Protein AF-A0A9D8MTT8-F1 (afdb_monomer_lite)

Secondary structure (DSSP, 8-state):
--TT-HHHHHHHHHHHHHHHHTT--GGGHHHHHHHHHHHHHHSTT--HHHHHHHHHHHHHHHSPPPS-EETTEE---TTTSHHHHHHHHHHHHHHHHTT--HHHHHHHIIIII---TTS-HHHHHHHHHTT-HHHHS--HHHHHHHHHHHHIIIIITTT-GGGHHHHHHHHHHHHHHHHHHTT--HHHHHHHHHHHHHHHHHHTT----THHHHHHHHHHHHHH-GGGGG-HHHHHHHHHHHHHHHHHHHHHHH-TT--HHHHHHHHHHHHHHHHHHHHHHHHSEEETTHHHHHHHHHHHHHHHHHHHHHHHHS--HHHHHHHHHHHHHHHHHHHHHHTSTTSEEE-----HHHHHHHHHHHHHHHHHHHTTT-

Radius of gyration: 23.31 Å; chains: 1; bounding box: 48×69×54 Å

pLDDT: mean 72.08, std 17.54, range [32.88, 96.31]

Structure (mmCIF, N/CA/C/O backbone):
data_AF-A0A9D8MTT8-F1
#
_entry.id   AF-A0A9D8MTT8-F1
#
loop_
_atom_site.group_PDB
_atom_site.id
_atom_site.type_symbol
_atom_site.label_atom_id
_atom_site.label_alt_id
_atom_site.label_comp_id
_atom_site.label_asym_id
_atom_site.label_entity_id
_atom_site.label_seq_id
_atom_site.pdbx_PDB_ins_code
_atom_site.Cartn_x
_atom_site.Cartn_y
_atom_site.Cartn_z
_atom_site.occupancy
_atom_site.B_iso_or_equiv
_atom_site.auth_seq_id
_atom_site.auth_comp_id
_atom_site.auth_asym_id
_atom_site.auth_atom_id
_atom_site.pdbx_PDB_model_num
ATOM 1 N N . MET A 1 1 ? 25.446 -22.843 -20.411 1.00 36.62 1 MET A N 1
ATOM 2 C CA . MET A 1 1 ? 25.371 -23.207 -18.977 1.00 36.62 1 MET A CA 1
ATOM 3 C C . MET A 1 1 ? 23.974 -22.919 -18.387 1.00 36.62 1 MET A C 1
ATOM 5 O O . MET A 1 1 ? 23.869 -22.482 -17.257 1.00 36.62 1 MET A O 1
ATOM 9 N N . ILE A 1 2 ? 22.888 -23.156 -19.142 1.00 35.03 2 ILE A N 1
ATOM 10 C CA . ILE A 1 2 ? 21.491 -22.867 -18.725 1.00 35.03 2 ILE A CA 1
ATOM 11 C C . ILE A 1 2 ? 20.710 -24.173 -18.444 1.00 35.03 2 ILE A C 1
ATOM 13 O O . ILE A 1 2 ? 19.764 -24.194 -17.668 1.00 35.03 2 ILE A O 1
ATOM 17 N N . ILE A 1 3 ? 21.165 -25.299 -19.010 1.00 34.56 3 ILE A N 1
ATOM 18 C CA . ILE A 1 3 ? 20.456 -26.595 -19.024 1.00 34.56 3 ILE A CA 1
ATOM 19 C C . ILE A 1 3 ? 20.690 -27.432 -17.744 1.00 34.56 3 ILE A C 1
ATOM 21 O O . ILE A 1 3 ? 20.000 -28.417 -17.499 1.00 34.56 3 ILE A O 1
ATOM 25 N N . GLN A 1 4 ? 21.628 -27.032 -16.879 1.00 36.72 4 GLN A N 1
ATOM 26 C CA . GLN A 1 4 ? 21.895 -27.721 -15.604 1.00 36.72 4 GLN A CA 1
ATOM 27 C C . GLN A 1 4 ? 21.173 -27.095 -14.402 1.00 36.72 4 GLN A C 1
ATOM 29 O O . GLN A 1 4 ? 21.377 -27.537 -13.275 1.00 36.72 4 GLN A O 1
ATOM 34 N N . HIS A 1 5 ? 20.332 -26.077 -14.615 1.00 42.88 5 HIS A N 1
ATOM 35 C CA . HIS A 1 5 ? 19.640 -25.423 -13.510 1.00 42.88 5 HIS A CA 1
ATOM 36 C C . HIS A 1 5 ? 18.475 -26.296 -13.001 1.00 42.88 5 HIS A C 1
ATOM 38 O O . HIS A 1 5 ? 17.588 -26.630 -13.791 1.00 42.88 5 HIS A O 1
ATOM 44 N N . PRO A 1 6 ? 18.407 -26.613 -11.691 1.00 40.88 6 PRO A N 1
ATOM 45 C CA . PRO A 1 6 ? 17.320 -27.401 -11.094 1.00 40.88 6 PRO A CA 1
ATOM 46 C C . PRO A 1 6 ? 15.927 -26.824 -11.387 1.00 40.88 6 PRO A C 1
ATOM 48 O O . PRO A 1 6 ? 14.968 -27.562 -11.578 1.00 40.88 6 PRO A O 1
ATOM 51 N N . MET A 1 7 ? 15.831 -25.496 -11.512 1.00 39.09 7 MET A N 1
ATOM 52 C CA . MET A 1 7 ? 14.587 -24.788 -11.830 1.00 39.09 7 MET A CA 1
ATOM 53 C C . MET A 1 7 ? 14.046 -25.087 -13.234 1.00 39.09 7 MET A C 1
ATOM 55 O O . MET A 1 7 ? 12.833 -25.085 -13.412 1.00 39.09 7 MET A O 1
ATOM 59 N N . LEU A 1 8 ? 14.909 -25.375 -14.217 1.00 43.06 8 LEU A N 1
ATOM 60 C CA . LEU A 1 8 ? 14.470 -25.744 -15.565 1.00 43.06 8 LEU A CA 1
ATOM 61 C C . LEU A 1 8 ? 13.773 -27.111 -15.541 1.00 43.06 8 LEU A C 1
ATOM 63 O O . LEU A 1 8 ? 12.727 -27.284 -16.155 1.00 43.06 8 LEU A O 1
ATOM 67 N N . TRP A 1 9 ? 14.312 -28.057 -14.770 1.00 43.19 9 TRP A N 1
ATOM 68 C CA . TRP A 1 9 ? 13.723 -29.384 -14.595 1.00 43.19 9 TRP A CA 1
ATOM 69 C C . TRP A 1 9 ? 12.442 -29.347 -13.762 1.00 43.19 9 TRP A C 1
ATOM 71 O O . TRP A 1 9 ? 11.487 -30.030 -14.117 1.00 43.19 9 TRP A O 1
ATOM 81 N N . CYS A 1 10 ? 12.368 -28.494 -12.734 1.00 42.91 10 CYS A N 1
ATOM 82 C CA . CYS A 1 10 ? 11.122 -28.247 -12.005 1.00 42.91 10 CYS A CA 1
ATOM 83 C C . CYS A 1 10 ? 10.051 -27.610 -12.901 1.00 42.91 10 CYS A C 1
ATOM 85 O O . CYS A 1 10 ? 8.900 -28.026 -12.849 1.00 42.91 10 CYS A O 1
ATOM 87 N N . ALA A 1 11 ? 10.419 -26.655 -13.762 1.00 41.78 11 ALA A N 1
ATOM 88 C CA . ALA A 1 11 ? 9.498 -26.041 -14.717 1.00 41.78 11 ALA A CA 1
ATOM 89 C C . ALA A 1 11 ? 9.015 -27.040 -15.784 1.00 41.78 11 ALA A C 1
ATOM 91 O O . ALA A 1 11 ? 7.830 -27.068 -16.097 1.00 41.78 11 ALA A O 1
ATOM 92 N N . ILE A 1 12 ? 9.899 -27.901 -16.303 1.00 45.50 12 ILE A N 1
ATOM 93 C CA . ILE A 1 12 ? 9.540 -28.954 -17.267 1.00 45.50 12 ILE A CA 1
ATOM 94 C C . ILE A 1 12 ? 8.650 -30.020 -16.612 1.00 45.50 12 ILE A C 1
ATOM 96 O O . ILE A 1 12 ? 7.642 -30.406 -17.198 1.00 45.50 12 ILE A O 1
ATOM 100 N N . ALA A 1 13 ? 8.972 -30.467 -15.395 1.00 44.09 13 ALA A N 1
ATOM 101 C CA . ALA A 1 13 ? 8.167 -31.437 -14.652 1.00 44.09 13 ALA A CA 1
ATOM 102 C C . ALA A 1 13 ? 6.789 -30.874 -14.263 1.00 44.09 13 ALA A C 1
ATOM 104 O O . ALA A 1 13 ? 5.793 -31.589 -14.332 1.00 44.09 13 ALA A O 1
ATOM 105 N N . LEU A 1 14 ? 6.719 -29.583 -13.928 1.00 45.00 14 LEU A N 1
ATOM 106 C CA . LEU A 1 14 ? 5.473 -28.863 -13.672 1.00 45.00 14 LEU A CA 1
ATOM 107 C C . LEU A 1 14 ? 4.637 -28.717 -14.951 1.00 45.00 14 LEU A C 1
ATOM 109 O O . LEU A 1 14 ? 3.452 -29.024 -14.931 1.00 45.00 14 LEU A O 1
ATOM 113 N N . MET A 1 15 ? 5.240 -28.326 -16.079 1.00 43.75 15 MET A N 1
ATOM 114 C CA . MET A 1 15 ? 4.540 -28.260 -17.370 1.00 43.75 15 MET A CA 1
ATOM 115 C C . MET A 1 15 ? 4.056 -29.637 -17.840 1.00 43.75 15 MET A C 1
ATOM 117 O O . MET A 1 15 ? 2.960 -29.739 -18.385 1.00 43.75 15 MET A O 1
ATOM 121 N N . ALA A 1 16 ? 4.823 -30.701 -17.585 1.00 47.50 16 ALA A N 1
ATOM 122 C CA . ALA A 1 16 ? 4.397 -32.074 -17.839 1.00 47.50 16 ALA A CA 1
ATOM 123 C C . ALA A 1 16 ? 3.237 -32.491 -16.915 1.00 47.50 16 ALA A C 1
ATOM 125 O O . ALA A 1 16 ? 2.273 -33.084 -17.389 1.00 47.50 16 ALA A O 1
ATOM 126 N N . GLY A 1 17 ? 3.280 -32.127 -15.628 1.00 45.88 17 GLY A N 1
ATOM 127 C CA . GLY A 1 17 ? 2.183 -32.339 -14.677 1.00 45.88 17 GLY A CA 1
ATOM 128 C C . GLY A 1 17 ? 0.898 -31.603 -15.071 1.00 45.88 17 GLY A C 1
ATOM 129 O O . GLY A 1 17 ? -0.179 -32.190 -15.025 1.00 45.88 17 GLY A O 1
ATOM 130 N N . ILE A 1 18 ? 1.015 -30.364 -15.557 1.00 45.34 18 ILE A N 1
ATOM 131 C CA . ILE A 1 18 ? -0.096 -29.560 -16.089 1.00 45.34 18 ILE A CA 1
ATOM 132 C C . ILE A 1 18 ? -0.660 -30.193 -17.372 1.00 45.34 18 ILE A C 1
ATOM 134 O O . ILE A 1 18 ? -1.869 -30.365 -17.493 1.00 45.34 18 ILE A O 1
ATOM 138 N N . ALA A 1 19 ? 0.194 -30.605 -18.315 1.00 45.53 19 ALA A N 1
ATOM 139 C CA . ALA A 1 19 ? -0.232 -31.248 -19.562 1.00 45.53 19 ALA A CA 1
ATOM 140 C C . ALA A 1 19 ? -0.922 -32.608 -19.336 1.00 45.53 19 ALA A C 1
ATOM 142 O O . ALA A 1 19 ? -1.833 -32.978 -20.080 1.00 45.53 19 ALA A O 1
ATOM 143 N N . LEU A 1 20 ? -0.505 -33.345 -18.302 1.00 45.97 20 LEU A N 1
ATOM 144 C CA . LEU A 1 20 ? -1.127 -34.602 -17.882 1.00 45.97 20 LEU A CA 1
ATOM 145 C C . LEU A 1 20 ? -2.447 -34.361 -17.132 1.00 45.97 20 LEU A C 1
ATOM 147 O O . LEU A 1 20 ? -3.430 -35.048 -17.410 1.00 45.97 20 LEU A O 1
ATOM 151 N N . GLY A 1 21 ? -2.493 -33.352 -16.254 1.00 43.19 21 GLY A N 1
ATOM 152 C CA . GLY A 1 21 ? -3.690 -32.931 -15.516 1.00 43.19 21 GLY A CA 1
ATOM 153 C C . GLY A 1 21 ? -4.821 -32.401 -16.403 1.00 43.19 21 GLY A C 1
ATOM 154 O O . GLY A 1 21 ? -5.990 -32.484 -16.031 1.00 43.19 21 GLY A O 1
ATOM 155 N N . LEU A 1 22 ? -4.488 -31.913 -17.602 1.00 44.03 22 LEU A N 1
ATOM 156 C CA . LEU A 1 22 ? -5.455 -31.478 -18.613 1.00 44.03 22 LEU A CA 1
ATOM 157 C C . LEU A 1 22 ? -6.138 -32.639 -19.365 1.00 44.03 22 LEU A C 1
ATOM 159 O O . LEU A 1 22 ? -7.188 -32.408 -19.958 1.00 44.03 22 LEU A O 1
ATOM 163 N N . ASN A 1 23 ? -5.586 -33.864 -19.349 1.00 43.06 23 ASN A N 1
ATOM 164 C CA . ASN A 1 23 ? -6.013 -34.946 -20.255 1.00 43.06 23 ASN A CA 1
ATOM 165 C C . ASN A 1 23 ? -6.550 -36.231 -19.584 1.00 43.06 23 ASN A C 1
ATOM 167 O O . ASN A 1 23 ? -7.192 -37.019 -20.277 1.00 43.06 23 ASN A O 1
ATOM 171 N N . PHE A 1 24 ? -6.330 -36.480 -18.281 1.00 41.47 24 PHE A N 1
ATOM 172 C CA . PHE A 1 24 ? -6.705 -37.764 -17.647 1.00 41.47 24 PHE A CA 1
ATOM 173 C C . PHE A 1 24 ? -7.372 -37.628 -16.252 1.00 41.47 24 PHE A C 1
ATOM 175 O O . PHE A 1 24 ? -7.090 -36.686 -15.515 1.00 41.47 24 PHE A O 1
ATOM 182 N N . PRO A 1 25 ? -8.265 -38.551 -15.836 1.00 47.09 25 PRO A N 1
ATOM 183 C CA . PRO A 1 25 ? -8.860 -38.553 -14.491 1.00 47.09 25 PRO A CA 1
ATOM 184 C C . PRO A 1 25 ? -8.000 -39.255 -13.410 1.00 47.09 25 PRO A C 1
ATOM 186 O O . PRO A 1 25 ? -7.117 -40.059 -13.711 1.00 47.09 25 PRO A O 1
ATOM 189 N N . LEU A 1 26 ? -8.315 -38.965 -12.134 1.00 41.81 26 LEU A N 1
ATOM 190 C CA . LEU A 1 26 ? -7.569 -39.291 -10.894 1.00 41.81 26 LEU A CA 1
ATOM 191 C C . LEU A 1 26 ? -6.960 -40.717 -10.748 1.00 41.81 26 LEU A C 1
ATOM 193 O O . LEU A 1 26 ? -5.879 -40.834 -10.170 1.00 41.81 26 LEU A O 1
ATOM 197 N N . PRO A 1 27 ? -7.575 -41.815 -11.236 1.00 44.97 27 PRO A N 1
ATOM 198 C CA . PRO A 1 27 ? -7.049 -43.164 -10.988 1.00 44.97 27 PRO A CA 1
ATOM 199 C C . PRO A 1 27 ? -5.779 -43.526 -11.777 1.00 44.97 27 PRO A C 1
ATOM 201 O O . PRO A 1 27 ? -5.070 -44.456 -11.398 1.00 44.97 27 PRO A O 1
ATOM 204 N N . TYR A 1 28 ? -5.466 -42.812 -12.865 1.00 47.84 28 TYR A N 1
ATOM 205 C CA . TYR A 1 28 ? -4.356 -43.160 -13.768 1.00 47.84 28 TYR A CA 1
ATOM 206 C C . TYR A 1 28 ? -2.989 -42.583 -13.340 1.00 47.84 28 TYR A C 1
ATOM 208 O O . TYR A 1 28 ? -1.970 -42.888 -13.959 1.00 47.84 28 TYR A O 1
ATOM 216 N N . TYR A 1 29 ? -2.938 -41.780 -12.269 1.00 51.16 29 TYR A N 1
ATOM 217 C CA . TYR A 1 29 ? -1.733 -41.045 -11.853 1.00 51.16 29 TYR A CA 1
ATOM 218 C C . TYR A 1 29 ? -0.728 -41.868 -11.041 1.00 51.16 29 TYR A C 1
ATOM 220 O O . TYR A 1 29 ? 0.477 -41.655 -11.159 1.00 51.16 29 TYR A O 1
ATOM 228 N N . LEU A 1 30 ? -1.197 -42.829 -10.243 1.00 43.50 30 LEU A N 1
ATOM 229 C CA . LEU A 1 30 ? -0.341 -43.607 -9.340 1.00 43.50 30 LEU A CA 1
ATOM 230 C C . LEU A 1 30 ? 0.730 -44.442 -10.083 1.00 43.50 30 LEU A C 1
ATOM 232 O O . LEU A 1 30 ? 1.896 -44.389 -9.691 1.00 43.50 30 LEU A O 1
ATOM 236 N N . PRO A 1 31 ? 0.399 -45.166 -11.175 1.00 44.41 31 PRO A N 1
ATOM 237 C CA . PRO A 1 31 ? 1.378 -45.976 -11.905 1.00 44.41 31 PRO A CA 1
ATOM 238 C C . PRO A 1 31 ? 2.403 -45.129 -12.670 1.00 44.41 31 PRO A C 1
ATOM 240 O O . PRO A 1 31 ? 3.584 -45.471 -12.705 1.00 44.41 31 PRO A O 1
ATOM 243 N N . LEU A 1 32 ? 1.977 -43.996 -13.244 1.00 46.28 32 LEU A N 1
ATOM 244 C CA . LEU A 1 32 ? 2.856 -43.085 -13.987 1.00 46.28 32 LEU A CA 1
ATOM 245 C C . LEU A 1 32 ? 3.860 -42.387 -13.052 1.00 46.28 32 LEU A C 1
ATOM 247 O O . LEU A 1 32 ? 5.029 -42.219 -13.394 1.00 46.28 32 LEU A O 1
ATOM 251 N N . LEU A 1 33 ? 3.411 -42.043 -11.841 1.00 45.12 33 LEU A N 1
ATOM 252 C CA . LEU A 1 33 ? 4.224 -41.456 -10.777 1.00 45.12 33 LEU A CA 1
ATOM 253 C C . LEU A 1 33 ? 5.297 -42.438 -10.281 1.00 45.12 33 LEU A C 1
ATOM 255 O O . LEU A 1 33 ? 6.447 -42.045 -10.100 1.00 45.12 33 LEU A O 1
ATOM 259 N N . ILE A 1 34 ? 4.961 -43.726 -10.164 1.00 45.94 34 ILE A N 1
ATOM 260 C CA . ILE A 1 34 ? 5.922 -44.791 -9.836 1.00 45.94 34 ILE A CA 1
ATOM 261 C C . ILE A 1 34 ? 6.974 -44.942 -10.950 1.00 45.94 34 ILE A C 1
ATOM 263 O O . ILE A 1 34 ? 8.165 -45.005 -10.654 1.00 45.94 34 ILE A O 1
ATOM 267 N N . ILE A 1 35 ? 6.574 -44.919 -12.227 1.00 48.00 35 ILE A N 1
ATOM 268 C CA . ILE A 1 35 ? 7.500 -45.028 -13.371 1.00 48.00 35 ILE A CA 1
ATOM 269 C C . ILE A 1 35 ? 8.451 -43.821 -13.446 1.00 48.00 35 ILE A C 1
ATOM 271 O O . ILE A 1 35 ? 9.654 -44.005 -13.633 1.00 48.00 35 ILE A O 1
ATOM 275 N N . CYS A 1 36 ? 7.957 -42.595 -13.241 1.00 48.81 36 CYS A N 1
ATOM 276 C CA . CYS A 1 36 ? 8.786 -41.384 -13.230 1.00 48.81 36 CYS A CA 1
ATOM 277 C C . CYS A 1 36 ? 9.770 -41.348 -12.048 1.00 48.81 36 CYS A C 1
ATOM 279 O O . CYS A 1 36 ? 10.925 -40.956 -12.219 1.00 48.81 36 CYS A O 1
ATOM 281 N N . VAL A 1 37 ? 9.354 -41.811 -10.863 1.00 46.69 37 VAL A N 1
ATOM 282 C CA . VAL A 1 37 ? 10.231 -41.944 -9.686 1.00 46.69 37 VAL A CA 1
ATOM 283 C C . VAL A 1 37 ? 11.316 -43.003 -9.921 1.00 46.69 37 VAL A C 1
ATOM 285 O O . VAL A 1 37 ? 12.481 -42.775 -9.586 1.00 46.69 37 VAL A O 1
ATOM 288 N N . ILE A 1 38 ? 10.979 -44.126 -10.563 1.00 44.62 38 ILE A N 1
ATOM 289 C CA . ILE A 1 38 ? 11.943 -45.172 -10.941 1.00 44.62 38 ILE A CA 1
ATOM 290 C C . ILE A 1 38 ? 12.923 -44.659 -12.015 1.00 44.62 38 ILE A C 1
ATOM 292 O O . ILE A 1 38 ? 14.132 -44.851 -11.900 1.00 44.62 38 ILE A O 1
ATOM 296 N N . ALA A 1 39 ? 12.448 -43.924 -13.023 1.00 44.91 39 ALA A N 1
ATOM 297 C CA . ALA A 1 39 ? 13.298 -43.336 -14.061 1.00 44.91 39 ALA A CA 1
ATOM 298 C C . ALA A 1 39 ? 14.277 -42.280 -13.502 1.00 44.91 39 ALA A C 1
ATOM 300 O O . ALA A 1 39 ? 15.451 -42.260 -13.874 1.00 44.91 39 ALA A O 1
ATOM 301 N N . CYS A 1 40 ? 13.833 -41.442 -12.558 1.00 46.12 40 CYS A N 1
ATOM 302 C CA . CYS A 1 40 ? 14.677 -40.433 -11.905 1.00 46.12 40 CYS A CA 1
ATOM 303 C C . CYS A 1 40 ? 15.662 -41.009 -10.877 1.00 46.12 40 CYS A C 1
ATOM 305 O O . CYS A 1 40 ? 16.707 -40.400 -10.648 1.00 46.12 40 CYS A O 1
ATOM 307 N N . THR A 1 41 ? 15.364 -42.161 -10.268 1.00 43.69 41 THR A N 1
ATOM 308 C CA . THR A 1 41 ? 16.308 -42.870 -9.383 1.00 43.69 41 THR A CA 1
ATOM 309 C C . THR A 1 41 ? 17.367 -43.652 -10.167 1.00 43.69 41 THR A C 1
ATOM 311 O O . THR A 1 41 ? 18.484 -43.816 -9.678 1.00 43.69 41 THR A O 1
ATOM 314 N N . LEU A 1 42 ? 17.074 -44.060 -11.408 1.00 40.44 42 LEU A N 1
ATOM 315 C CA . LEU A 1 42 ? 18.046 -44.680 -12.320 1.00 40.44 42 LEU A CA 1
ATOM 316 C C . LEU A 1 42 ? 19.022 -43.670 -12.957 1.00 40.44 42 LEU A C 1
ATOM 318 O O . LEU A 1 42 ? 20.132 -44.041 -13.349 1.00 40.44 42 LEU A O 1
ATOM 322 N N . LEU A 1 43 ? 18.670 -42.380 -13.012 1.00 45.38 43 LEU A N 1
ATOM 323 C CA . LEU A 1 43 ? 19.588 -41.307 -13.405 1.00 45.38 43 LEU A CA 1
ATOM 324 C C . LEU A 1 43 ? 20.544 -41.002 -12.238 1.00 45.38 43 LEU A C 1
ATOM 326 O O . LEU A 1 43 ? 20.220 -40.290 -11.297 1.00 45.38 43 LEU A O 1
ATOM 330 N N . ARG A 1 44 ? 21.747 -41.581 -12.307 1.00 40.62 44 ARG A N 1
ATOM 331 C CA . ARG A 1 44 ? 22.763 -41.763 -11.244 1.00 40.62 44 ARG A CA 1
ATOM 332 C C . ARG A 1 44 ? 23.369 -40.487 -10.596 1.00 40.62 44 ARG A C 1
ATOM 334 O O . ARG A 1 44 ? 24.518 -40.526 -10.160 1.00 40.62 44 ARG A O 1
ATOM 341 N N . LYS A 1 45 ? 22.663 -39.347 -10.537 1.00 46.81 45 LYS A N 1
ATOM 342 C CA . LYS A 1 45 ? 23.175 -38.054 -10.021 1.00 46.81 45 LYS A CA 1
ATOM 343 C C . LYS A 1 45 ? 22.209 -37.215 -9.161 1.00 46.81 45 LYS A C 1
ATOM 345 O O . LYS A 1 45 ? 22.554 -36.085 -8.826 1.00 46.81 45 LYS A O 1
ATOM 350 N N . THR A 1 46 ? 21.047 -37.732 -8.772 1.00 49.75 46 THR A N 1
ATOM 351 C CA . THR A 1 46 ? 20.005 -36.983 -8.037 1.00 49.75 46 THR A CA 1
ATOM 352 C C . THR A 1 46 ? 19.979 -37.333 -6.543 1.00 49.75 46 THR A C 1
ATOM 354 O O . THR A 1 46 ? 20.068 -38.505 -6.176 1.00 49.75 46 THR A O 1
ATOM 357 N N . ARG A 1 47 ? 19.877 -36.329 -5.652 1.00 52.31 47 ARG A N 1
ATOM 358 C CA . ARG A 1 47 ? 19.754 -36.543 -4.194 1.00 52.31 47 ARG A CA 1
ATOM 359 C C . ARG A 1 47 ? 18.284 -36.813 -3.836 1.00 52.31 47 ARG A C 1
ATOM 361 O O . ARG A 1 47 ? 17.386 -36.247 -4.447 1.00 52.31 47 ARG A O 1
ATOM 368 N N . TRP A 1 48 ? 18.020 -37.624 -2.807 1.00 46.41 48 TRP A N 1
ATOM 369 C CA . TRP A 1 48 ? 16.655 -38.018 -2.396 1.00 46.41 48 TRP A CA 1
ATOM 370 C C . TRP A 1 48 ? 15.708 -36.841 -2.090 1.00 46.41 48 TRP A C 1
ATOM 372 O O . TRP A 1 48 ? 14.509 -36.937 -2.339 1.00 46.41 48 TRP A O 1
ATOM 382 N N . HIS A 1 49 ? 16.242 -35.710 -1.621 1.00 45.34 49 HIS A N 1
ATOM 383 C CA . HIS A 1 49 ? 15.471 -34.485 -1.381 1.00 45.34 49 HIS A CA 1
ATOM 384 C C . HIS A 1 49 ? 14.940 -33.854 -2.680 1.00 45.34 49 HIS A C 1
ATOM 386 O O . HIS A 1 49 ? 13.835 -33.317 -2.685 1.00 45.34 49 HIS A O 1
ATOM 392 N N . ASP A 1 50 ? 15.665 -33.972 -3.797 1.00 46.59 50 ASP A N 1
ATOM 393 C CA . ASP A 1 50 ? 15.247 -33.422 -5.094 1.00 46.59 50 ASP A CA 1
ATOM 394 C C . ASP A 1 50 ? 14.057 -34.212 -5.660 1.00 46.59 50 ASP A C 1
ATOM 396 O O . ASP A 1 50 ? 13.113 -33.631 -6.191 1.00 46.59 50 ASP A O 1
ATOM 400 N N . VAL A 1 51 ? 14.060 -35.536 -5.461 1.00 50.62 51 VAL A N 1
ATOM 401 C CA . VAL A 1 51 ? 12.962 -36.440 -5.842 1.00 50.62 51 VAL A CA 1
ATOM 402 C C . VAL A 1 51 ? 11.716 -36.169 -4.999 1.00 50.62 51 VAL A C 1
ATOM 404 O O . VAL A 1 51 ? 10.618 -36.087 -5.541 1.00 50.62 51 VAL A O 1
ATOM 407 N N . LEU A 1 52 ? 11.880 -35.963 -3.688 1.00 44.53 52 LEU A N 1
ATOM 408 C CA . LEU A 1 52 ? 10.771 -35.633 -2.789 1.00 44.53 52 LEU A CA 1
ATOM 409 C C . LEU A 1 52 ? 10.127 -34.289 -3.163 1.00 44.53 52 LEU A C 1
ATOM 411 O O . LEU A 1 52 ? 8.906 -34.166 -3.190 1.00 44.53 52 LEU A O 1
ATOM 415 N N . THR A 1 53 ? 10.955 -33.303 -3.514 1.00 46.97 53 THR A N 1
ATOM 416 C CA . THR A 1 53 ? 10.507 -31.979 -3.960 1.00 46.97 53 THR A CA 1
ATOM 417 C C . THR A 1 53 ? 9.734 -32.100 -5.277 1.00 46.97 53 THR A C 1
ATOM 419 O O . THR A 1 53 ? 8.611 -31.617 -5.373 1.00 46.97 53 THR A O 1
ATOM 422 N N . LEU A 1 54 ? 10.261 -32.834 -6.261 1.00 48.00 54 LEU A N 1
ATOM 423 C CA . LEU A 1 54 ? 9.577 -33.119 -7.530 1.00 48.00 54 LEU A CA 1
ATOM 424 C C . LEU A 1 54 ? 8.218 -33.806 -7.340 1.00 48.00 54 LEU A C 1
ATOM 426 O O . LEU A 1 54 ? 7.240 -33.392 -7.956 1.00 48.00 54 LEU A O 1
ATOM 430 N N . VAL A 1 55 ? 8.135 -34.807 -6.461 1.00 46.72 55 VAL A N 1
ATOM 431 C CA . VAL A 1 55 ? 6.879 -35.513 -6.162 1.00 46.72 55 VAL A CA 1
ATOM 432 C C . VAL A 1 55 ? 5.859 -34.574 -5.515 1.00 46.72 55 VAL A C 1
ATOM 434 O O . VAL A 1 55 ? 4.704 -34.569 -5.927 1.00 46.72 55 VAL A O 1
ATOM 437 N N . VAL A 1 56 ? 6.273 -33.724 -4.571 1.00 46.50 56 VAL A N 1
ATOM 438 C CA . VAL A 1 56 ? 5.390 -32.731 -3.932 1.00 46.50 56 VAL A CA 1
ATOM 439 C C . VAL A 1 56 ? 4.854 -31.714 -4.944 1.00 46.50 56 VAL A C 1
ATOM 441 O O . VAL A 1 56 ? 3.662 -31.424 -4.935 1.00 46.50 56 VAL A O 1
ATOM 444 N N . TRP A 1 57 ? 5.695 -31.210 -5.850 1.00 46.97 57 TRP A N 1
ATOM 445 C CA . TRP A 1 57 ? 5.275 -30.236 -6.864 1.00 46.97 57 TRP A CA 1
ATOM 446 C C . TRP A 1 57 ? 4.374 -30.843 -7.946 1.00 46.97 57 TRP A C 1
ATOM 448 O O . TRP A 1 57 ? 3.451 -30.176 -8.408 1.00 46.97 57 TRP A O 1
ATOM 458 N N . VAL A 1 58 ? 4.581 -32.112 -8.310 1.00 45.06 58 VAL A N 1
ATOM 459 C CA . VAL A 1 58 ? 3.675 -32.846 -9.209 1.00 45.06 58 VAL A CA 1
ATOM 460 C C . VAL A 1 58 ? 2.331 -33.112 -8.525 1.00 45.06 58 VAL A C 1
ATOM 462 O O . VAL A 1 58 ? 1.292 -32.852 -9.122 1.00 45.06 58 VAL A O 1
ATOM 465 N N . LEU A 1 59 ? 2.330 -33.535 -7.255 1.00 42.28 59 LEU A N 1
ATOM 466 C CA . LEU A 1 59 ? 1.104 -33.744 -6.473 1.00 42.28 59 LEU A CA 1
ATOM 467 C C . LEU A 1 59 ? 0.318 -32.441 -6.265 1.00 42.28 59 LEU A C 1
ATOM 469 O O . LEU A 1 59 ? -0.905 -32.449 -6.366 1.00 42.28 59 LEU A O 1
ATOM 473 N N . MET A 1 60 ? 1.007 -31.318 -6.041 1.00 45.66 60 MET A N 1
ATOM 474 C CA . MET A 1 60 ? 0.379 -29.997 -5.946 1.00 45.66 60 MET A CA 1
ATOM 475 C C . MET A 1 60 ? -0.184 -29.508 -7.286 1.00 45.66 60 MET A C 1
ATOM 477 O O . MET A 1 60 ? -1.251 -28.904 -7.292 1.00 45.66 60 MET A O 1
ATOM 481 N N . GLY A 1 61 ? 0.473 -29.804 -8.414 1.00 41.31 61 GLY A N 1
ATOM 482 C CA . GLY A 1 61 ? -0.055 -29.512 -9.753 1.00 41.31 61 GLY A CA 1
ATOM 483 C C . GLY A 1 61 ? -1.289 -30.344 -10.129 1.00 41.31 61 GLY A C 1
ATOM 484 O O . GLY A 1 61 ? -2.091 -29.913 -10.953 1.00 41.31 61 GLY A O 1
ATOM 485 N N . CYS A 1 62 ? -1.473 -31.513 -9.510 1.00 40.72 62 CYS A N 1
ATOM 486 C CA . CYS A 1 62 ? -2.648 -32.366 -9.703 1.00 40.72 62 CYS A CA 1
ATOM 487 C C . CYS A 1 62 ? -3.872 -31.938 -8.870 1.00 40.72 62 CYS A C 1
ATOM 489 O O . CYS A 1 62 ? -4.986 -32.378 -9.164 1.00 40.72 62 CYS A O 1
ATOM 491 N N . CYS A 1 63 ? -3.703 -31.089 -7.850 1.00 40.06 63 CYS A N 1
ATOM 492 C CA . CYS A 1 63 ? -4.812 -30.548 -7.063 1.00 40.06 63 CYS A CA 1
ATOM 493 C C . CYS A 1 63 ? -5.527 -29.445 -7.858 1.00 40.06 63 CYS A C 1
ATOM 495 O O . CYS A 1 63 ? -5.131 -28.283 -7.851 1.00 40.06 63 CYS A O 1
ATOM 497 N N . ARG A 1 64 ? -6.577 -29.834 -8.582 1.00 41.19 64 ARG A N 1
ATOM 498 C CA . ARG A 1 64 ? -7.418 -28.956 -9.403 1.00 41.19 64 ARG A CA 1
ATOM 499 C C . ARG A 1 64 ? -8.097 -27.855 -8.562 1.00 41.19 64 ARG A C 1
ATOM 501 O O . ARG A 1 64 ? -8.663 -28.149 -7.514 1.00 41.19 64 ARG A O 1
ATOM 508 N N . ALA A 1 65 ? -8.066 -26.615 -9.061 1.00 41.28 65 ALA A N 1
ATOM 509 C CA . ALA A 1 65 ? -8.791 -25.461 -8.527 1.00 41.28 65 ALA A CA 1
ATOM 510 C C . ALA A 1 65 ? -10.254 -25.453 -9.017 1.00 41.28 65 ALA A C 1
ATOM 512 O O . ALA A 1 65 ? -10.513 -25.556 -10.219 1.00 41.28 65 ALA A O 1
ATOM 513 N N . ASP A 1 66 ? -11.194 -25.367 -8.076 1.00 32.88 66 ASP A N 1
ATOM 514 C CA . ASP A 1 66 ? -12.611 -25.045 -8.310 1.00 32.88 66 ASP A CA 1
ATOM 515 C C . ASP A 1 66 ? -12.778 -23.522 -8.551 1.00 32.88 66 ASP A C 1
ATOM 517 O O . ASP A 1 66 ? -11.826 -22.775 -8.296 1.00 32.88 66 ASP A O 1
ATOM 521 N N . PRO A 1 67 ? -13.944 -23.018 -9.017 1.00 41.47 67 PRO A N 1
ATOM 522 C CA . PRO A 1 67 ? -14.190 -21.597 -9.268 1.00 41.47 67 PRO A CA 1
ATOM 523 C C . PRO A 1 67 ? -14.353 -20.855 -7.931 1.00 41.47 67 PRO A C 1
ATOM 525 O O . PRO A 1 67 ? -15.453 -20.528 -7.491 1.00 41.47 67 PRO A O 1
ATOM 528 N N . LEU A 1 68 ? -13.228 -20.658 -7.250 1.00 45.47 68 LEU A N 1
ATOM 529 C CA . LEU A 1 68 ? -13.131 -20.185 -5.874 1.00 45.47 68 LEU A CA 1
ATOM 530 C C . LEU A 1 68 ? -12.909 -18.672 -5.768 1.00 45.47 68 LEU A C 1
ATOM 532 O O . LEU A 1 68 ? -12.603 -18.222 -4.673 1.00 45.47 68 LEU A O 1
ATOM 536 N N . ILE A 1 69 ? -12.999 -17.879 -6.843 1.00 49.53 69 ILE A N 1
ATOM 537 C CA . ILE A 1 69 ? -12.743 -16.429 -6.795 1.00 49.53 69 ILE A CA 1
ATOM 538 C C . ILE A 1 69 ? -13.819 -15.669 -7.584 1.00 49.53 69 ILE A C 1
ATOM 540 O O . ILE A 1 69 ? -13.886 -15.774 -8.805 1.00 49.53 69 ILE A O 1
ATOM 544 N N . ASP A 1 70 ? -14.617 -14.853 -6.890 1.00 45.00 70 ASP A N 1
ATOM 545 C CA . ASP A 1 70 ? -15.550 -13.883 -7.482 1.00 45.00 70 ASP A CA 1
ATOM 546 C C . ASP A 1 70 ? -15.262 -12.483 -6.913 1.00 45.00 70 ASP A C 1
ATOM 548 O O . ASP A 1 70 ? -15.020 -12.310 -5.718 1.00 45.00 70 ASP A O 1
ATOM 552 N N . ASN A 1 71 ? -15.220 -11.463 -7.774 1.00 47.62 71 ASN A N 1
ATOM 553 C CA . ASN A 1 71 ? -14.935 -10.063 -7.416 1.00 47.62 71 ASN A CA 1
ATOM 554 C C . ASN A 1 71 ? -13.671 -9.829 -6.549 1.00 47.62 71 ASN A C 1
ATOM 556 O O . ASN A 1 71 ? -13.588 -8.862 -5.786 1.00 47.62 71 ASN A O 1
ATOM 560 N N . GLY A 1 72 ? -12.650 -10.683 -6.680 1.00 48.75 72 GLY A N 1
ATOM 561 C CA . GLY A 1 72 ? -11.400 -10.582 -5.914 1.00 48.75 72 GLY A CA 1
ATOM 562 C C . GLY A 1 72 ? -11.509 -11.042 -4.453 1.00 48.75 72 GLY A C 1
ATOM 563 O O . GLY A 1 72 ? -10.634 -10.709 -3.642 1.00 48.75 72 GLY A O 1
ATOM 564 N N . GLN A 1 73 ? -12.565 -11.789 -4.123 1.00 48.78 73 GLN A N 1
ATOM 565 C CA . GLN A 1 73 ? -12.756 -12.509 -2.867 1.00 48.78 73 GLN A CA 1
ATOM 566 C C . GLN A 1 73 ? -12.936 -14.001 -3.140 1.00 48.78 73 GLN A C 1
ATOM 568 O O . GLN A 1 73 ? -13.428 -14.396 -4.195 1.00 48.78 73 GLN A O 1
ATOM 573 N N . TRP A 1 74 ? -12.520 -14.829 -2.183 1.00 51.59 74 TRP A N 1
ATOM 574 C CA . TRP A 1 74 ? -12.603 -16.273 -2.343 1.00 51.59 74 TRP A CA 1
ATOM 575 C C . TRP A 1 74 ? -14.036 -16.761 -2.076 1.00 51.59 74 TRP A C 1
ATOM 577 O O . TRP A 1 74 ? -14.523 -16.624 -0.953 1.00 51.59 74 TRP A O 1
ATOM 587 N N . THR A 1 75 ? -14.707 -17.337 -3.076 1.00 45.00 75 THR A N 1
ATOM 588 C CA . THR A 1 75 ? -16.038 -17.961 -2.975 1.00 45.00 75 THR A CA 1
ATOM 589 C C . THR A 1 75 ? -15.931 -19.321 -2.292 1.00 45.00 75 THR A C 1
ATOM 591 O O . THR A 1 75 ? -16.051 -20.375 -2.906 1.00 45.00 75 THR A O 1
ATOM 594 N N . ILE A 1 76 ? -15.662 -19.301 -0.990 1.00 45.53 76 ILE A N 1
ATOM 595 C CA . ILE A 1 76 ? -15.705 -20.490 -0.137 1.00 45.53 76 ILE A CA 1
ATOM 596 C C . ILE A 1 76 ? -17.047 -20.473 0.601 1.00 45.53 76 ILE A C 1
ATOM 598 O O . ILE A 1 76 ? -17.397 -19.452 1.194 1.00 45.53 76 ILE A O 1
ATOM 602 N N . ASP A 1 77 ? -17.783 -21.587 0.545 1.00 44.69 77 ASP A N 1
ATOM 603 C CA . ASP A 1 77 ? -19.119 -21.772 1.129 1.00 44.69 77 ASP A CA 1
ATOM 604 C C . ASP A 1 77 ? -19.307 -21.090 2.498 1.00 44.69 77 ASP A C 1
ATOM 606 O O . ASP A 1 77 ? -18.473 -21.200 3.405 1.00 44.69 77 ASP A O 1
ATOM 610 N N . ASN A 1 78 ? -20.468 -20.442 2.662 1.00 48.97 78 ASN A N 1
ATOM 611 C CA . ASN A 1 78 ? -20.832 -19.545 3.770 1.00 48.97 78 ASN A CA 1
ATOM 612 C C . ASN A 1 78 ? -20.598 -20.110 5.187 1.00 48.97 78 ASN A C 1
ATOM 614 O O . ASN A 1 78 ? -20.472 -19.340 6.137 1.00 48.97 78 ASN A O 1
ATOM 618 N N . GLY A 1 79 ? -20.517 -21.434 5.352 1.00 50.75 79 GLY A N 1
ATOM 619 C CA . GLY A 1 79 ? -20.268 -22.083 6.642 1.00 50.75 79 GLY A CA 1
ATOM 620 C C . GLY A 1 79 ? -18.831 -21.950 7.168 1.00 50.75 79 GLY A C 1
ATOM 621 O O . GLY A 1 79 ? -18.646 -21.917 8.383 1.00 50.75 79 GLY A O 1
ATOM 622 N N . GLN A 1 80 ? -17.818 -21.836 6.297 1.00 52.41 80 GLN A N 1
ATOM 623 C CA . GLN A 1 80 ? -16.399 -21.866 6.703 1.00 52.41 80 GLN A CA 1
ATOM 624 C C . GLN A 1 80 ? -15.866 -20.509 7.195 1.00 52.41 80 GLN A C 1
ATOM 626 O O . GLN A 1 80 ? -14.907 -20.457 7.965 1.00 52.41 80 GLN A O 1
ATOM 631 N N . TRP A 1 81 ? -16.506 -19.403 6.804 1.00 62.75 81 TRP A N 1
ATOM 632 C CA . TRP A 1 81 ? -16.119 -18.050 7.219 1.00 62.75 81 TRP A CA 1
ATOM 633 C C . TRP A 1 81 ? -16.801 -17.567 8.502 1.00 62.75 81 TRP A C 1
ATOM 635 O O . TRP A 1 81 ? -16.425 -16.514 9.008 1.00 62.75 81 TRP A O 1
ATOM 645 N N . THR A 1 82 ? -17.766 -18.313 9.045 1.00 67.75 82 THR A N 1
ATOM 646 C CA . THR A 1 82 ? -18.575 -17.912 10.213 1.00 67.75 82 THR A CA 1
ATOM 647 C C . THR A 1 82 ? -17.713 -17.504 11.407 1.00 67.75 82 THR A C 1
ATOM 649 O O . THR A 1 82 ? -17.812 -16.370 11.862 1.00 67.75 82 THR A O 1
ATOM 652 N N . MET A 1 83 ? -16.770 -18.354 11.820 1.00 70.06 83 MET A N 1
ATOM 653 C CA . MET A 1 83 ? -15.832 -18.062 12.914 1.00 70.06 83 MET A CA 1
ATOM 654 C C . MET A 1 83 ? -14.988 -16.802 12.655 1.00 70.06 83 MET A C 1
ATOM 656 O O . MET A 1 83 ? -14.746 -16.008 13.563 1.00 70.06 83 MET A O 1
ATOM 660 N N . PHE A 1 84 ? -14.514 -16.605 11.421 1.00 70.62 84 PHE A N 1
ATOM 661 C CA . PHE A 1 84 ? -13.730 -15.419 11.080 1.00 70.62 84 PHE A CA 1
ATOM 662 C C . PHE A 1 84 ? -14.600 -14.166 11.081 1.00 70.62 84 PHE A C 1
ATOM 664 O O . PHE A 1 84 ? -14.156 -13.146 11.590 1.00 70.62 84 PHE A O 1
ATOM 671 N N . ASN A 1 85 ? -15.826 -14.239 10.565 1.00 75.69 85 ASN A N 1
ATOM 672 C CA . ASN A 1 85 ? -16.779 -13.133 10.583 1.00 75.69 85 ASN A CA 1
ATOM 673 C C . ASN A 1 85 ? -17.147 -12.745 12.020 1.00 75.69 85 ASN A C 1
ATOM 675 O O . ASN A 1 85 ? -17.054 -11.574 12.363 1.00 75.69 85 ASN A O 1
ATOM 679 N N . GLU A 1 86 ? -17.418 -13.715 12.894 1.00 82.19 86 GLU A N 1
ATOM 680 C CA . GLU A 1 86 ? -17.652 -13.462 14.320 1.00 82.19 86 GLU A CA 1
ATOM 681 C C . GLU A 1 86 ? -16.444 -12.797 14.995 1.00 82.19 86 GLU A C 1
ATOM 683 O O . GLU A 1 86 ? -16.596 -11.848 15.765 1.00 82.19 86 GLU A O 1
ATOM 688 N N . LEU A 1 87 ? -15.223 -13.247 14.681 1.00 81.62 87 LEU A N 1
ATOM 689 C CA . LEU A 1 87 ? -14.004 -12.614 15.182 1.00 81.62 87 LEU A CA 1
ATOM 690 C C . LEU A 1 87 ? -13.853 -11.177 14.661 1.00 81.62 87 LEU A C 1
ATOM 692 O O . LEU A 1 87 ? -13.467 -10.294 15.428 1.00 81.62 87 LEU A O 1
ATOM 696 N N . ARG A 1 88 ? -14.154 -10.925 13.381 1.00 84.94 88 ARG A N 1
ATOM 697 C CA . ARG A 1 88 ? -14.158 -9.574 12.797 1.00 84.94 88 ARG A CA 1
ATOM 698 C C . ARG A 1 88 ? -15.143 -8.679 13.534 1.00 84.94 88 ARG A C 1
ATOM 700 O O . ARG A 1 88 ? -14.737 -7.620 14.001 1.00 84.94 88 ARG A O 1
ATOM 707 N N . ASP A 1 89 ? -16.381 -9.127 13.700 1.00 87.75 89 ASP A N 1
ATOM 708 C CA . ASP A 1 89 ? -17.437 -8.368 14.370 1.00 87.75 89 ASP A CA 1
ATOM 709 C C . ASP A 1 89 ? -17.076 -8.094 15.837 1.00 87.75 89 ASP A C 1
ATOM 711 O O . ASP A 1 89 ? -17.259 -6.983 16.337 1.00 87.75 89 ASP A O 1
ATOM 715 N N . ALA A 1 90 ? -16.453 -9.059 16.520 1.00 89.62 90 ALA A N 1
ATOM 716 C CA . ALA A 1 90 ? -15.933 -8.859 17.868 1.00 89.62 90 ALA A CA 1
ATOM 717 C C . ALA A 1 90 ? -14.818 -7.797 17.914 1.00 89.62 90 ALA A C 1
ATOM 719 O O . ALA A 1 90 ? -14.815 -6.952 18.811 1.00 89.62 90 ALA A O 1
ATOM 720 N N . LEU A 1 91 ? -13.871 -7.809 16.968 1.00 90.25 91 LEU A N 1
ATOM 721 C CA . LEU A 1 91 ? -12.802 -6.804 16.878 1.00 90.25 91 LEU A CA 1
ATOM 722 C C . LEU A 1 91 ? -13.358 -5.409 16.570 1.00 90.25 91 LEU A C 1
ATOM 724 O O . LEU A 1 91 ? -12.925 -4.432 17.184 1.00 90.25 91 LEU A O 1
ATOM 728 N N . ILE A 1 92 ? -14.340 -5.327 15.675 1.00 90.94 92 ILE A N 1
ATOM 729 C CA . ILE A 1 92 ? -15.048 -4.092 15.332 1.00 90.94 92 ILE A CA 1
ATOM 730 C C . ILE A 1 92 ? -15.769 -3.543 16.562 1.00 90.94 92 ILE A C 1
ATOM 732 O O . ILE A 1 92 ? -15.531 -2.400 16.944 1.00 90.94 92 ILE A O 1
ATOM 736 N N . GLY A 1 93 ? -16.522 -4.376 17.282 1.00 92.00 93 GLY A N 1
ATOM 737 C CA . GLY A 1 93 ? -17.191 -3.965 18.516 1.00 92.00 93 GLY A CA 1
ATOM 738 C C . GLY A 1 93 ? -16.219 -3.494 19.607 1.00 92.00 93 GLY A C 1
ATOM 739 O O . GLY A 1 93 ? -16.554 -2.628 20.415 1.00 92.00 93 GLY A O 1
ATOM 740 N N . ARG A 1 94 ? -14.981 -4.010 19.648 1.00 94.38 94 ARG A N 1
ATOM 741 C CA . ARG A 1 94 ? -13.931 -3.470 20.535 1.00 94.38 94 ARG A CA 1
ATOM 742 C C . ARG A 1 94 ? -13.453 -2.100 20.066 1.00 94.38 94 ARG A C 1
ATOM 744 O O . ARG A 1 94 ? -13.313 -1.205 20.897 1.00 94.38 94 ARG A O 1
ATOM 751 N N . LEU A 1 95 ? -13.239 -1.917 18.765 1.00 94.00 95 LEU A N 1
ATOM 752 C CA . LEU A 1 95 ? -12.883 -0.618 18.201 1.00 94.00 95 LEU A CA 1
ATOM 753 C C . LEU A 1 95 ? -13.972 0.426 18.491 1.00 94.00 95 LEU A C 1
ATOM 755 O O . LEU A 1 95 ? -13.647 1.500 18.990 1.00 94.00 95 LEU A O 1
ATOM 759 N N . GLU A 1 96 ? -15.249 0.098 18.298 1.00 93.88 96 GLU A N 1
ATOM 760 C CA . GLU A 1 96 ? -16.383 0.972 18.631 1.00 93.88 96 GLU A CA 1
ATOM 761 C C . GLU A 1 96 ? -16.373 1.412 20.100 1.00 93.88 96 GLU A C 1
ATOM 763 O O . GLU A 1 96 ? -16.482 2.603 20.400 1.00 93.88 96 GLU A O 1
ATOM 768 N N . ARG A 1 97 ? -16.148 0.472 21.031 1.00 93.88 97 ARG A N 1
ATOM 769 C CA . ARG A 1 97 ? -16.063 0.759 22.477 1.00 93.88 97 ARG A CA 1
ATOM 770 C C . ARG A 1 97 ? -14.944 1.732 22.846 1.00 93.88 97 ARG A C 1
ATOM 772 O O . ARG A 1 97 ? -15.013 2.343 23.909 1.00 93.88 97 ARG A O 1
ATOM 779 N N . SER A 1 98 ? -13.930 1.900 21.996 1.00 92.44 98 SER A N 1
ATOM 780 C CA . SER A 1 98 ? -12.880 2.901 22.217 1.00 92.44 98 SER A CA 1
ATOM 781 C C . SER A 1 98 ? -13.346 4.348 21.976 1.00 92.44 98 SER A C 1
ATOM 783 O O . SER A 1 98 ? -12.589 5.274 22.252 1.00 92.44 98 SER A O 1
ATOM 785 N N . GLY A 1 99 ? -14.585 4.571 21.514 1.00 92.12 99 GLY A N 1
ATOM 786 C CA . GLY A 1 99 ? -15.156 5.909 21.311 1.00 92.12 99 GLY A CA 1
ATOM 787 C C . GLY A 1 99 ? -14.734 6.568 19.995 1.00 92.12 99 GLY A C 1
ATOM 788 O O . GLY A 1 99 ? -14.654 7.796 19.900 1.00 92.12 99 GLY A O 1
ATOM 789 N N . VAL A 1 100 ? -14.414 5.765 18.978 1.00 94.44 100 VAL A N 1
ATOM 790 C CA . VAL A 1 100 ? -14.099 6.273 17.636 1.00 94.44 100 VAL A CA 1
ATOM 791 C C . VAL A 1 100 ? -15.336 6.853 16.952 1.00 94.44 100 VAL A C 1
ATOM 793 O O . VAL A 1 100 ? -16.461 6.415 17.178 1.00 94.44 100 VAL A O 1
ATOM 796 N N . SER A 1 101 ? -15.129 7.846 16.090 1.00 93.81 101 SER A N 1
ATOM 797 C CA . SER A 1 101 ? -16.191 8.382 15.241 1.00 93.81 101 SER A CA 1
ATOM 798 C C . SER A 1 101 ? -16.625 7.344 14.191 1.00 93.81 101 SER A C 1
ATOM 800 O O . SER A 1 101 ? -15.803 6.509 13.804 1.00 93.81 101 SER A O 1
ATOM 802 N N . PRO A 1 102 ? -17.850 7.418 13.635 1.00 91.44 102 PRO A N 1
ATOM 803 C CA . PRO A 1 102 ? -18.296 6.491 12.588 1.00 91.44 102 PRO A CA 1
ATOM 804 C C . PRO A 1 102 ? -17.382 6.473 11.353 1.0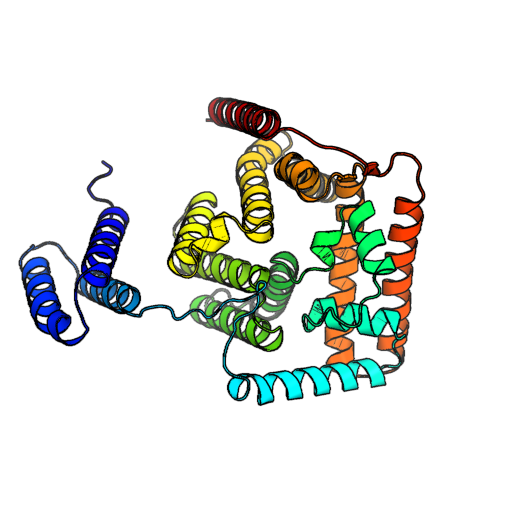0 91.44 102 PRO A C 1
ATOM 806 O O . PRO A 1 102 ? -17.174 5.439 10.726 1.00 91.44 102 PRO A O 1
ATOM 809 N N . GLN A 1 103 ? -16.789 7.618 11.009 1.00 90.06 103 GLN A N 1
ATOM 810 C CA . GLN A 1 103 ? -15.881 7.725 9.867 1.00 90.06 103 GLN A CA 1
ATOM 811 C C . GLN A 1 103 ? -14.517 7.080 10.154 1.00 90.06 103 GLN A C 1
ATOM 813 O O . GLN A 1 103 ? -13.919 6.457 9.278 1.00 90.06 103 GLN A O 1
ATOM 818 N N . THR A 1 104 ? -14.030 7.217 11.388 1.00 93.00 104 THR A N 1
ATOM 819 C CA . THR A 1 104 ? -12.812 6.560 11.874 1.00 93.00 104 THR A CA 1
ATOM 820 C C . THR A 1 104 ? -13.000 5.054 11.994 1.00 93.00 104 THR A C 1
ATOM 822 O O . THR A 1 104 ? -12.097 4.307 11.628 1.00 93.00 104 THR A O 1
ATOM 825 N N . LEU A 1 105 ? -14.177 4.621 12.445 1.00 92.62 105 LEU A N 1
ATOM 826 C CA . LEU A 1 105 ? -14.569 3.222 12.514 1.00 92.62 105 LEU A CA 1
ATOM 827 C C . LEU A 1 105 ? -14.538 2.575 11.125 1.00 92.62 105 LEU A C 1
ATOM 829 O O . LEU A 1 105 ? -13.758 1.651 10.915 1.00 92.62 105 LEU A O 1
ATOM 833 N N . ALA A 1 106 ? -15.266 3.140 10.155 1.00 90.12 106 ALA A N 1
ATOM 834 C CA . ALA A 1 106 ? -15.315 2.627 8.783 1.00 90.12 106 ALA A CA 1
ATOM 835 C C . ALA A 1 106 ? -13.928 2.577 8.112 1.00 90.12 106 ALA A C 1
ATOM 837 O O . ALA A 1 106 ? -13.622 1.671 7.335 1.00 90.12 106 ALA A O 1
ATOM 838 N N . LEU A 1 107 ? -13.054 3.549 8.407 1.00 90.00 107 LEU A N 1
ATOM 839 C CA . LEU A 1 107 ? -11.679 3.523 7.912 1.00 90.00 107 LEU A CA 1
ATOM 840 C C . LEU A 1 107 ? -10.842 2.438 8.607 1.00 90.00 107 LEU A C 1
ATOM 842 O O . LEU A 1 107 ? -10.106 1.723 7.932 1.00 90.00 107 LEU A O 1
ATOM 846 N N . GLY A 1 108 ? -10.954 2.287 9.928 1.00 89.25 108 GLY A N 1
ATOM 847 C CA . GLY A 1 108 ? -10.263 1.238 10.683 1.00 89.25 108 GLY A CA 1
ATOM 848 C C . GLY A 1 108 ? -10.678 -0.170 10.248 1.00 89.25 108 GLY A C 1
ATOM 849 O O . GLY A 1 108 ? -9.824 -1.034 10.047 1.00 89.25 108 GLY A O 1
ATOM 850 N N . GLU A 1 109 ? -11.971 -0.378 10.009 1.00 88.44 109 GLU A N 1
ATOM 851 C CA . GLU A 1 109 ? -12.531 -1.602 9.431 1.00 88.44 109 GLU A CA 1
ATOM 852 C C . GLU A 1 109 ? -11.921 -1.916 8.068 1.00 88.44 109 GLU A C 1
ATOM 854 O O . GLU A 1 109 ? -11.413 -3.018 7.848 1.00 88.44 109 GLU A O 1
ATOM 859 N N . ALA A 1 110 ? -11.884 -0.935 7.168 1.00 86.62 110 ALA A N 1
ATOM 860 C CA . ALA A 1 110 ? -11.328 -1.126 5.837 1.00 86.62 110 ALA A CA 1
ATOM 861 C C . ALA A 1 110 ? -9.822 -1.429 5.856 1.00 86.62 110 ALA A C 1
ATOM 863 O O . ALA A 1 110 ? -9.361 -2.274 5.086 1.00 86.62 110 ALA A O 1
ATOM 864 N N . LEU A 1 111 ? -9.061 -0.757 6.727 1.00 85.75 111 LEU A N 1
ATOM 865 C CA . LEU A 1 111 ? -7.597 -0.848 6.784 1.00 85.75 111 LEU A CA 1
ATOM 866 C C . LEU A 1 111 ? -7.070 -2.039 7.594 1.00 85.75 111 LEU A C 1
ATOM 868 O O . LEU A 1 111 ? -5.932 -2.450 7.378 1.00 85.75 111 LEU A O 1
ATOM 872 N N . VAL A 1 112 ? -7.846 -2.581 8.535 1.00 85.44 112 VAL A N 1
ATOM 873 C CA . VAL A 1 112 ? -7.413 -3.713 9.373 1.00 85.44 112 VAL A CA 1
ATOM 874 C C . VAL A 1 112 ? -8.184 -4.978 9.032 1.00 85.44 112 VAL A C 1
ATOM 876 O O . VAL A 1 112 ? -7.570 -6.026 8.848 1.00 85.44 112 VAL A O 1
ATOM 879 N N . VAL A 1 113 ? -9.505 -4.880 8.909 1.00 82.25 113 VAL A N 1
ATOM 880 C CA . VAL A 1 113 ? -10.411 -6.029 8.765 1.00 82.25 113 VAL A CA 1
ATOM 881 C C . VAL A 1 113 ? -10.755 -6.317 7.301 1.00 82.25 113 VAL A C 1
ATOM 883 O O . VAL A 1 113 ? -11.141 -7.431 6.963 1.00 82.25 113 VAL A O 1
ATOM 886 N N . GLY A 1 114 ? -10.581 -5.337 6.414 1.00 76.75 114 GLY A N 1
ATOM 887 C CA . GLY A 1 114 ? -10.844 -5.471 4.981 1.00 76.75 114 GLY A CA 1
ATOM 888 C C . GLY A 1 114 ? -12.291 -5.222 4.573 1.00 76.75 114 GLY A C 1
ATOM 889 O O . GLY A 1 114 ? -12.595 -5.287 3.380 1.00 76.75 114 GLY A O 1
ATOM 890 N N . LYS A 1 115 ? -13.163 -4.886 5.529 1.00 78.75 115 LYS A N 1
ATOM 891 C CA . LYS A 1 115 ? -14.566 -4.553 5.280 1.00 78.75 115 LYS A CA 1
ATOM 892 C C . LYS A 1 115 ? -14.664 -3.114 4.773 1.00 78.75 115 LYS A C 1
ATOM 894 O O . LYS A 1 115 ? -14.298 -2.174 5.468 1.00 78.75 115 LYS A O 1
ATOM 899 N N . LYS A 1 116 ? -15.086 -2.940 3.518 1.00 75.88 116 LYS A N 1
ATOM 900 C CA . LYS A 1 116 ? -15.138 -1.627 2.836 1.00 75.88 116 LYS A CA 1
ATOM 901 C C . LYS A 1 116 ? -16.561 -1.122 2.617 1.00 75.88 116 LYS A C 1
ATOM 903 O O . LYS A 1 116 ? -16.732 -0.089 1.956 1.00 75.88 116 LYS A O 1
ATOM 908 N N . ASP A 1 117 ? -17.553 -1.859 3.094 1.00 73.81 117 ASP A N 1
ATOM 909 C CA . ASP A 1 117 ? -18.969 -1.605 2.822 1.00 73.81 117 ASP A CA 1
ATOM 910 C C . ASP A 1 117 ? -19.419 -0.302 3.486 1.00 73.81 117 ASP A C 1
ATOM 912 O O . ASP A 1 117 ? -20.087 0.518 2.861 1.00 73.81 117 ASP A O 1
ATOM 916 N N . ASP A 1 118 ? -18.894 -0.042 4.682 1.00 77.81 118 ASP A N 1
ATOM 917 C CA . ASP A 1 118 ? -19.225 1.117 5.511 1.00 77.81 118 ASP A CA 1
ATOM 918 C C . ASP A 1 118 ? -18.484 2.409 5.080 1.00 77.81 118 ASP A C 1
ATOM 920 O O . ASP A 1 118 ? -18.767 3.514 5.552 1.00 77.81 118 ASP A O 1
ATOM 924 N N . LEU A 1 119 ? -17.556 2.319 4.113 1.00 82.31 119 LEU A N 1
ATOM 925 C CA . LEU A 1 119 ? -16.874 3.486 3.542 1.00 82.31 119 LEU A CA 1
ATOM 926 C C . LEU A 1 119 ? -17.764 4.224 2.530 1.00 82.31 119 LEU A C 1
ATOM 928 O O . LEU A 1 119 ? -18.004 3.735 1.415 1.00 82.31 119 LEU A O 1
ATOM 932 N N . LYS A 1 120 ? -18.126 5.467 2.875 1.00 87.06 120 LYS A N 1
ATOM 933 C CA . LYS A 1 120 ? -18.861 6.403 2.010 1.00 87.06 120 LYS A CA 1
ATOM 934 C C . LYS A 1 120 ? -18.198 6.570 0.639 1.00 87.06 120 LYS A C 1
ATOM 936 O O . LYS A 1 120 ? -16.971 6.643 0.513 1.00 87.06 120 LYS A O 1
ATOM 941 N N . PHE A 1 121 ? -19.032 6.703 -0.393 1.00 84.44 121 PHE A N 1
ATOM 942 C CA . PHE A 1 121 ? -18.586 6.939 -1.768 1.00 84.44 121 PHE A CA 1
ATOM 943 C C . PHE A 1 121 ? -17.705 8.191 -1.889 1.00 84.44 121 PHE A C 1
ATOM 945 O O . PHE A 1 121 ? -16.655 8.135 -2.523 1.00 84.44 121 PHE A O 1
ATOM 952 N N . GLU A 1 122 ? -18.076 9.274 -1.206 1.00 85.06 122 GLU A N 1
ATOM 953 C CA . GLU A 1 122 ? -17.324 10.536 -1.162 1.00 85.06 122 GLU A CA 1
ATOM 954 C C . GLU A 1 122 ? -15.887 10.327 -0.669 1.00 85.06 122 GLU A C 1
ATOM 956 O O . GLU A 1 122 ? -14.937 10.806 -1.284 1.00 85.06 122 GLU A O 1
ATOM 961 N N . THR A 1 123 ? -15.699 9.526 0.386 1.00 84.69 123 THR A N 1
ATOM 962 C CA . THR A 1 123 ? -14.366 9.186 0.898 1.00 84.69 123 THR A CA 1
ATOM 963 C C . THR A 1 123 ? -13.581 8.373 -0.128 1.00 84.69 123 THR A C 1
ATOM 965 O O . THR A 1 123 ? -12.430 8.691 -0.417 1.00 84.69 123 THR A O 1
ATOM 968 N N . LYS A 1 124 ? -14.195 7.358 -0.751 1.00 84.62 124 LYS A N 1
ATOM 969 C CA . LYS A 1 124 ? -13.540 6.580 -1.820 1.00 84.62 124 LYS A CA 1
ATOM 970 C C . LYS A 1 124 ? -13.130 7.480 -2.992 1.00 84.62 124 LYS A C 1
ATOM 972 O O . LYS A 1 124 ? -12.040 7.309 -3.536 1.00 84.62 124 LYS A O 1
ATOM 977 N N . GLN A 1 125 ? -13.969 8.443 -3.365 1.00 84.00 125 GLN A N 1
ATOM 978 C CA . GLN A 1 125 ? -13.701 9.386 -4.446 1.00 84.00 125 GLN A CA 1
ATOM 979 C C . GLN A 1 125 ? -12.584 10.376 -4.094 1.00 84.00 125 GLN A C 1
ATOM 981 O O . GLN A 1 125 ? -11.705 10.599 -4.923 1.00 84.00 125 GLN A O 1
ATOM 986 N N . ALA A 1 126 ? -12.555 10.897 -2.866 1.00 86.50 126 ALA A N 1
ATOM 987 C CA . ALA A 1 126 ? -11.497 11.789 -2.395 1.00 86.50 126 ALA A CA 1
ATOM 988 C C . ALA A 1 126 ? -10.118 11.103 -2.395 1.00 86.50 126 ALA A C 1
ATOM 990 O O . ALA A 1 126 ? -9.131 11.680 -2.837 1.00 86.50 126 ALA A O 1
ATOM 991 N N . TYR A 1 127 ? -10.039 9.831 -1.988 1.00 87.62 127 TYR A N 1
ATOM 992 C CA . TYR A 1 127 ? -8.791 9.060 -2.085 1.00 87.62 127 TYR A CA 1
ATOM 993 C C . TYR A 1 127 ? -8.414 8.725 -3.536 1.00 87.62 127 TYR A C 1
ATOM 995 O O . TYR A 1 127 ? -7.231 8.578 -3.848 1.00 87.62 127 TYR A O 1
ATOM 1003 N N . ARG A 1 128 ? -9.393 8.572 -4.437 1.00 83.19 128 ARG A N 1
ATOM 1004 C CA . ARG A 1 128 ? -9.150 8.384 -5.879 1.00 83.19 128 ARG A CA 1
ATOM 1005 C C . ARG A 1 128 ? -8.560 9.627 -6.524 1.00 83.19 128 ARG A C 1
ATOM 1007 O O . ARG A 1 128 ? -7.533 9.495 -7.184 1.00 83.19 128 ARG A O 1
ATOM 1014 N N . SER A 1 129 ? -9.131 10.805 -6.274 1.00 82.94 129 SER A N 1
ATOM 1015 C CA . SER A 1 129 ? -8.653 12.053 -6.879 1.00 82.94 129 SER A CA 1
ATOM 1016 C C . SER A 1 129 ? -7.199 12.341 -6.511 1.00 82.94 129 SER A C 1
ATOM 1018 O O . SER A 1 129 ? -6.387 12.644 -7.372 1.00 82.94 129 SER A O 1
ATOM 1020 N N . VAL A 1 130 ? -6.801 12.124 -5.260 1.00 87.56 130 VAL A N 1
ATOM 1021 C CA . VAL A 1 130 ? -5.411 12.370 -4.845 1.00 87.56 130 VAL A CA 1
ATOM 1022 C C . VAL A 1 130 ? -4.436 11.220 -5.156 1.00 87.56 130 VAL A C 1
ATOM 1024 O O . VAL A 1 130 ? -3.268 11.277 -4.774 1.00 87.56 130 VAL A O 1
ATOM 1027 N N . GLY A 1 131 ? -4.889 10.152 -5.825 1.00 82.19 131 GLY A N 1
ATOM 1028 C CA . GLY A 1 131 ? -4.067 8.979 -6.157 1.00 82.19 131 GLY A CA 1
ATOM 1029 C C . GLY A 1 131 ? -3.735 8.058 -4.977 1.00 82.19 131 GLY A C 1
ATOM 1030 O O . GLY A 1 131 ? -2.897 7.164 -5.091 1.00 82.19 131 GLY A O 1
ATOM 1031 N N . ALA A 1 132 ? -4.422 8.223 -3.848 1.00 84.81 132 ALA A N 1
ATOM 1032 C CA . ALA A 1 132 ? -4.230 7.464 -2.614 1.00 84.81 132 ALA A CA 1
ATOM 1033 C C . ALA A 1 132 ? -5.148 6.230 -2.494 1.00 84.81 132 ALA A C 1
ATOM 1035 O O . ALA A 1 132 ? -5.264 5.634 -1.426 1.00 84.81 132 ALA A O 1
ATOM 1036 N N . SER A 1 133 ? -5.802 5.796 -3.576 1.00 81.25 133 SER A N 1
ATOM 1037 C CA . SER A 1 133 ? -6.715 4.633 -3.555 1.00 81.25 133 SER A CA 1
ATOM 1038 C C . SER A 1 133 ? -6.061 3.334 -3.093 1.00 81.25 133 SER A C 1
ATOM 1040 O O . SER A 1 133 ? -6.721 2.476 -2.511 1.00 81.25 133 SER A O 1
ATOM 1042 N N . HIS A 1 134 ? -4.756 3.200 -3.327 1.00 77.94 134 HIS A N 1
ATOM 1043 C CA . HIS A 1 134 ? -3.956 2.064 -2.884 1.00 77.94 134 HIS A CA 1
ATOM 1044 C C . HIS A 1 134 ? -3.825 1.976 -1.351 1.00 77.94 134 HIS A C 1
ATOM 1046 O O . HIS A 1 134 ? -3.473 0.913 -0.842 1.00 77.94 134 HIS A O 1
ATOM 1052 N N . LEU A 1 135 ? -4.121 3.062 -0.621 1.00 81.00 135 LEU A N 1
ATOM 1053 C CA . LEU A 1 135 ? -4.169 3.076 0.842 1.00 81.00 135 LEU A CA 1
ATOM 1054 C C . LEU A 1 135 ? -5.477 2.481 1.373 1.00 81.00 135 LEU A C 1
ATOM 1056 O O . LEU A 1 135 ? -5.444 1.789 2.376 1.00 81.00 135 LEU A O 1
ATOM 1060 N N . LEU A 1 136 ? -6.612 2.687 0.690 1.00 76.88 136 LEU A N 1
ATOM 1061 C CA . LEU A 1 136 ? -7.913 2.115 1.090 1.00 76.88 136 LEU A CA 1
ATOM 1062 C C . LEU A 1 136 ? -8.049 0.625 0.757 1.00 76.88 136 LEU A C 1
ATOM 1064 O O . LEU A 1 136 ? -8.955 -0.056 1.240 1.00 76.88 136 LEU A O 1
ATOM 1068 N N . ALA A 1 137 ? -7.204 0.111 -0.131 1.00 69.44 137 ALA A N 1
ATOM 1069 C CA . ALA A 1 137 ? -7.123 -1.312 -0.390 1.00 69.44 137 ALA A CA 1
ATOM 1070 C C . ALA A 1 137 ? -6.106 -1.940 0.563 1.00 69.44 137 ALA A C 1
ATOM 1072 O O . ALA A 1 137 ? -4.945 -1.534 0.564 1.00 69.44 137 ALA A O 1
ATOM 1073 N N . LEU A 1 138 ? -6.521 -2.977 1.301 1.00 71.12 138 LEU A N 1
ATOM 1074 C CA . LEU A 1 138 ? -5.589 -3.874 1.980 1.00 71.12 138 LEU A CA 1
ATOM 1075 C C . LEU A 1 138 ? -4.533 -4.349 0.980 1.00 71.12 138 LEU A C 1
ATOM 1077 O O . LEU A 1 138 ? -4.820 -5.101 0.046 1.00 71.12 138 LEU A O 1
ATOM 1081 N N . SER A 1 139 ? -3.322 -3.834 1.138 1.00 70.81 139 SER A N 1
ATOM 1082 C CA . SER A 1 139 ? -2.244 -3.933 0.157 1.00 70.81 139 SER A CA 1
ATOM 1083 C C . SER A 1 139 ? -1.003 -4.556 0.776 1.00 70.81 139 SER A C 1
ATOM 1085 O O . SER A 1 139 ? -0.889 -4.683 1.996 1.00 70.81 139 SER A O 1
ATOM 1087 N N . GLY A 1 140 ? -0.021 -4.899 -0.061 1.00 66.88 140 GLY A N 1
ATOM 1088 C CA . GLY A 1 140 ? 1.254 -5.423 0.427 1.00 66.88 140 GLY A CA 1
ATOM 1089 C C . GLY A 1 140 ? 2.021 -4.473 1.341 1.00 66.88 140 GLY A C 1
ATOM 1090 O O . GLY A 1 140 ? 2.825 -4.935 2.141 1.00 66.88 140 GLY A O 1
ATOM 1091 N N . MET A 1 141 ? 1.715 -3.173 1.304 1.00 75.38 141 MET A N 1
ATOM 1092 C CA . MET A 1 141 ? 2.220 -2.214 2.284 1.00 75.38 141 MET A CA 1
ATOM 1093 C C . MET A 1 141 ? 1.714 -2.529 3.697 1.00 75.38 141 MET A C 1
ATOM 1095 O O . MET A 1 141 ? 2.516 -2.553 4.622 1.00 75.38 141 MET A O 1
ATOM 1099 N N . HIS A 1 142 ? 0.422 -2.828 3.866 1.00 78.38 142 HIS A N 1
ATOM 1100 C CA . HIS A 1 142 ? -0.166 -3.168 5.169 1.00 78.38 142 HIS A CA 1
ATOM 1101 C C . HIS A 1 142 ? 0.500 -4.417 5.752 1.00 78.38 142 HIS A C 1
ATOM 1103 O O . HIS A 1 142 ? 0.904 -4.444 6.914 1.00 78.38 142 HIS A O 1
ATOM 1109 N N . LEU A 1 143 ? 0.700 -5.429 4.904 1.00 76.50 143 LEU A N 1
ATOM 1110 C CA . LEU A 1 143 ? 1.365 -6.664 5.303 1.00 76.50 143 LEU A CA 1
ATOM 1111 C C . LEU A 1 143 ? 2.865 -6.467 5.564 1.00 76.50 143 LEU A C 1
ATOM 1113 O O . LEU A 1 143 ? 3.408 -7.062 6.489 1.00 76.50 143 LEU A O 1
ATOM 1117 N N . GLY A 1 144 ? 3.530 -5.603 4.794 1.00 74.56 144 GLY A N 1
ATOM 1118 C CA . GLY A 1 144 ? 4.926 -5.220 5.007 1.00 74.56 144 GLY A CA 1
ATOM 1119 C C . GLY A 1 144 ? 5.139 -4.444 6.309 1.00 74.56 144 GLY A C 1
ATOM 1120 O O . GLY A 1 144 ? 6.123 -4.682 7.007 1.00 74.56 144 GLY A O 1
ATOM 1121 N N . ILE A 1 145 ? 4.196 -3.571 6.676 1.00 78.81 145 ILE A N 1
ATOM 1122 C CA . ILE A 1 145 ? 4.159 -2.874 7.970 1.00 78.81 145 ILE A CA 1
ATOM 1123 C C . ILE A 1 145 ? 4.038 -3.898 9.103 1.00 78.81 145 ILE A C 1
ATOM 1125 O O . ILE A 1 145 ? 4.856 -3.890 10.023 1.00 78.81 145 ILE A O 1
ATOM 1129 N N . LEU A 1 146 ? 3.078 -4.825 9.005 1.00 80.06 146 LEU A N 1
ATOM 1130 C CA . LEU A 1 146 ? 2.887 -5.882 9.999 1.00 80.06 146 LEU A CA 1
ATOM 1131 C C . LEU A 1 146 ? 4.123 -6.788 10.115 1.00 80.06 146 LEU A C 1
ATOM 1133 O O . LEU A 1 146 ? 4.572 -7.086 11.221 1.00 80.06 146 LEU A O 1
ATOM 1137 N N . TYR A 1 147 ? 4.723 -7.169 8.984 1.00 79.88 147 TYR A N 1
ATOM 1138 C CA . TYR A 1 147 ? 5.980 -7.915 8.942 1.00 79.88 147 TYR A CA 1
ATOM 1139 C C . TYR A 1 147 ? 7.109 -7.153 9.642 1.00 79.88 147 TYR A C 1
ATOM 1141 O O . TYR A 1 147 ? 7.806 -7.729 10.471 1.00 79.88 147 TYR A O 1
ATOM 1149 N N . GLY A 1 148 ? 7.282 -5.861 9.347 1.00 78.44 148 GLY A N 1
ATOM 1150 C CA . GLY A 1 148 ? 8.308 -5.017 9.961 1.00 78.44 148 GLY A CA 1
ATOM 1151 C C . GLY A 1 148 ? 8.122 -4.868 11.471 1.00 78.44 148 GLY A C 1
ATOM 1152 O O . GLY A 1 148 ? 9.096 -4.975 12.217 1.00 78.44 148 GLY A O 1
ATOM 1153 N N . PHE A 1 149 ? 6.878 -4.694 11.923 1.00 81.25 149 PHE A N 1
ATOM 1154 C CA . PHE A 1 149 ? 6.514 -4.671 13.338 1.00 81.25 149 PHE A CA 1
ATOM 1155 C C . PHE A 1 149 ? 6.887 -5.986 14.030 1.00 81.25 149 PHE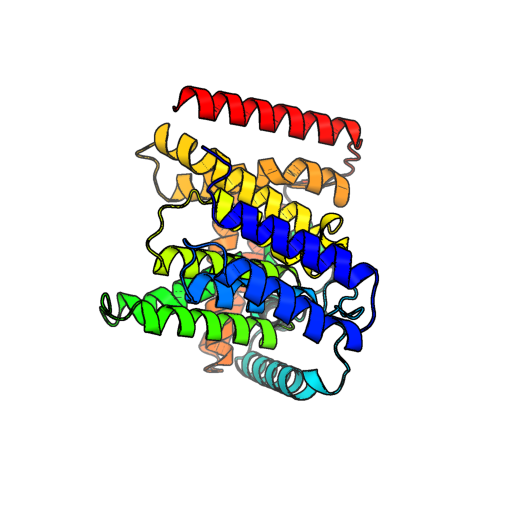 A C 1
ATOM 1157 O O . PHE A 1 149 ? 7.668 -5.986 14.982 1.00 81.25 149 PHE A O 1
ATOM 1164 N N . LEU A 1 150 ? 6.400 -7.115 13.509 1.00 78.38 150 LEU A N 1
ATOM 1165 C CA . LEU A 1 150 ? 6.689 -8.441 14.056 1.00 78.38 150 LEU A CA 1
ATOM 1166 C C . LEU A 1 150 ? 8.193 -8.728 14.049 1.00 78.38 150 LEU A C 1
ATOM 1168 O O . LEU A 1 150 ? 8.745 -9.170 15.050 1.00 78.38 150 LEU A O 1
ATOM 1172 N N . TYR A 1 151 ? 8.883 -8.416 12.954 1.00 75.31 151 TYR A N 1
ATOM 1173 C CA . TYR A 1 151 ? 10.325 -8.597 12.841 1.00 75.31 151 TYR A CA 1
ATOM 1174 C C . TYR A 1 151 ? 11.088 -7.747 13.866 1.00 75.31 151 TYR A C 1
ATOM 1176 O O . TYR A 1 151 ? 12.003 -8.251 14.518 1.00 75.31 151 TYR A O 1
ATOM 1184 N N . PHE A 1 152 ? 10.719 -6.478 14.066 1.00 78.25 152 PHE A N 1
ATOM 1185 C CA . PHE A 1 152 ? 11.356 -5.624 15.070 1.00 78.25 152 PHE A CA 1
ATOM 1186 C C . PHE A 1 152 ? 11.175 -6.192 16.483 1.00 78.25 152 PHE A C 1
ATOM 1188 O O . PHE A 1 152 ? 12.161 -6.385 17.196 1.00 78.25 152 PHE A O 1
ATOM 1195 N N . PHE A 1 153 ? 9.948 -6.534 16.877 1.00 73.56 153 PHE A N 1
ATOM 1196 C CA . PHE A 1 153 ? 9.691 -7.068 18.214 1.00 73.56 153 PHE A CA 1
ATOM 1197 C C . PHE A 1 153 ? 10.331 -8.445 18.428 1.00 73.56 153 PHE A C 1
ATOM 1199 O O . PHE A 1 153 ? 11.017 -8.642 19.427 1.00 73.56 153 PHE A O 1
ATOM 1206 N N . LEU A 1 154 ? 10.190 -9.383 17.488 1.00 68.81 154 LEU A N 1
ATOM 1207 C CA . LEU A 1 154 ? 10.677 -10.755 17.667 1.00 68.81 154 LEU A CA 1
ATOM 1208 C C . LEU A 1 154 ? 12.197 -10.880 17.470 1.00 68.81 154 LEU A C 1
ATOM 1210 O O . LEU A 1 154 ? 12.833 -11.692 18.138 1.00 68.81 154 LEU A O 1
ATOM 1214 N N . VAL A 1 155 ? 12.811 -10.091 16.579 1.00 67.25 155 VAL A N 1
ATOM 1215 C CA . VAL A 1 155 ? 14.241 -10.231 16.235 1.00 67.25 155 VAL A CA 1
ATOM 1216 C C . VAL A 1 155 ? 15.118 -9.195 16.943 1.00 67.25 155 VAL A C 1
ATOM 1218 O O . VAL A 1 155 ? 16.193 -9.544 17.444 1.00 67.25 155 VAL A O 1
ATOM 1221 N N . ARG A 1 156 ? 14.700 -7.920 17.003 1.00 63.81 156 ARG A N 1
ATOM 1222 C CA . ARG A 1 156 ? 15.533 -6.820 17.534 1.00 63.81 156 ARG A CA 1
ATOM 1223 C C . ARG A 1 156 ? 15.498 -6.746 19.057 1.00 63.81 156 ARG A C 1
ATOM 1225 O O . ARG A 1 156 ? 16.567 -6.592 19.649 1.00 63.81 156 ARG A O 1
ATOM 1232 N N . TRP A 1 157 ? 14.316 -6.853 19.669 1.00 59.34 157 TRP A N 1
ATOM 1233 C CA . TRP A 1 157 ? 14.151 -6.750 21.129 1.00 59.34 157 TRP A CA 1
ATOM 1234 C C . TRP A 1 157 ? 14.848 -7.895 21.861 1.00 59.34 157 TRP A C 1
ATOM 1236 O O . TRP A 1 157 ? 15.484 -7.723 22.895 1.00 59.34 157 TRP A O 1
ATOM 1246 N N . PHE A 1 158 ? 14.783 -9.073 21.261 1.00 56.16 158 PHE A N 1
ATOM 1247 C CA . PHE A 1 158 ? 15.188 -10.312 21.888 1.00 56.16 158 PHE A CA 1
ATOM 1248 C C . PHE A 1 158 ? 16.648 -10.717 21.515 1.00 56.16 158 PHE A C 1
ATOM 1250 O O . PHE A 1 158 ? 17.209 -11.637 22.098 1.00 56.16 158 PHE A O 1
ATOM 1257 N N . ARG A 1 159 ? 17.328 -9.999 20.597 1.00 53.91 159 ARG A N 1
ATOM 1258 C CA . ARG A 1 159 ? 18.706 -10.277 20.095 1.00 53.91 159 ARG A CA 1
ATOM 1259 C C . ARG A 1 159 ? 18.925 -11.717 19.574 1.00 53.91 159 ARG A C 1
ATOM 1261 O O . ARG A 1 159 ? 20.032 -12.253 19.647 1.00 53.91 159 ARG A O 1
ATOM 1268 N N . PHE A 1 160 ? 17.909 -12.334 18.968 1.00 56.00 160 PHE A N 1
ATOM 1269 C CA . PHE A 1 160 ? 17.934 -13.737 18.511 1.00 56.00 160 PHE A CA 1
ATOM 1270 C C . PHE A 1 160 ? 18.535 -13.925 17.108 1.00 56.00 160 PHE A C 1
ATOM 1272 O O . PHE A 1 160 ? 17.895 -14.447 16.197 1.00 56.00 160 PHE A O 1
ATOM 1279 N N . SER A 1 161 ? 19.805 -13.562 16.913 1.00 54.25 161 SER A N 1
ATOM 1280 C CA . SER A 1 161 ? 20.496 -13.807 15.629 1.00 54.25 161 SER A CA 1
ATOM 1281 C C . SER A 1 161 ? 20.542 -15.304 15.249 1.00 54.25 161 SER A C 1
ATOM 1283 O O . SER A 1 161 ? 20.481 -15.656 14.073 1.00 54.25 161 SER A O 1
ATOM 1285 N N . LYS A 1 162 ? 20.563 -16.205 16.244 1.00 54.78 162 LYS A N 1
ATOM 1286 C CA . LYS A 1 162 ? 20.707 -17.660 16.046 1.00 54.78 162 LYS A CA 1
ATOM 1287 C C . LYS A 1 162 ? 19.395 -18.422 15.770 1.00 54.78 162 LYS A C 1
ATOM 1289 O O . LYS A 1 162 ? 19.464 -19.587 15.411 1.00 54.78 162 LYS A O 1
ATOM 1294 N N . TRP A 1 163 ? 18.220 -17.793 15.908 1.00 59.31 163 TRP A N 1
ATOM 1295 C CA . TRP A 1 163 ? 16.901 -18.462 15.809 1.00 59.31 163 TRP A CA 1
ATOM 1296 C C . TRP A 1 163 ? 16.062 -17.995 14.610 1.00 59.31 163 TRP A C 1
ATOM 1298 O O . TRP A 1 163 ? 14.844 -18.175 14.582 1.00 59.31 163 TRP A O 1
ATOM 1308 N N . ARG A 1 164 ? 16.701 -17.414 13.587 1.00 56.97 164 ARG A N 1
ATOM 1309 C CA . ARG A 1 164 ? 16.038 -16.978 12.342 1.00 56.97 164 ARG A CA 1
ATOM 1310 C C . ARG A 1 164 ? 15.140 -18.068 11.737 1.00 56.97 164 ARG A C 1
ATOM 1312 O O . ARG A 1 164 ? 14.037 -17.759 11.300 1.00 56.97 164 ARG A O 1
ATOM 1319 N N . TRP A 1 165 ? 15.583 -19.324 11.806 1.00 53.09 165 TRP A N 1
ATOM 1320 C CA . TRP A 1 165 ? 14.855 -20.515 11.353 1.00 53.09 165 TRP A CA 1
ATOM 1321 C C . TRP A 1 165 ? 13.549 -20.801 12.108 1.00 53.09 165 TRP A C 1
ATOM 1323 O O . TRP A 1 165 ? 12.668 -21.437 11.546 1.00 53.09 165 TRP A O 1
ATOM 1333 N N . HIS A 1 166 ? 13.393 -20.318 13.342 1.00 56.62 166 HIS A N 1
ATOM 1334 C CA . HIS A 1 166 ? 12.174 -20.498 14.141 1.00 56.62 166 HIS A CA 1
ATOM 1335 C C . HIS A 1 166 ? 11.261 -19.268 14.095 1.00 56.62 166 HIS A C 1
ATOM 1337 O O . HIS A 1 166 ? 10.040 -19.394 14.064 1.00 56.62 166 HIS A O 1
ATOM 1343 N N . ILE A 1 167 ? 11.847 -18.070 14.057 1.00 63.62 167 ILE A N 1
ATOM 1344 C CA . ILE A 1 167 ? 11.101 -16.806 14.112 1.00 63.62 167 ILE A CA 1
ATOM 1345 C C . ILE A 1 167 ? 10.438 -16.485 12.772 1.00 63.62 167 ILE A C 1
ATOM 1347 O O . ILE A 1 167 ? 9.292 -16.047 12.743 1.00 63.62 167 ILE A O 1
ATOM 1351 N N . LEU A 1 168 ? 11.137 -16.694 11.656 1.00 61.66 168 LEU A N 1
ATOM 1352 C CA . LEU A 1 168 ? 10.613 -16.334 10.340 1.00 61.66 168 LEU A CA 1
ATOM 1353 C C . LEU A 1 168 ? 9.353 -17.136 9.953 1.00 61.66 168 LEU A C 1
ATOM 1355 O O . LEU A 1 168 ? 8.384 -16.506 9.526 1.00 61.66 168 LEU A O 1
ATOM 1359 N N . PRO A 1 169 ? 9.278 -18.465 10.176 1.00 59.34 169 PRO A N 1
ATOM 1360 C CA . PRO A 1 169 ? 8.032 -19.212 9.996 1.00 59.34 169 PRO A CA 1
ATOM 1361 C C . PRO A 1 169 ? 6.892 -18.735 10.901 1.00 59.34 169 PRO A C 1
ATOM 1363 O O . PRO A 1 169 ? 5.752 -18.669 10.452 1.00 59.34 169 PRO A O 1
ATOM 1366 N N . LEU A 1 170 ? 7.186 -18.350 12.149 1.00 62.09 170 LEU A N 1
ATOM 1367 C CA . LEU A 1 170 ? 6.181 -17.808 13.067 1.00 62.09 170 LEU A CA 1
ATOM 1368 C C . LEU A 1 170 ? 5.620 -16.471 12.562 1.00 62.09 170 LEU A C 1
ATOM 1370 O O . LEU A 1 170 ? 4.410 -16.265 12.587 1.00 62.09 170 LEU A O 1
ATOM 1374 N N . ILE A 1 171 ? 6.480 -15.585 12.050 1.00 68.12 171 ILE A N 1
ATOM 1375 C CA . ILE A 1 171 ? 6.043 -14.329 11.428 1.00 68.12 171 ILE A CA 1
ATOM 1376 C C . ILE A 1 171 ? 5.139 -14.628 10.230 1.00 68.12 171 ILE A C 1
ATOM 1378 O O . ILE A 1 171 ? 4.058 -14.053 10.140 1.00 68.12 171 ILE A O 1
ATOM 1382 N N . LEU A 1 172 ? 5.535 -15.546 9.341 1.00 63.56 172 LEU A N 1
ATOM 1383 C CA . LEU A 1 172 ? 4.703 -15.938 8.199 1.00 63.56 172 LEU A CA 1
ATOM 1384 C C . LEU A 1 172 ? 3.351 -16.502 8.647 1.00 63.56 172 LEU A C 1
ATOM 1386 O O . LEU A 1 172 ? 2.330 -16.130 8.076 1.00 63.56 172 LEU A O 1
ATOM 1390 N N . LEU A 1 173 ? 3.323 -17.330 9.693 1.00 63.38 173 LEU A N 1
ATOM 1391 C CA . LEU A 1 173 ? 2.082 -17.848 10.265 1.00 63.38 173 LEU A CA 1
ATOM 1392 C C . LEU A 1 173 ? 1.167 -16.713 10.743 1.00 63.38 173 LEU A C 1
ATOM 1394 O O . LEU A 1 173 ? -0.021 -16.714 10.430 1.00 63.38 173 LEU A O 1
ATOM 1398 N N . CYS A 1 174 ? 1.711 -15.710 11.438 1.00 68.50 174 CYS A N 1
ATOM 1399 C CA . CYS A 1 174 ? 0.948 -14.531 11.847 1.00 68.50 174 CYS A CA 1
ATOM 1400 C C . CYS A 1 174 ? 0.429 -13.725 10.645 1.00 68.50 174 CYS A C 1
ATOM 1402 O O . CYS A 1 174 ? -0.709 -13.264 10.673 1.00 68.50 174 CYS A O 1
ATOM 1404 N N . LEU A 1 175 ? 1.230 -13.565 9.585 1.00 71.44 175 LEU A N 1
ATOM 1405 C CA . LEU A 1 175 ? 0.823 -12.849 8.371 1.00 71.44 175 LEU A CA 1
ATOM 1406 C C . LEU A 1 175 ? -0.309 -13.566 7.624 1.00 71.44 175 LEU A C 1
ATOM 1408 O O . LEU A 1 175 ? -1.257 -12.916 7.189 1.00 71.44 175 LEU A O 1
ATOM 1412 N N . TRP A 1 176 ? -0.234 -14.891 7.493 1.00 65.06 176 TRP A N 1
ATOM 1413 C CA . TRP A 1 176 ? -1.293 -15.693 6.877 1.00 65.06 176 TRP A CA 1
ATOM 1414 C C . TRP A 1 176 ? -2.540 -15.772 7.760 1.00 65.06 176 TRP A C 1
ATOM 1416 O O . TRP A 1 176 ? -3.651 -15.667 7.247 1.00 65.06 176 TRP A O 1
ATOM 1426 N N . GLY A 1 177 ? -2.373 -15.849 9.084 1.00 65.06 177 GLY A N 1
ATOM 1427 C CA . GLY A 1 177 ? -3.472 -15.719 10.042 1.00 65.06 177 GLY A CA 1
ATOM 1428 C C . GLY A 1 177 ? -4.188 -14.374 9.911 1.00 65.06 177 GLY A C 1
ATOM 1429 O O . GLY A 1 177 ? -5.412 -14.329 9.842 1.00 65.06 177 GLY A O 1
ATOM 1430 N N . TYR A 1 178 ? -3.435 -13.281 9.774 1.00 78.00 178 TYR A N 1
ATOM 1431 C CA . TYR A 1 178 ? -4.000 -11.970 9.468 1.00 78.00 178 TYR A CA 1
ATOM 1432 C C . TYR A 1 178 ? -4.710 -11.952 8.108 1.00 78.00 178 TYR A C 1
ATOM 1434 O O . TYR A 1 178 ? -5.819 -11.436 8.018 1.00 78.00 178 TYR A O 1
ATOM 1442 N N . ALA A 1 179 ? -4.126 -12.549 7.064 1.00 67.75 179 ALA A N 1
ATOM 1443 C CA . ALA A 1 179 ? -4.763 -12.616 5.751 1.00 67.75 179 ALA A CA 1
ATOM 1444 C C . ALA A 1 179 ? -6.107 -13.357 5.790 1.00 67.75 179 ALA A C 1
ATOM 1446 O O . ALA A 1 179 ? -7.057 -12.908 5.153 1.00 67.75 179 ALA A O 1
ATOM 1447 N N . LEU A 1 180 ? -6.215 -14.426 6.583 1.00 65.31 180 LEU A N 1
ATOM 1448 C CA . LEU A 1 180 ? -7.474 -15.123 6.852 1.00 65.31 180 LEU A CA 1
ATOM 1449 C C . LEU A 1 180 ? -8.464 -14.213 7.583 1.00 65.31 180 LEU A C 1
ATOM 1451 O O . LEU A 1 180 ? -9.574 -13.991 7.104 1.00 65.31 180 LEU A O 1
ATOM 1455 N N . ILE A 1 181 ? -8.046 -13.590 8.687 1.00 68.75 181 ILE A N 1
ATOM 1456 C CA . ILE A 1 181 ? -8.899 -12.650 9.426 1.00 68.75 181 ILE A CA 1
ATOM 1457 C C . ILE A 1 181 ? -9.346 -11.496 8.529 1.00 68.75 181 ILE A C 1
ATOM 1459 O O . ILE A 1 181 ? -10.471 -11.062 8.671 1.00 68.75 181 ILE A O 1
ATOM 1463 N N . ALA A 1 182 ? -8.553 -11.048 7.561 1.00 71.56 182 ALA A N 1
ATOM 1464 C CA . ALA A 1 182 ? -8.907 -9.966 6.645 1.00 71.56 182 ALA A CA 1
ATOM 1465 C C . ALA A 1 182 ? -9.762 -10.392 5.429 1.00 71.56 182 ALA A C 1
ATOM 1467 O O . ALA A 1 182 ? -10.129 -9.553 4.609 1.00 71.56 182 ALA A O 1
ATOM 1468 N N . GLY A 1 183 ? -10.058 -11.686 5.274 1.00 65.88 183 GLY A N 1
ATOM 1469 C CA . GLY A 1 183 ? -10.925 -12.207 4.202 1.00 65.88 183 GLY A CA 1
ATOM 1470 C C . GLY A 1 183 ? -10.180 -12.545 2.922 1.00 65.88 183 GLY A C 1
ATOM 1471 O O . GLY A 1 183 ? -10.776 -12.605 1.853 1.00 65.88 183 GLY A O 1
ATOM 1472 N N . MET A 1 184 ? -8.865 -12.735 3.034 1.00 66.44 184 MET A N 1
ATOM 1473 C CA . MET A 1 184 ? -7.957 -13.098 1.951 1.00 66.44 184 MET A CA 1
ATOM 1474 C C . MET A 1 184 ? -8.162 -12.279 0.667 1.00 66.44 184 MET A C 1
ATOM 1476 O O . MET A 1 184 ? -8.215 -12.862 -0.418 1.00 66.44 184 MET A O 1
ATOM 1480 N N . PRO A 1 185 ? -8.243 -10.933 0.732 1.00 70.44 185 PRO A N 1
ATOM 1481 C CA . PRO A 1 185 ? -8.349 -10.146 -0.485 1.00 70.44 185 PRO A CA 1
ATOM 1482 C C . PRO A 1 185 ? -7.144 -10.452 -1.374 1.00 70.44 185 PRO A C 1
ATOM 1484 O O . PRO A 1 185 ? -6.012 -10.546 -0.886 1.00 70.44 185 PRO A O 1
ATOM 1487 N N . VAL A 1 186 ? -7.372 -10.601 -2.680 1.00 67.94 186 VAL A N 1
ATOM 1488 C CA . VAL A 1 186 ? -6.339 -11.052 -3.628 1.00 67.94 186 VAL A CA 1
ATOM 1489 C C . VAL A 1 186 ? -5.049 -10.231 -3.506 1.00 67.94 186 VAL A C 1
ATOM 1491 O O . VAL A 1 186 ? -3.949 -10.774 -3.512 1.00 67.94 186 VAL A O 1
ATOM 1494 N N . SER A 1 187 ? -5.134 -8.913 -3.317 1.00 71.56 187 SER A N 1
ATOM 1495 C CA . SER A 1 187 ? -3.966 -8.050 -3.068 1.00 71.56 187 SER A CA 1
ATOM 1496 C C . SER A 1 187 ? -3.128 -8.442 -1.846 1.00 71.56 187 SER A C 1
ATOM 1498 O O . SER A 1 187 ? -1.903 -8.328 -1.895 1.00 71.56 187 SER A O 1
ATOM 1500 N N . LEU A 1 188 ? -3.759 -8.914 -0.773 1.00 72.69 188 LEU A N 1
ATOM 1501 C CA . LEU A 1 188 ? -3.090 -9.324 0.458 1.00 72.69 188 LEU A CA 1
ATOM 1502 C C . LEU A 1 188 ? -2.465 -10.713 0.329 1.00 72.69 188 LEU A C 1
ATOM 1504 O O . LEU A 1 188 ? -1.330 -10.902 0.759 1.00 72.69 188 LEU A O 1
ATOM 1508 N N . VAL A 1 189 ? -3.152 -11.649 -0.334 1.00 70.75 189 VAL A N 1
ATOM 1509 C CA . VAL A 1 189 ? -2.613 -12.986 -0.639 1.00 70.75 189 VAL A CA 1
ATOM 1510 C C . VAL A 1 189 ? -1.344 -12.876 -1.482 1.00 70.75 189 VAL A C 1
ATOM 1512 O O . VAL A 1 189 ? -0.332 -13.499 -1.166 1.00 70.75 189 VAL A O 1
ATOM 1515 N N . ARG A 1 190 ? -1.344 -12.012 -2.505 1.00 68.38 190 ARG A N 1
ATOM 1516 C CA . ARG A 1 190 ? -0.159 -11.764 -3.343 1.00 68.38 190 ARG A CA 1
ATOM 1517 C C . ARG A 1 190 ? 1.029 -11.262 -2.529 1.00 68.38 190 ARG A C 1
ATOM 1519 O O . ARG A 1 190 ? 2.142 -11.759 -2.683 1.00 68.38 190 ARG A O 1
ATOM 1526 N N . ALA A 1 191 ? 0.792 -10.313 -1.627 1.00 73.94 191 ALA A N 1
ATOM 1527 C CA . ALA A 1 191 ? 1.831 -9.809 -0.741 1.00 73.94 191 ALA A CA 1
ATOM 1528 C C . ALA A 1 191 ? 2.339 -10.876 0.239 1.00 73.94 191 ALA A C 1
ATOM 1530 O O . ALA A 1 191 ? 3.545 -10.968 0.463 1.00 73.94 191 ALA A O 1
ATOM 1531 N N . ALA A 1 192 ? 1.442 -11.699 0.793 1.00 68.69 192 ALA A N 1
ATOM 1532 C CA . ALA A 1 192 ? 1.801 -12.789 1.696 1.00 68.69 192 ALA A CA 1
ATOM 1533 C C . ALA A 1 192 ? 2.662 -13.839 0.987 1.00 68.69 192 ALA A C 1
ATOM 1535 O O . ALA A 1 192 ? 3.683 -14.264 1.530 1.00 68.69 192 ALA A O 1
ATOM 1536 N N . LEU A 1 193 ? 2.317 -14.188 -0.256 1.00 69.56 193 LEU A N 1
ATOM 1537 C CA . LEU A 1 193 ? 3.118 -15.067 -1.111 1.00 69.56 193 LEU A CA 1
ATOM 1538 C C . LEU A 1 193 ? 4.504 -14.480 -1.391 1.00 69.56 193 LEU A C 1
ATOM 1540 O O . LEU A 1 193 ? 5.505 -15.161 -1.178 1.00 69.56 193 LEU A O 1
ATOM 1544 N N . MET A 1 194 ? 4.587 -13.211 -1.802 1.00 69.38 194 MET A N 1
ATOM 1545 C CA . MET A 1 194 ? 5.871 -12.543 -2.049 1.00 69.38 194 MET A CA 1
ATOM 1546 C C . MET A 1 194 ? 6.761 -12.526 -0.800 1.00 69.38 194 MET A C 1
ATOM 1548 O O . MET A 1 194 ? 7.935 -12.887 -0.881 1.00 69.38 194 MET A O 1
ATOM 1552 N N . LEU A 1 195 ? 6.210 -12.157 0.362 1.00 71.12 195 LEU A N 1
ATOM 1553 C CA . LEU A 1 195 ? 6.939 -12.183 1.634 1.00 71.12 195 LEU A CA 1
ATOM 1554 C C . LEU A 1 195 ? 7.361 -13.602 2.026 1.00 71.12 195 LEU A C 1
ATOM 1556 O O . LEU A 1 195 ? 8.478 -13.778 2.508 1.00 71.12 195 LEU A O 1
ATOM 1560 N N . SER A 1 196 ? 6.526 -14.614 1.781 1.00 66.69 196 SER A N 1
ATOM 1561 C CA . SER A 1 196 ? 6.874 -16.019 2.037 1.00 66.69 196 SER A CA 1
ATOM 1562 C C . SER A 1 196 ? 8.070 -16.449 1.191 1.00 66.69 196 SER A C 1
ATOM 1564 O O . SER A 1 196 ? 9.051 -16.957 1.730 1.00 66.69 196 SER A O 1
ATOM 1566 N N . ILE A 1 197 ? 8.041 -16.167 -0.114 1.00 65.38 197 ILE A N 1
ATOM 1567 C CA . ILE A 1 197 ? 9.129 -16.506 -1.039 1.00 65.38 197 ILE A CA 1
ATOM 1568 C C . ILE A 1 197 ? 10.424 -15.803 -0.626 1.00 65.38 197 ILE A C 1
ATOM 1570 O O . ILE A 1 197 ? 11.457 -16.454 -0.485 1.00 65.38 197 ILE A O 1
ATOM 1574 N N . LEU A 1 198 ? 10.373 -14.489 -0.382 1.00 65.81 198 LEU A N 1
ATOM 1575 C CA . LEU A 1 198 ? 11.541 -13.712 0.047 1.00 65.81 198 LEU A CA 1
ATOM 1576 C C . LEU A 1 198 ? 12.124 -14.235 1.364 1.00 65.81 198 LEU A C 1
ATOM 1578 O O . LEU A 1 198 ? 13.342 -14.318 1.520 1.00 65.81 198 LEU A O 1
ATOM 1582 N N . THR A 1 199 ? 11.259 -14.624 2.298 1.00 63.25 199 THR A N 1
ATOM 1583 C CA . THR A 1 199 ? 11.662 -15.192 3.586 1.00 63.25 199 THR A CA 1
ATOM 1584 C C . THR A 1 199 ? 12.359 -16.540 3.410 1.00 63.25 199 THR A C 1
ATOM 1586 O O . THR A 1 199 ? 13.414 -16.761 4.001 1.00 63.25 199 THR A O 1
ATOM 1589 N N . ILE A 1 200 ? 11.813 -17.422 2.569 1.00 60.03 200 ILE A N 1
ATOM 1590 C CA . ILE A 1 200 ? 12.404 -18.732 2.262 1.00 60.03 200 ILE A CA 1
ATOM 1591 C C . ILE A 1 200 ? 13.772 -18.559 1.596 1.00 60.03 200 ILE A C 1
ATOM 1593 O O . ILE A 1 200 ? 14.748 -19.156 2.042 1.00 60.03 200 ILE A O 1
ATOM 1597 N N . VAL A 1 201 ? 13.875 -17.692 0.585 1.00 61.69 201 VAL A N 1
ATOM 1598 C CA . VAL A 1 201 ? 15.146 -17.404 -0.100 1.00 61.69 201 VAL A CA 1
ATOM 1599 C C . VAL A 1 201 ? 16.187 -16.842 0.873 1.00 61.69 201 VAL A C 1
ATOM 1601 O O . VAL A 1 201 ? 17.340 -17.274 0.864 1.00 61.69 201 VAL A O 1
ATOM 1604 N N . SER A 1 202 ? 15.775 -15.943 1.774 1.00 61.91 202 SER A N 1
ATOM 1605 C CA . SER A 1 202 ? 16.653 -15.400 2.816 1.00 61.91 202 SER A CA 1
ATOM 1606 C C . SER A 1 202 ? 17.139 -16.473 3.795 1.00 61.91 202 SER A C 1
ATOM 1608 O O . SER A 1 202 ? 18.303 -16.443 4.195 1.00 61.91 202 SER A O 1
ATOM 1610 N N . LEU A 1 203 ? 16.283 -17.429 4.171 1.00 59.09 203 LEU A N 1
ATOM 1611 C CA . LEU A 1 203 ? 16.664 -18.565 5.016 1.00 59.09 203 LEU A CA 1
ATOM 1612 C C . LEU A 1 203 ? 17.670 -19.484 4.316 1.00 59.09 203 LEU A C 1
ATOM 1614 O O . LEU A 1 203 ? 18.607 -19.961 4.951 1.00 59.09 203 LEU A O 1
ATOM 1618 N N . MET A 1 204 ? 17.527 -19.670 3.003 1.00 57.53 204 MET A N 1
ATOM 1619 C CA . MET A 1 204 ? 18.461 -20.447 2.183 1.00 57.53 204 MET A CA 1
ATOM 1620 C C . MET A 1 204 ? 19.813 -19.745 1.953 1.00 57.53 204 MET A C 1
ATOM 1622 O O . MET A 1 204 ? 20.694 -20.350 1.348 1.00 57.53 204 MET A O 1
ATOM 1626 N N . GLN A 1 205 ? 19.986 -18.503 2.434 1.00 59.97 205 GLN A N 1
ATOM 1627 C CA . GLN A 1 205 ? 21.190 -17.674 2.252 1.00 59.97 205 GLN A CA 1
ATOM 1628 C C . GLN A 1 205 ? 21.624 -17.539 0.786 1.00 59.97 205 GLN A C 1
ATOM 1630 O O . GLN A 1 205 ? 22.807 -17.400 0.485 1.00 59.97 205 GLN A O 1
ATOM 1635 N N . TYR A 1 206 ? 20.664 -17.598 -0.133 1.00 56.91 206 TYR A N 1
ATOM 1636 C CA . TYR A 1 206 ? 20.948 -17.467 -1.550 1.00 56.91 206 TYR A CA 1
ATOM 1637 C C . TYR A 1 206 ? 20.855 -15.993 -1.941 1.00 56.91 206 TYR A C 1
ATOM 1639 O O . TYR A 1 206 ? 19.798 -15.376 -1.787 1.00 56.91 206 TYR A O 1
ATOM 1647 N N . ASP A 1 207 ? 21.942 -15.431 -2.467 1.00 55.94 207 ASP A N 1
ATOM 1648 C CA . ASP A 1 207 ? 21.929 -14.097 -3.065 1.00 55.94 207 ASP A CA 1
ATOM 1649 C C . ASP A 1 207 ? 21.182 -14.165 -4.402 1.00 55.94 207 ASP A C 1
ATOM 1651 O O . ASP A 1 207 ? 21.743 -14.477 -5.451 1.00 55.94 207 ASP A O 1
ATOM 1655 N N . THR A 1 208 ? 19.870 -13.936 -4.367 1.00 56.59 208 THR A N 1
ATOM 1656 C CA . THR A 1 208 ? 19.058 -13.779 -5.579 1.00 56.59 208 THR A CA 1
ATOM 1657 C C . THR A 1 208 ? 18.819 -12.308 -5.865 1.00 56.59 208 THR A C 1
ATOM 1659 O O . THR A 1 208 ? 18.463 -11.552 -4.958 1.00 56.59 208 THR A O 1
ATOM 1662 N N . ASP A 1 209 ? 18.864 -11.916 -7.136 1.00 66.00 209 ASP A N 1
ATOM 1663 C CA . ASP A 1 209 ? 18.290 -10.637 -7.543 1.00 66.00 209 ASP A CA 1
ATOM 1664 C C . ASP A 1 209 ? 16.790 -10.586 -7.218 1.00 66.00 209 ASP A C 1
ATOM 1666 O O . ASP A 1 209 ? 16.034 -11.513 -7.515 1.00 66.00 209 ASP A O 1
ATOM 1670 N N . SER A 1 210 ? 16.343 -9.472 -6.628 1.00 66.19 210 SER A N 1
ATOM 1671 C CA . SER A 1 210 ? 14.971 -9.281 -6.128 1.00 66.19 210 SER A CA 1
ATOM 1672 C C . SER A 1 210 ? 13.880 -9.427 -7.199 1.00 66.19 210 SER A C 1
ATOM 1674 O O . SER A 1 210 ? 12.708 -9.603 -6.865 1.00 66.19 210 SER A O 1
ATOM 1676 N N . LEU A 1 211 ? 14.249 -9.381 -8.483 1.00 67.06 211 LEU A N 1
ATOM 1677 C CA . LEU A 1 211 ? 13.348 -9.644 -9.606 1.00 67.06 211 LEU A CA 1
ATOM 1678 C C . LEU A 1 211 ? 12.953 -11.129 -9.715 1.00 67.06 211 LEU A C 1
ATOM 1680 O O . LEU A 1 211 ? 11.858 -11.419 -10.195 1.00 67.06 211 LEU A O 1
ATOM 1684 N N . HIS A 1 212 ? 13.775 -12.071 -9.235 1.00 68.00 212 HIS A N 1
ATOM 1685 C CA . HIS A 1 212 ? 13.448 -13.502 -9.280 1.00 68.00 212 HIS A CA 1
ATOM 1686 C C . HIS A 1 212 ? 12.287 -13.879 -8.345 1.00 68.00 212 HIS A C 1
ATOM 1688 O O . HIS A 1 212 ? 11.339 -14.504 -8.824 1.00 68.00 212 HIS A O 1
ATOM 1694 N N . PRO A 1 213 ? 12.272 -13.468 -7.059 1.00 65.12 213 PRO A N 1
ATOM 1695 C CA . PRO A 1 213 ? 11.104 -13.646 -6.195 1.00 65.12 213 PRO A CA 1
ATOM 1696 C C . PRO A 1 213 ? 9.826 -13.009 -6.755 1.00 65.12 213 PRO A C 1
ATOM 1698 O O . PRO A 1 213 ? 8.750 -13.595 -6.633 1.00 65.12 213 PRO A O 1
ATOM 1701 N N . LEU A 1 214 ? 9.935 -11.840 -7.404 1.00 67.56 214 LEU A N 1
ATOM 1702 C CA . LEU A 1 214 ? 8.800 -11.185 -8.059 1.00 67.56 214 LEU A CA 1
ATOM 1703 C C . LEU A 1 214 ? 8.243 -12.061 -9.191 1.00 67.56 214 LEU A C 1
ATOM 1705 O O . LEU A 1 214 ? 7.050 -12.355 -9.198 1.00 67.56 214 LEU A O 1
ATOM 1709 N N . ALA A 1 215 ? 9.096 -12.537 -10.101 1.00 66.12 215 ALA A N 1
ATOM 1710 C CA . ALA A 1 215 ? 8.682 -13.413 -11.196 1.00 66.12 215 ALA A CA 1
ATOM 1711 C C . ALA A 1 215 ? 8.086 -14.739 -10.692 1.00 66.12 215 ALA A C 1
ATOM 1713 O O . ALA A 1 215 ? 7.035 -15.160 -11.170 1.00 66.12 215 ALA A O 1
ATOM 1714 N N . LEU A 1 216 ? 8.707 -15.362 -9.684 1.00 64.88 216 LEU A N 1
ATOM 1715 C CA . LEU A 1 216 ? 8.204 -16.598 -9.083 1.00 64.88 216 LEU A CA 1
ATOM 1716 C C . LEU A 1 216 ? 6.819 -16.395 -8.456 1.00 64.88 216 LEU A C 1
ATOM 1718 O O . LEU A 1 216 ? 5.933 -17.222 -8.653 1.00 64.88 216 LEU A O 1
ATOM 1722 N N . SER A 1 217 ? 6.611 -15.280 -7.748 1.00 68.19 217 SER A N 1
ATOM 1723 C CA . SER A 1 217 ? 5.302 -14.961 -7.175 1.00 68.19 217 SER A CA 1
ATOM 1724 C C . SER A 1 217 ? 4.232 -14.785 -8.255 1.00 68.19 217 SER A C 1
ATOM 1726 O O . SER A 1 217 ? 3.153 -15.354 -8.117 1.00 68.19 217 SER A O 1
ATOM 1728 N N . ALA A 1 218 ? 4.544 -14.083 -9.354 1.00 66.38 218 ALA A N 1
ATOM 1729 C CA . ALA A 1 218 ? 3.633 -13.911 -10.484 1.00 66.38 218 ALA A CA 1
ATOM 1730 C C . ALA A 1 218 ? 3.228 -15.263 -11.078 1.00 66.38 218 ALA A C 1
ATOM 1732 O O . ALA A 1 218 ? 2.046 -15.508 -11.281 1.00 66.38 218 ALA A O 1
ATOM 1733 N N . ILE A 1 219 ? 4.200 -16.153 -11.299 1.00 63.97 219 ILE A N 1
ATOM 1734 C CA . ILE A 1 219 ? 3.952 -17.498 -11.827 1.00 63.97 219 ILE A CA 1
ATOM 1735 C C . ILE A 1 219 ? 3.033 -18.278 -10.884 1.00 63.97 219 ILE A C 1
ATOM 1737 O O . ILE A 1 219 ? 2.023 -18.798 -11.336 1.00 63.97 219 ILE A O 1
ATOM 1741 N N . ILE A 1 220 ? 3.327 -18.316 -9.581 1.00 63.03 220 ILE A N 1
ATOM 1742 C CA . ILE A 1 220 ? 2.500 -19.041 -8.601 1.00 63.03 220 ILE A CA 1
ATOM 1743 C C . ILE A 1 220 ? 1.058 -18.518 -8.590 1.00 63.03 220 ILE A C 1
ATOM 1745 O O . ILE A 1 220 ? 0.125 -19.313 -8.598 1.00 63.03 220 ILE A O 1
ATOM 1749 N N . ILE A 1 221 ? 0.864 -17.196 -8.608 1.00 63.75 221 ILE A N 1
ATOM 1750 C CA . ILE A 1 221 ? -0.477 -16.593 -8.625 1.00 63.75 221 ILE A CA 1
ATOM 1751 C C . ILE A 1 221 ? -1.223 -16.963 -9.911 1.00 63.75 221 ILE A C 1
ATOM 1753 O O . ILE A 1 221 ? -2.367 -17.395 -9.836 1.00 63.75 221 ILE A O 1
ATOM 1757 N N . LEU A 1 222 ? -0.573 -16.849 -11.073 1.00 62.56 222 LEU A N 1
ATOM 1758 C CA . LEU A 1 222 ? -1.182 -17.157 -12.371 1.00 62.56 222 LEU A CA 1
ATOM 1759 C C . LEU A 1 222 ? -1.434 -18.658 -12.588 1.00 62.56 222 LEU A C 1
ATOM 1761 O O . LEU A 1 222 ? -2.272 -19.016 -13.408 1.00 62.56 222 LEU A O 1
ATOM 1765 N N . LEU A 1 223 ? -0.728 -19.532 -11.864 1.00 54.34 223 LEU A N 1
ATOM 1766 C CA . LEU A 1 223 ? -1.003 -20.972 -11.841 1.00 54.34 223 LEU A CA 1
ATOM 1767 C C . LEU A 1 223 ? -2.272 -21.308 -11.050 1.00 54.34 223 LEU A C 1
ATOM 1769 O O . LEU A 1 223 ? -2.953 -22.270 -11.389 1.00 54.34 223 LEU A O 1
ATOM 1773 N N . ILE A 1 224 ? -2.572 -20.536 -10.002 1.00 55.66 224 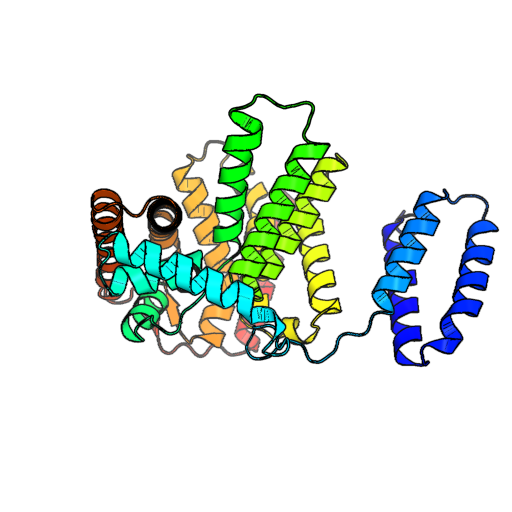ILE A N 1
ATOM 1774 C CA . ILE A 1 224 ? -3.767 -20.722 -9.167 1.00 55.66 224 ILE A CA 1
ATOM 1775 C C . ILE A 1 224 ? -4.985 -20.044 -9.809 1.00 55.66 224 ILE A C 1
ATOM 1777 O O . ILE A 1 224 ? -6.068 -20.618 -9.809 1.00 55.66 224 ILE A O 1
ATOM 1781 N N . ALA A 1 225 ? -4.794 -18.838 -10.349 1.00 58.31 225 ALA A N 1
ATOM 1782 C CA . ALA A 1 225 ? -5.840 -17.975 -10.891 1.00 58.31 225 ALA A CA 1
ATOM 1783 C C . ALA A 1 225 ? -5.330 -17.270 -12.167 1.00 58.31 225 ALA A C 1
ATOM 1785 O O . ALA A 1 225 ? -4.807 -16.152 -12.097 1.00 58.31 225 ALA A O 1
ATOM 1786 N N . PRO A 1 226 ? -5.398 -17.914 -13.346 1.00 61.75 226 PRO A N 1
ATOM 1787 C CA . PRO A 1 226 ? -4.865 -17.354 -14.592 1.00 61.75 226 PRO A CA 1
ATOM 1788 C C . PRO A 1 226 ? -5.560 -16.054 -15.029 1.00 61.75 226 PRO A C 1
ATOM 1790 O O . PRO A 1 226 ? -4.932 -15.189 -15.645 1.00 61.75 226 PRO A O 1
ATOM 1793 N N . GLU A 1 227 ? -6.834 -15.879 -14.681 1.00 66.25 227 GLU A N 1
ATOM 1794 C CA . GLU A 1 227 ? -7.623 -14.668 -14.918 1.00 66.25 227 GLU A CA 1
ATOM 1795 C C . GLU A 1 227 ? -7.034 -13.422 -14.241 1.00 66.25 227 GLU A C 1
ATOM 1797 O O . GLU A 1 227 ? -7.238 -12.303 -14.724 1.00 66.25 227 GLU A O 1
ATOM 1802 N N . GLU A 1 228 ? -6.221 -13.594 -13.190 1.00 66.56 228 GLU A N 1
ATOM 1803 C CA . GLU A 1 228 ? -5.567 -12.484 -12.498 1.00 66.56 228 GLU A CA 1
ATOM 1804 C C . GLU A 1 228 ? -4.631 -11.691 -13.408 1.00 66.56 228 GLU A C 1
ATOM 1806 O O . GLU A 1 228 ? -4.444 -10.502 -13.176 1.00 66.56 228 GLU A O 1
ATOM 1811 N N . LEU A 1 229 ? -4.106 -12.266 -14.496 1.00 68.00 229 LEU A N 1
ATOM 1812 C CA . LEU A 1 229 ? -3.286 -11.516 -15.456 1.00 68.00 229 LEU A CA 1
ATOM 1813 C C . LEU A 1 229 ? -4.020 -10.280 -16.008 1.00 68.00 229 LEU A C 1
ATOM 1815 O O . LEU A 1 229 ? -3.413 -9.238 -16.279 1.00 68.00 229 LEU A O 1
ATOM 1819 N N . LEU A 1 230 ? -5.338 -10.396 -16.173 1.00 72.00 230 LEU A N 1
ATOM 1820 C CA . LEU A 1 230 ? -6.200 -9.338 -16.687 1.00 72.00 230 LEU A CA 1
ATOM 1821 C C . LEU A 1 230 ? -6.770 -8.451 -15.574 1.00 72.00 230 LEU A C 1
ATOM 1823 O O . LEU A 1 230 ? -7.388 -7.428 -15.873 1.00 72.00 230 LEU A O 1
ATOM 1827 N N . SER A 1 231 ? -6.541 -8.790 -14.303 1.00 71.69 231 SER A N 1
ATOM 1828 C CA . SER A 1 231 ? -7.037 -7.998 -13.185 1.00 71.69 231 SER A CA 1
ATOM 1829 C C . SER A 1 231 ? -6.239 -6.696 -13.044 1.00 71.69 231 SER A C 1
ATOM 1831 O O . SER A 1 231 ? -5.003 -6.659 -13.051 1.00 71.69 231 SER A O 1
ATOM 1833 N N . VAL A 1 232 ? -6.957 -5.581 -12.882 1.00 79.06 232 VAL A N 1
ATOM 1834 C CA . VAL A 1 232 ? -6.356 -4.246 -12.695 1.00 79.06 232 VAL A CA 1
ATOM 1835 C C . VAL A 1 232 ? -5.442 -4.237 -11.465 1.00 79.06 232 VAL A C 1
ATOM 1837 O O . VAL A 1 232 ? -4.353 -3.660 -11.471 1.00 79.06 232 VAL A O 1
ATOM 1840 N N . SER A 1 233 ? -5.867 -4.933 -10.410 1.00 74.00 233 SER A N 1
ATOM 1841 C CA . SER A 1 233 ? -5.142 -5.062 -9.147 1.00 74.00 233 SER A CA 1
ATOM 1842 C C . SER A 1 233 ? -3.827 -5.829 -9.305 1.00 74.00 233 SER A C 1
ATOM 1844 O O . SER A 1 233 ? -2.835 -5.467 -8.658 1.00 74.00 233 SER A O 1
ATOM 1846 N N . PHE A 1 234 ? -3.797 -6.882 -10.132 1.00 73.50 234 PHE A N 1
ATOM 1847 C CA . PHE A 1 234 ? -2.580 -7.609 -10.497 1.00 73.50 234 PHE A CA 1
ATOM 1848 C C . PHE A 1 234 ? -1.594 -6.696 -11.209 1.0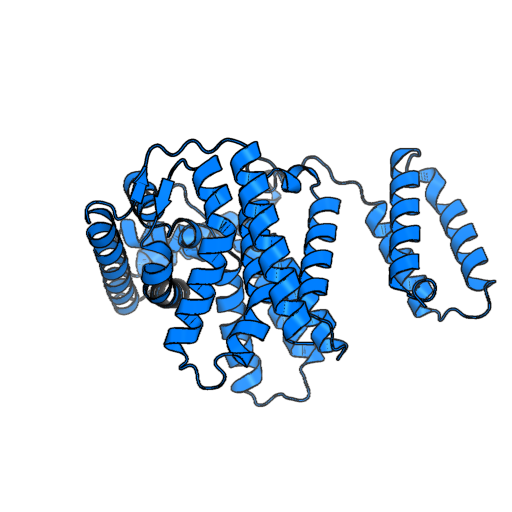0 73.50 234 PHE A C 1
ATOM 1850 O O . PHE A 1 234 ? -0.490 -6.471 -10.705 1.00 73.50 234 PHE A O 1
ATOM 1857 N N . GLN A 1 235 ? -2.045 -6.096 -12.311 1.00 80.19 235 GLN A N 1
ATOM 1858 C CA . GLN A 1 235 ? -1.224 -5.264 -13.184 1.00 80.19 235 GLN A CA 1
ATOM 1859 C C . GLN A 1 235 ? -0.591 -4.095 -12.425 1.00 80.19 235 GLN A C 1
ATOM 1861 O O . GLN A 1 235 ? 0.628 -3.942 -12.450 1.00 80.19 235 GLN A O 1
ATOM 1866 N N . LEU A 1 236 ? -1.379 -3.316 -11.677 1.00 80.56 236 LEU A N 1
ATOM 1867 C CA . LEU A 1 236 ? -0.861 -2.150 -10.954 1.00 80.56 236 LEU A CA 1
ATOM 1868 C C . LEU A 1 236 ? 0.181 -2.524 -9.891 1.00 80.56 236 LEU A C 1
ATOM 1870 O O . LEU A 1 236 ? 1.202 -1.850 -9.774 1.00 80.56 236 LEU A O 1
ATOM 1874 N N . SER A 1 237 ? -0.032 -3.608 -9.140 1.00 80.31 237 SER A N 1
ATOM 1875 C CA . SER A 1 237 ? 0.904 -4.014 -8.082 1.00 80.31 237 SER A CA 1
ATOM 1876 C C . SER A 1 237 ? 2.222 -4.540 -8.647 1.00 80.31 237 SER A C 1
ATOM 1878 O O . SER A 1 237 ? 3.287 -4.148 -8.175 1.00 80.31 237 SER A O 1
ATOM 1880 N N . PHE A 1 238 ? 2.169 -5.433 -9.641 1.00 78.00 238 PHE A N 1
ATOM 1881 C CA . PHE A 1 238 ? 3.377 -6.031 -10.212 1.00 78.00 238 PHE A CA 1
ATOM 1882 C C . PHE A 1 238 ? 4.195 -5.008 -10.990 1.00 78.00 238 PHE A C 1
ATOM 1884 O O . PHE A 1 238 ? 5.415 -4.979 -10.847 1.00 78.00 238 PHE A O 1
ATOM 1891 N N . VAL A 1 239 ? 3.532 -4.122 -11.738 1.00 84.81 239 VAL A N 1
ATOM 1892 C CA . VAL A 1 239 ? 4.196 -3.019 -12.436 1.00 84.81 239 VAL A CA 1
ATOM 1893 C C . VAL A 1 239 ? 4.858 -2.073 -11.433 1.00 84.81 239 VAL A C 1
ATOM 1895 O O . VAL A 1 239 ? 6.038 -1.774 -11.591 1.00 84.81 239 VAL A O 1
ATOM 1898 N N . ALA A 1 240 ? 4.170 -1.664 -10.358 1.00 85.56 240 ALA A N 1
ATOM 1899 C CA . ALA A 1 240 ? 4.775 -0.815 -9.328 1.00 85.56 240 ALA A CA 1
ATOM 1900 C C . ALA A 1 240 ? 6.056 -1.437 -8.751 1.00 85.56 240 ALA A C 1
ATOM 1902 O O . ALA A 1 240 ? 7.108 -0.799 -8.747 1.00 85.56 240 ALA A O 1
ATOM 1903 N N . VAL A 1 241 ? 5.986 -2.696 -8.301 1.00 82.81 241 VAL A N 1
ATOM 1904 C CA . VAL A 1 241 ? 7.138 -3.371 -7.688 1.00 82.81 241 VAL A CA 1
ATOM 1905 C C . VAL A 1 241 ? 8.257 -3.606 -8.703 1.00 82.81 241 VAL A C 1
ATOM 1907 O O . VAL A 1 241 ? 9.419 -3.401 -8.364 1.00 82.81 241 VAL A O 1
ATOM 1910 N N . PHE A 1 242 ? 7.936 -3.968 -9.948 1.00 83.62 242 PHE A N 1
ATOM 1911 C CA . PHE A 1 242 ? 8.925 -4.121 -11.016 1.00 83.62 242 PHE A CA 1
ATOM 1912 C C . PHE A 1 242 ? 9.722 -2.833 -11.235 1.00 83.62 242 PHE A C 1
ATOM 1914 O O . PHE A 1 242 ? 10.950 -2.865 -11.191 1.00 83.62 242 PHE A O 1
ATOM 1921 N N . PHE A 1 243 ? 9.041 -1.697 -11.414 1.00 85.31 243 PHE A N 1
ATOM 1922 C CA . PHE A 1 243 ? 9.705 -0.412 -11.632 1.00 85.31 243 PHE A CA 1
ATOM 1923 C C . PHE A 1 243 ? 10.551 0.005 -10.428 1.00 85.31 243 PHE A C 1
ATOM 1925 O O . PHE A 1 243 ? 11.683 0.450 -10.618 1.00 85.31 243 PHE A O 1
ATOM 1932 N N . ILE A 1 244 ? 10.048 -0.192 -9.201 1.00 86.31 244 ILE A N 1
ATOM 1933 C CA . ILE A 1 244 ? 10.827 0.052 -7.980 1.00 86.31 244 ILE A CA 1
ATOM 1934 C C . ILE A 1 244 ? 12.101 -0.796 -8.007 1.00 86.31 244 ILE A C 1
ATOM 1936 O O . ILE A 1 244 ? 13.190 -0.244 -7.927 1.00 86.31 244 ILE A O 1
ATOM 1940 N N . LEU A 1 245 ? 11.999 -2.118 -8.159 1.00 81.62 245 LEU A N 1
ATOM 1941 C CA . LEU A 1 245 ? 13.160 -3.012 -8.095 1.00 81.62 245 LEU A CA 1
ATOM 1942 C C . LEU A 1 245 ? 14.163 -2.777 -9.232 1.00 81.62 245 LEU A C 1
ATOM 1944 O O . LEU A 1 245 ? 15.367 -2.841 -8.992 1.00 81.62 245 LEU A O 1
ATOM 1948 N N . ALA A 1 246 ? 13.684 -2.479 -10.441 1.00 81.12 246 ALA A N 1
ATOM 1949 C CA . ALA A 1 246 ? 14.530 -2.246 -11.607 1.00 81.12 246 ALA A CA 1
ATOM 1950 C C . ALA A 1 246 ? 15.314 -0.924 -11.521 1.00 81.12 246 ALA A C 1
ATOM 1952 O O . ALA A 1 246 ? 16.469 -0.868 -11.937 1.00 81.12 246 ALA A O 1
ATOM 1953 N N . LEU A 1 247 ? 14.706 0.139 -10.981 1.00 84.62 247 LEU A N 1
ATOM 1954 C CA . LEU A 1 247 ? 15.316 1.474 -10.929 1.00 84.62 247 LEU A CA 1
ATOM 1955 C C . LEU A 1 247 ? 15.965 1.809 -9.583 1.00 84.62 247 LEU A C 1
ATOM 1957 O O . LEU A 1 247 ? 16.776 2.731 -9.515 1.00 84.62 247 LEU A O 1
ATOM 1961 N N . TRP A 1 248 ? 15.654 1.072 -8.515 1.00 85.44 248 TRP A N 1
ATOM 1962 C CA . TRP A 1 248 ? 16.140 1.394 -7.174 1.00 85.44 248 TRP A CA 1
ATOM 1963 C C . TRP A 1 248 ? 17.665 1.354 -7.050 1.00 85.44 248 TRP A C 1
ATOM 1965 O O . TRP A 1 248 ? 18.247 2.308 -6.530 1.00 85.44 248 TRP A O 1
ATOM 1975 N N . ARG A 1 249 ? 18.310 0.283 -7.544 1.00 82.06 249 ARG A N 1
ATOM 1976 C CA . ARG A 1 249 ? 19.780 0.153 -7.538 1.00 82.06 249 ARG A CA 1
ATOM 1977 C C . ARG A 1 249 ? 20.439 1.328 -8.285 1.00 82.06 249 ARG A C 1
ATOM 1979 O O . ARG A 1 249 ? 21.140 2.093 -7.626 1.00 82.06 249 ARG A O 1
ATOM 1986 N N . PRO A 1 250 ? 20.108 1.596 -9.565 1.00 82.62 250 PRO A N 1
ATOM 1987 C CA . PRO A 1 250 ? 20.690 2.731 -10.279 1.00 82.62 250 PRO A CA 1
ATOM 1988 C C . PRO A 1 250 ? 20.481 4.103 -9.627 1.00 82.62 250 PRO A C 1
ATOM 1990 O O . PRO A 1 250 ? 21.367 4.952 -9.676 1.00 82.62 250 PRO A O 1
ATOM 1993 N N . ILE A 1 251 ? 19.315 4.349 -9.017 1.00 84.94 251 ILE A N 1
ATOM 1994 C CA . ILE A 1 251 ? 19.048 5.609 -8.307 1.00 84.94 251 ILE A CA 1
ATOM 1995 C C . ILE A 1 251 ? 19.982 5.750 -7.100 1.00 84.94 251 ILE A C 1
ATOM 1997 O O . ILE A 1 251 ? 20.514 6.832 -6.851 1.00 84.94 251 ILE A O 1
ATOM 2001 N N . CYS A 1 252 ? 20.187 4.665 -6.352 1.00 84.50 252 CYS A N 1
ATOM 2002 C CA . CYS A 1 252 ? 21.096 4.650 -5.212 1.00 84.50 252 CYS A CA 1
ATOM 2003 C C . CYS A 1 252 ? 22.562 4.810 -5.636 1.00 84.50 252 CYS A C 1
ATOM 2005 O O . CYS A 1 252 ? 23.299 5.512 -4.948 1.00 84.50 252 CYS A O 1
ATOM 2007 N N . ASP A 1 253 ? 22.964 4.230 -6.767 1.00 84.31 253 ASP A N 1
ATOM 2008 C CA . ASP A 1 253 ? 24.330 4.345 -7.291 1.00 84.31 253 ASP A CA 1
ATOM 2009 C C . ASP A 1 253 ? 24.627 5.764 -7.801 1.00 84.31 253 ASP A C 1
ATOM 2011 O O . ASP A 1 253 ? 25.711 6.301 -7.576 1.00 84.31 253 ASP A O 1
ATOM 2015 N N . MET A 1 254 ? 23.640 6.416 -8.425 1.00 84.50 254 MET A N 1
ATOM 2016 C CA . MET A 1 254 ? 23.750 7.800 -8.897 1.00 84.50 254 MET A CA 1
ATOM 2017 C C . MET A 1 254 ? 23.732 8.818 -7.747 1.00 84.50 254 MET A C 1
ATOM 2019 O O . MET A 1 254 ? 24.408 9.845 -7.810 1.00 84.50 254 MET A O 1
ATOM 2023 N N . PHE A 1 255 ? 22.984 8.530 -6.676 1.00 86.06 255 PHE A N 1
ATOM 2024 C CA . PHE A 1 255 ? 22.831 9.408 -5.513 1.00 86.06 255 PHE A CA 1
ATOM 2025 C C . PHE A 1 255 ? 23.115 8.671 -4.188 1.00 86.06 255 PHE A C 1
ATOM 2027 O O . PHE A 1 255 ? 22.224 8.515 -3.345 1.00 86.06 255 PHE A O 1
ATOM 2034 N N . PRO A 1 256 ? 24.371 8.268 -3.922 1.00 82.94 256 PRO A N 1
ATOM 2035 C CA . PRO A 1 256 ? 24.703 7.408 -2.781 1.00 82.94 256 PRO A CA 1
ATOM 2036 C C . PRO A 1 256 ? 24.425 8.068 -1.422 1.00 82.94 256 PRO A C 1
ATOM 2038 O O . PRO A 1 256 ? 24.014 7.407 -0.465 1.00 82.94 256 PRO A O 1
ATOM 2041 N N . ARG A 1 257 ? 24.580 9.397 -1.335 1.00 87.75 257 ARG A N 1
ATOM 2042 C CA . ARG A 1 257 ? 24.353 10.195 -0.112 1.00 87.75 257 ARG A CA 1
ATOM 2043 C C . ARG A 1 257 ? 22.934 10.763 0.004 1.00 87.75 257 ARG A C 1
ATOM 2045 O O . ARG A 1 257 ? 22.709 11.702 0.763 1.00 87.75 257 ARG A O 1
ATOM 2052 N N . MET A 1 258 ? 21.972 10.216 -0.740 1.00 87.06 258 MET A N 1
ATOM 2053 C CA . MET A 1 258 ? 20.595 10.706 -0.725 1.00 87.06 258 MET A CA 1
ATOM 2054 C C . MET A 1 258 ? 19.942 10.514 0.657 1.00 87.06 258 MET A C 1
ATOM 2056 O O . MET A 1 258 ? 19.913 9.376 1.148 1.00 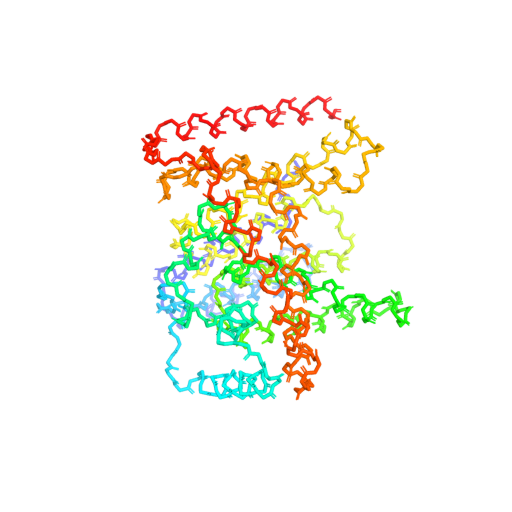87.06 258 MET A O 1
ATOM 2060 N N . PRO A 1 259 ? 19.398 11.580 1.284 1.00 88.88 259 PRO A N 1
ATOM 2061 C CA . PRO A 1 259 ? 18.752 11.480 2.589 1.00 88.88 259 PRO A CA 1
ATOM 2062 C C . PRO A 1 259 ? 17.488 10.613 2.518 1.00 88.88 259 PRO A C 1
ATOM 2064 O O . PRO A 1 259 ? 16.848 10.492 1.471 1.00 88.88 259 PRO A O 1
ATOM 2067 N N . TRP A 1 260 ? 17.110 10.012 3.650 1.00 82.00 260 TRP A N 1
ATOM 2068 C CA . TRP A 1 260 ? 16.019 9.029 3.730 1.00 82.00 260 TRP A CA 1
ATOM 2069 C C . TRP A 1 260 ? 14.677 9.557 3.198 1.00 82.00 260 TRP A C 1
ATOM 2071 O O . TRP A 1 260 ? 13.933 8.810 2.569 1.00 82.00 260 TRP A O 1
ATOM 2081 N N . ILE A 1 261 ? 14.384 10.846 3.383 1.00 81.56 261 ILE A N 1
ATOM 2082 C CA . ILE A 1 261 ? 13.132 11.443 2.908 1.00 81.56 261 ILE A CA 1
ATOM 2083 C C . ILE A 1 261 ? 13.087 11.538 1.377 1.00 81.56 261 ILE A C 1
ATOM 2085 O O . ILE A 1 261 ? 12.066 11.241 0.762 1.00 81.56 261 ILE A O 1
ATOM 2089 N N . VAL A 1 262 ? 14.223 11.849 0.745 1.00 86.06 262 VAL A N 1
ATOM 2090 C CA . VAL A 1 262 ? 14.339 11.896 -0.719 1.00 86.06 262 VAL A CA 1
ATOM 2091 C C . VAL A 1 262 ? 14.311 10.478 -1.293 1.00 86.06 262 VAL A C 1
ATOM 2093 O O . VAL A 1 262 ? 13.738 10.263 -2.355 1.00 86.06 262 VAL A O 1
ATOM 2096 N N . ARG A 1 263 ? 14.819 9.479 -0.558 1.00 84.81 263 ARG A N 1
ATOM 2097 C CA . ARG A 1 263 ? 14.653 8.055 -0.898 1.00 84.81 263 ARG A CA 1
ATOM 2098 C C . ARG A 1 263 ? 13.181 7.633 -0.941 1.00 84.81 263 ARG A C 1
ATOM 2100 O O . ARG A 1 263 ? 12.771 7.016 -1.919 1.00 84.81 263 ARG A O 1
ATOM 2107 N N . LEU A 1 264 ? 12.381 7.994 0.066 1.00 81.25 264 LEU A N 1
ATOM 2108 C CA . LEU A 1 264 ? 10.939 7.697 0.083 1.00 81.25 264 LEU A CA 1
ATOM 2109 C C . LEU A 1 264 ? 10.197 8.381 -1.067 1.00 81.25 264 LEU A C 1
ATOM 2111 O O . LEU A 1 264 ? 9.344 7.769 -1.717 1.00 81.25 264 LEU A O 1
ATOM 2115 N N . PHE A 1 265 ? 10.554 9.634 -1.346 1.00 87.50 265 PHE A N 1
ATOM 2116 C CA . PHE A 1 265 ? 10.004 10.365 -2.479 1.00 87.50 265 PHE A CA 1
ATOM 2117 C C . PHE A 1 265 ? 10.387 9.716 -3.815 1.00 87.50 265 PHE A C 1
ATOM 2119 O O . PHE A 1 265 ? 9.518 9.495 -4.652 1.00 87.50 265 PHE A O 1
ATOM 2126 N N . ALA A 1 266 ? 11.649 9.317 -3.996 1.00 87.38 266 ALA A N 1
ATOM 2127 C CA . ALA A 1 266 ? 12.119 8.645 -5.205 1.00 87.38 266 ALA A CA 1
ATOM 2128 C C . ALA A 1 266 ? 11.381 7.320 -5.457 1.00 87.38 266 ALA A C 1
ATOM 2130 O O . ALA A 1 266 ? 10.927 7.086 -6.575 1.00 87.38 266 ALA A O 1
ATOM 2131 N N . VAL A 1 267 ? 11.189 6.489 -4.424 1.00 86.38 267 VAL A N 1
ATOM 2132 C CA . VAL A 1 267 ? 10.388 5.253 -4.528 1.00 86.38 267 VAL A CA 1
ATOM 2133 C C . VAL A 1 267 ? 8.952 5.571 -4.951 1.00 86.38 267 VAL A C 1
ATOM 2135 O O . VAL A 1 267 ? 8.428 4.931 -5.862 1.00 86.38 267 VAL A O 1
ATOM 2138 N N . SER A 1 268 ? 8.336 6.587 -4.340 1.00 87.31 268 SER A N 1
ATOM 2139 C CA . SER A 1 268 ? 6.965 7.007 -4.658 1.00 87.31 268 SER A CA 1
ATOM 2140 C C . SER A 1 268 ? 6.842 7.510 -6.100 1.00 87.31 268 SER A C 1
ATOM 2142 O O . SER A 1 268 ? 5.894 7.153 -6.799 1.00 87.31 268 SER A O 1
ATOM 2144 N N . CYS A 1 269 ? 7.821 8.282 -6.579 1.00 88.88 269 CYS A N 1
ATOM 2145 C CA . CYS A 1 269 ? 7.893 8.752 -7.961 1.00 88.88 269 CYS A CA 1
ATOM 2146 C C . CYS A 1 269 ? 8.045 7.596 -8.946 1.00 88.88 269 CYS A C 1
ATOM 2148 O O . CYS A 1 269 ? 7.302 7.534 -9.918 1.00 88.88 269 CYS A O 1
ATOM 2150 N N . VAL A 1 270 ? 8.959 6.659 -8.690 1.00 90.44 270 VAL A N 1
ATOM 2151 C CA . VAL A 1 270 ? 9.182 5.495 -9.559 1.00 90.44 270 VAL A CA 1
ATOM 2152 C C . VAL A 1 270 ? 7.930 4.620 -9.646 1.00 90.44 270 VAL A C 1
ATOM 2154 O O . VAL A 1 270 ? 7.511 4.255 -10.744 1.00 90.44 270 VAL A O 1
ATOM 2157 N N . ALA A 1 271 ? 7.301 4.325 -8.506 1.00 88.12 271 ALA A N 1
ATOM 2158 C CA . ALA A 1 271 ? 6.069 3.543 -8.455 1.00 88.12 271 ALA A CA 1
ATOM 2159 C C . ALA A 1 271 ? 4.921 4.239 -9.203 1.00 88.12 271 ALA A C 1
ATOM 2161 O O . ALA A 1 271 ? 4.210 3.608 -9.990 1.00 88.12 271 ALA A O 1
ATOM 2162 N N . SER A 1 272 ? 4.767 5.549 -8.987 1.00 88.75 272 SER A N 1
ATOM 2163 C CA . SER A 1 272 ? 3.735 6.353 -9.643 1.00 88.75 272 SER A CA 1
ATOM 2164 C C . SER A 1 272 ? 3.972 6.415 -11.147 1.00 88.75 272 SER A C 1
ATOM 2166 O O . SER A 1 272 ? 3.067 6.099 -11.903 1.00 88.75 272 SER A O 1
ATOM 2168 N N . LEU A 1 273 ? 5.192 6.714 -11.601 1.00 90.25 273 LEU A N 1
ATOM 2169 C CA . LEU A 1 273 ? 5.538 6.753 -13.025 1.00 90.25 273 LEU A CA 1
ATOM 2170 C C . LEU A 1 273 ? 5.295 5.407 -13.715 1.00 90.25 273 LEU A C 1
ATOM 2172 O O . LEU A 1 273 ? 4.743 5.382 -14.812 1.00 90.25 273 LEU A O 1
ATOM 2176 N N . GLY A 1 274 ? 5.664 4.295 -13.071 1.00 88.00 274 GLY A N 1
ATOM 2177 C CA . GLY A 1 274 ? 5.432 2.950 -13.600 1.00 88.00 274 GLY A CA 1
ATOM 2178 C C . GLY A 1 274 ? 3.950 2.611 -13.759 1.00 88.00 274 GLY A C 1
ATOM 2179 O O . GLY A 1 274 ? 3.549 2.009 -14.753 1.00 88.00 274 GLY A O 1
ATOM 2180 N N . THR A 1 275 ? 3.119 3.004 -12.794 1.00 88.75 275 THR A N 1
ATOM 2181 C CA . THR A 1 275 ? 1.685 2.665 -12.778 1.00 88.75 275 THR A CA 1
ATOM 2182 C C . THR A 1 275 ? 0.802 3.671 -13.508 1.00 88.75 275 THR A C 1
ATOM 2184 O O . THR A 1 275 ? -0.289 3.312 -13.945 1.00 88.75 275 THR A O 1
ATOM 2187 N N . MET A 1 276 ? 1.271 4.904 -13.695 1.00 88.50 276 MET A N 1
ATOM 2188 C CA . MET A 1 276 ? 0.497 6.015 -14.246 1.00 88.50 276 MET A CA 1
ATOM 2189 C C . MET A 1 276 ? -0.169 5.714 -15.598 1.00 88.50 276 MET A C 1
ATOM 2191 O O . MET A 1 276 ? -1.355 6.012 -15.714 1.00 88.50 276 MET A O 1
ATOM 2195 N N . PRO A 1 277 ? 0.481 5.078 -16.596 1.00 87.50 277 PRO A N 1
ATOM 2196 C CA . PRO A 1 277 ? -0.185 4.765 -17.864 1.00 87.50 277 PRO A CA 1
ATOM 2197 C C . PRO A 1 277 ? -1.409 3.851 -17.696 1.00 87.50 277 PRO A C 1
ATOM 2199 O O . PRO A 1 277 ? -2.442 4.086 -18.322 1.00 87.50 277 PRO A O 1
ATOM 2202 N N . LEU A 1 278 ? -1.321 2.844 -16.818 1.00 85.75 278 LEU A N 1
ATOM 2203 C CA . LEU A 1 278 ? -2.444 1.955 -16.497 1.00 85.75 278 LEU A CA 1
ATOM 2204 C C . LEU A 1 278 ? -3.512 2.667 -15.667 1.00 85.75 278 LEU A C 1
ATOM 2206 O O . LEU A 1 278 ? -4.699 2.460 -15.902 1.00 85.75 278 LEU A O 1
ATOM 2210 N N . VAL A 1 279 ? -3.114 3.530 -14.728 1.00 86.00 279 VAL A N 1
ATOM 2211 C CA . VAL A 1 279 ? -4.061 4.339 -13.945 1.00 86.00 279 VAL A CA 1
ATOM 2212 C C . VAL A 1 279 ? -4.873 5.251 -14.869 1.00 86.00 279 VAL A C 1
ATOM 2214 O O . VAL A 1 279 ? -6.099 5.266 -14.780 1.00 86.00 279 VAL A O 1
ATOM 2217 N N . CYS A 1 280 ? -4.223 5.929 -15.818 1.00 87.38 280 CYS A N 1
ATOM 2218 C CA . CYS A 1 280 ? -4.898 6.747 -16.825 1.00 87.38 280 CYS A CA 1
ATOM 2219 C C . CYS A 1 280 ? -5.842 5.921 -17.710 1.00 87.38 280 CYS A C 1
ATOM 2221 O O . CYS A 1 280 ? -6.907 6.405 -18.078 1.00 87.38 280 CYS A O 1
ATOM 2223 N N . TYR A 1 281 ? -5.466 4.688 -18.056 1.00 85.88 281 TYR A N 1
ATOM 2224 C CA . TYR A 1 281 ? -6.282 3.810 -18.893 1.00 85.88 281 TYR A CA 1
ATOM 2225 C C . TYR A 1 281 ? -7.544 3.300 -18.193 1.00 85.88 281 TYR A C 1
ATOM 2227 O O . TYR A 1 281 ? -8.617 3.339 -18.784 1.00 85.88 281 TYR A O 1
ATOM 2235 N N . TYR A 1 282 ? -7.419 2.824 -16.951 1.00 84.25 282 TYR A N 1
ATOM 2236 C CA . TYR A 1 282 ? -8.531 2.206 -16.222 1.00 84.25 282 TYR A CA 1
ATOM 2237 C C . TYR A 1 282 ? -9.398 3.207 -15.459 1.00 84.25 282 TYR A C 1
ATOM 2239 O O . TYR A 1 282 ? -10.598 2.989 -15.318 1.00 84.25 282 TYR A O 1
ATOM 2247 N N . PHE A 1 283 ? -8.802 4.279 -14.930 1.00 83.38 283 PHE A N 1
ATOM 2248 C CA . PHE A 1 283 ? -9.502 5.241 -14.074 1.00 83.38 283 PHE A CA 1
ATOM 2249 C C . PHE A 1 283 ? -9.733 6.596 -14.740 1.00 83.38 283 PHE A C 1
ATOM 2251 O O . PHE A 1 283 ? -10.387 7.445 -14.140 1.00 83.38 283 PHE A O 1
ATOM 2258 N N . HIS A 1 284 ? -9.215 6.813 -15.954 1.00 86.12 284 HIS A N 1
ATOM 2259 C CA . HIS A 1 284 ? -9.377 8.058 -16.720 1.00 86.12 284 HIS A CA 1
ATOM 2260 C C . HIS A 1 284 ? -8.911 9.320 -15.980 1.00 86.12 284 HIS A C 1
ATOM 2262 O O . HIS A 1 284 ? -9.400 10.428 -16.223 1.00 86.12 284 HIS A O 1
ATOM 2268 N N . GLN A 1 285 ? -7.967 9.142 -15.054 1.00 84.88 285 GLN A N 1
ATOM 2269 C CA . GLN A 1 285 ? -7.470 10.171 -14.150 1.00 84.88 285 GLN A CA 1
ATOM 2270 C C . GLN A 1 285 ? -5.953 10.060 -13.992 1.00 84.88 285 GLN A C 1
ATOM 2272 O O . GLN A 1 285 ? -5.406 8.960 -13.952 1.00 84.88 285 GLN A O 1
ATOM 2277 N N . MET A 1 286 ? -5.286 11.206 -13.858 1.00 87.25 286 MET A N 1
ATOM 2278 C CA . MET A 1 286 ? -3.856 11.306 -13.571 1.00 87.25 286 MET A CA 1
ATOM 2279 C C . MET A 1 286 ? -3.641 12.194 -12.338 1.00 87.25 286 MET A C 1
ATOM 2281 O O . MET A 1 286 ? -3.639 13.424 -12.456 1.00 87.25 286 MET A O 1
ATOM 2285 N N . PRO A 1 287 ? -3.485 11.591 -11.147 1.00 85.06 287 PRO A N 1
ATOM 2286 C CA . PRO A 1 287 ? -3.239 12.324 -9.912 1.00 85.06 287 PRO A CA 1
ATOM 2287 C C . PRO A 1 287 ? -1.774 12.775 -9.846 1.00 85.06 287 PRO A C 1
ATOM 2289 O O . PRO A 1 287 ? -0.876 11.994 -9.532 1.00 85.06 287 PRO A O 1
ATOM 2292 N N . LEU A 1 288 ? -1.517 14.052 -10.136 1.00 85.94 288 LEU A N 1
ATOM 2293 C CA . LEU A 1 288 ? -0.157 14.607 -10.209 1.00 85.94 288 LEU A CA 1
ATOM 2294 C C . LEU A 1 288 ? 0.503 14.722 -8.830 1.00 85.94 288 LEU A C 1
ATOM 2296 O O . LEU A 1 288 ? 1.720 14.605 -8.701 1.00 85.94 288 LEU A O 1
ATOM 2300 N N . LEU A 1 289 ? -0.306 14.920 -7.788 1.00 86.50 289 LEU A N 1
ATOM 2301 C CA . LEU A 1 289 ? 0.172 15.051 -6.411 1.00 86.50 289 LEU A CA 1
ATOM 2302 C C . LEU A 1 289 ? 0.447 13.702 -5.729 1.00 86.50 289 LEU A C 1
ATOM 2304 O O . LEU A 1 289 ? 0.976 13.687 -4.617 1.00 86.50 289 LEU A O 1
ATOM 2308 N N . ALA A 1 290 ? 0.137 12.573 -6.377 1.00 86.31 290 ALA A N 1
ATOM 2309 C CA . ALA A 1 290 ? 0.234 11.248 -5.767 1.00 86.31 290 ALA A CA 1
ATOM 2310 C C . ALA A 1 290 ? 1.621 10.925 -5.170 1.00 86.31 290 ALA A C 1
ATOM 2312 O O . ALA A 1 290 ? 1.654 10.454 -4.029 1.00 86.31 290 ALA A O 1
ATOM 2313 N N . PRO A 1 291 ? 2.767 11.212 -5.828 1.00 86.69 291 PRO A N 1
ATOM 2314 C CA . PRO A 1 291 ? 4.078 10.923 -5.245 1.00 86.69 291 PRO A CA 1
ATOM 2315 C C . PRO A 1 291 ? 4.358 11.731 -3.973 1.00 86.69 291 PRO A C 1
ATOM 2317 O O . PRO A 1 291 ? 4.902 11.197 -3.010 1.00 86.69 291 PRO A O 1
ATOM 2320 N N . PHE A 1 292 ? 3.958 13.006 -3.951 1.00 88.69 292 PHE A N 1
ATOM 2321 C CA . PHE A 1 292 ? 4.157 13.900 -2.807 1.00 88.69 292 PHE A CA 1
ATOM 2322 C C . PHE A 1 292 ? 3.277 13.496 -1.628 1.00 88.69 292 PHE A C 1
ATOM 2324 O O . PHE A 1 292 ? 3.745 13.392 -0.496 1.00 88.69 292 PHE A O 1
ATOM 2331 N N . LEU A 1 293 ? 2.003 13.221 -1.906 1.00 89.12 293 LEU A N 1
ATOM 2332 C CA . LEU A 1 293 ? 1.045 12.824 -0.886 1.00 89.12 293 LEU A CA 1
ATOM 2333 C C . LEU A 1 293 ? 1.374 11.446 -0.323 1.00 89.12 293 LEU A C 1
ATOM 2335 O O . LEU A 1 293 ? 1.249 11.256 0.879 1.00 89.12 293 LEU A O 1
ATOM 2339 N N . SER A 1 294 ? 1.882 10.516 -1.133 1.00 88.00 294 SER A N 1
ATOM 2340 C CA . SER A 1 294 ? 2.293 9.188 -0.657 1.00 88.00 294 SER A CA 1
ATOM 2341 C C . SER A 1 294 ? 3.361 9.264 0.442 1.00 88.00 294 SER A C 1
ATOM 2343 O O . SER A 1 294 ? 3.278 8.516 1.412 1.00 88.00 294 SER A O 1
ATOM 2345 N N . VAL A 1 295 ? 4.306 10.214 0.373 1.00 87.31 295 VAL A N 1
ATOM 2346 C CA . VAL A 1 295 ? 5.341 10.399 1.414 1.00 87.31 295 VAL A CA 1
ATOM 2347 C C . VAL A 1 295 ? 4.741 10.761 2.777 1.00 87.31 295 VAL A C 1
ATOM 2349 O O . VAL A 1 295 ? 5.293 10.374 3.803 1.00 87.31 295 VAL A O 1
ATOM 2352 N N . ILE A 1 296 ? 3.611 11.472 2.800 1.00 90.75 296 ILE A N 1
ATOM 2353 C CA . ILE A 1 296 ? 2.939 11.911 4.033 1.00 90.75 296 ILE A CA 1
ATOM 2354 C C . ILE A 1 296 ? 1.878 10.892 4.467 1.00 90.75 296 ILE A C 1
ATOM 2356 O O . ILE A 1 296 ? 1.807 10.509 5.635 1.00 90.75 296 ILE A O 1
ATOM 2360 N N . LEU A 1 297 ? 1.061 10.429 3.522 1.00 90.56 297 LEU A N 1
ATOM 2361 C CA . LEU A 1 297 ? -0.090 9.573 3.777 1.00 90.56 297 LEU A CA 1
ATOM 2362 C C . LEU A 1 297 ? 0.308 8.139 4.139 1.00 90.56 297 LEU A C 1
ATOM 2364 O O . LEU A 1 297 ? -0.393 7.520 4.934 1.00 90.56 297 LEU A O 1
ATOM 2368 N N . ILE A 1 298 ? 1.417 7.603 3.613 1.00 88.62 298 ILE A N 1
ATOM 2369 C CA . ILE A 1 298 ? 1.878 6.246 3.958 1.00 88.62 298 ILE A CA 1
ATOM 2370 C C . ILE A 1 298 ? 2.261 6.147 5.449 1.00 88.62 298 ILE A C 1
ATOM 2372 O O . ILE A 1 298 ? 1.719 5.274 6.136 1.00 88.62 298 ILE A O 1
ATOM 2376 N N . PRO A 1 299 ? 3.130 7.022 6.006 1.00 88.56 299 PRO A N 1
ATOM 2377 C CA . PRO A 1 299 ? 3.402 7.037 7.444 1.00 88.56 299 PRO A CA 1
ATOM 2378 C C . PRO A 1 299 ? 2.147 7.259 8.287 1.00 88.56 299 PRO A C 1
ATOM 2380 O O . PRO A 1 299 ? 1.966 6.597 9.305 1.00 88.56 299 PRO A O 1
ATOM 2383 N N . LEU A 1 300 ? 1.255 8.150 7.850 1.00 91.50 300 LEU A N 1
ATOM 2384 C CA . LEU A 1 300 ? 0.026 8.447 8.579 1.00 91.50 300 LEU A CA 1
ATOM 2385 C C . LEU A 1 300 ? -0.910 7.231 8.624 1.00 91.50 300 LEU A C 1
ATOM 2387 O O . LEU A 1 300 ? -1.360 6.839 9.697 1.00 91.50 300 LEU A O 1
ATOM 2391 N N . THR A 1 301 ? -1.083 6.550 7.489 1.00 91.12 301 THR A N 1
ATOM 2392 C CA . THR A 1 301 ? -1.834 5.289 7.384 1.00 91.12 301 THR A CA 1
ATOM 2393 C C . THR A 1 301 ? -1.195 4.197 8.241 1.00 91.12 301 THR A C 1
ATOM 2395 O O . THR A 1 301 ? -1.897 3.447 8.910 1.00 91.12 301 THR A O 1
ATOM 2398 N N . THR A 1 302 ? 0.139 4.141 8.300 1.00 89.31 302 THR A N 1
ATOM 2399 C CA . THR A 1 302 ? 0.874 3.213 9.174 1.00 89.31 302 THR A CA 1
ATOM 2400 C C . THR A 1 302 ? 0.539 3.445 10.651 1.00 89.31 302 THR A C 1
ATOM 2402 O O . THR A 1 302 ? 0.247 2.496 11.377 1.00 89.31 302 THR A O 1
ATOM 2405 N N . ILE A 1 303 ? 0.530 4.708 11.093 1.00 92.00 303 ILE A N 1
ATOM 2406 C CA . ILE A 1 303 ? 0.144 5.084 12.461 1.00 92.00 303 ILE A CA 1
ATOM 2407 C C . ILE A 1 303 ? -1.320 4.715 12.723 1.00 92.00 303 ILE A C 1
ATOM 2409 O O . ILE A 1 303 ? -1.618 4.136 13.765 1.00 92.00 303 ILE A O 1
ATOM 2413 N N . ILE A 1 304 ? -2.220 4.995 11.775 1.00 93.25 304 ILE A N 1
ATOM 2414 C CA . ILE A 1 304 ? -3.644 4.645 11.874 1.00 93.25 304 ILE A CA 1
ATOM 2415 C C . ILE A 1 304 ? -3.818 3.137 12.050 1.00 93.25 304 ILE A C 1
ATOM 2417 O O . ILE A 1 304 ? -4.545 2.727 12.950 1.00 93.25 304 ILE A O 1
ATOM 2421 N N . ILE A 1 305 ? -3.131 2.307 11.259 1.00 90.75 305 ILE A N 1
ATOM 2422 C CA . ILE A 1 305 ? -3.193 0.843 11.380 1.00 90.75 305 ILE A CA 1
ATOM 2423 C C . ILE A 1 305 ? -2.755 0.406 12.782 1.00 90.75 305 ILE A C 1
ATOM 2425 O O . ILE A 1 305 ? -3.478 -0.338 13.441 1.00 90.75 305 ILE A O 1
ATOM 2429 N N . TYR A 1 306 ? -1.613 0.895 13.277 1.00 90.75 306 TYR A N 1
ATOM 2430 C CA . TYR A 1 306 ? -1.129 0.521 14.609 1.00 90.75 306 TYR A CA 1
ATOM 2431 C C . TYR A 1 306 ? -2.063 0.967 15.732 1.00 90.75 306 TYR A C 1
ATOM 2433 O O . TYR A 1 306 ? -2.338 0.183 16.637 1.00 90.75 306 TYR A O 1
ATOM 2441 N N . LEU A 1 307 ? -2.575 2.197 15.672 1.00 92.25 307 LEU A N 1
ATOM 2442 C CA . LEU A 1 307 ? -3.532 2.704 16.653 1.00 92.25 307 LEU A CA 1
ATOM 2443 C C . LEU A 1 307 ? -4.859 1.946 16.593 1.00 92.25 307 LEU A C 1
ATOM 2445 O O . LEU A 1 307 ? -5.441 1.677 17.637 1.00 92.25 307 LEU A O 1
ATOM 2449 N N . THR A 1 308 ? -5.307 1.550 15.402 1.00 92.31 308 THR A N 1
ATOM 2450 C CA . THR A 1 308 ? -6.519 0.739 15.229 1.00 92.31 308 THR A CA 1
ATOM 2451 C C . THR A 1 308 ? -6.334 -0.641 15.854 1.00 92.31 308 THR A C 1
ATOM 2453 O O . THR A 1 308 ? -7.163 -1.062 16.656 1.00 92.31 308 THR A O 1
ATOM 2456 N N . ILE A 1 309 ? -5.214 -1.318 15.573 1.00 90.50 309 ILE A N 1
ATOM 2457 C CA . ILE A 1 309 ? -4.875 -2.605 16.200 1.00 90.50 309 ILE A CA 1
ATOM 2458 C C . ILE A 1 309 ? -4.776 -2.451 17.727 1.00 90.50 309 ILE A C 1
ATOM 2460 O O . ILE A 1 309 ? -5.302 -3.282 18.466 1.00 90.50 309 ILE A O 1
ATOM 2464 N N . ALA A 1 310 ? -4.152 -1.376 18.217 1.00 90.88 310 ALA A N 1
ATOM 2465 C CA . ALA A 1 310 ? -4.040 -1.098 19.646 1.00 90.88 310 ALA A CA 1
ATOM 2466 C C . ALA A 1 310 ? -5.405 -0.829 20.302 1.00 90.88 310 ALA A C 1
ATOM 2468 O O . ALA A 1 310 ? -5.662 -1.353 21.381 1.00 90.88 310 ALA A O 1
ATOM 2469 N N . ALA A 1 311 ? -6.296 -0.079 19.649 1.00 92.44 311 ALA A N 1
ATOM 2470 C CA . ALA A 1 311 ? -7.650 0.190 20.130 1.00 92.44 311 ALA A CA 1
ATOM 2471 C C . ALA A 1 311 ? -8.527 -1.074 20.122 1.00 92.44 311 ALA A C 1
ATOM 2473 O O . ALA A 1 311 ? -9.290 -1.301 21.057 1.00 92.44 311 ALA A O 1
ATOM 2474 N N . MET A 1 312 ? -8.368 -1.949 19.124 1.00 92.25 312 MET A N 1
ATOM 2475 C CA . MET A 1 312 ? -9.002 -3.271 19.115 1.00 92.25 312 MET A CA 1
ATOM 2476 C C . MET A 1 312 ? -8.474 -4.162 20.246 1.00 92.25 312 MET A C 1
ATOM 2478 O O . MET A 1 312 ? -9.242 -4.904 20.854 1.00 92.25 312 MET A O 1
ATOM 2482 N N . ALA A 1 313 ? -7.175 -4.098 20.551 1.00 91.50 313 ALA A N 1
ATOM 2483 C CA . ALA A 1 313 ? -6.553 -4.885 21.613 1.00 91.50 313 ALA A CA 1
ATOM 2484 C C . ALA A 1 313 ? -6.849 -4.342 23.022 1.00 91.50 313 ALA A C 1
ATOM 2486 O O . ALA A 1 313 ? -6.978 -5.130 23.961 1.00 91.50 313 ALA A O 1
ATOM 2487 N N . VAL A 1 314 ? -6.969 -3.022 23.177 1.00 93.75 314 VAL A N 1
ATOM 2488 C CA . VAL A 1 314 ? -7.209 -2.309 24.438 1.00 93.75 314 VAL A CA 1
ATOM 2489 C C . VAL A 1 314 ? -8.189 -1.155 24.163 1.00 93.75 314 VAL A C 1
ATOM 2491 O O . VAL A 1 314 ? -7.763 -0.047 23.829 1.00 93.75 314 VAL A O 1
ATOM 2494 N N . PRO A 1 315 ? -9.510 -1.393 24.283 1.00 92.50 315 PRO A N 1
ATOM 2495 C CA . PRO A 1 315 ? -10.532 -0.432 23.873 1.00 92.50 315 PRO A CA 1
ATOM 2496 C C . PRO A 1 315 ? -10.737 0.661 24.929 1.00 92.50 315 PRO A C 1
ATOM 2498 O O . PRO A 1 315 ? -11.697 0.635 25.695 1.00 92.50 315 PRO A O 1
ATOM 2501 N N . ILE A 1 316 ? -9.805 1.613 24.991 1.00 94.50 316 ILE A N 1
ATOM 2502 C CA . ILE A 1 316 ? -9.842 2.754 25.917 1.00 94.50 316 ILE A CA 1
ATOM 2503 C C . ILE A 1 316 ? -10.090 4.070 25.171 1.00 94.50 316 ILE A C 1
ATOM 2505 O O . ILE A 1 316 ? -9.566 4.288 24.078 1.00 94.50 316 ILE A O 1
ATOM 2509 N N . ALA A 1 317 ? -10.836 4.980 25.802 1.00 93.06 317 ALA A N 1
ATOM 2510 C CA . ALA A 1 317 ? -11.218 6.270 25.220 1.00 93.06 317 ALA A CA 1
ATOM 2511 C C . ALA A 1 317 ? -10.041 7.143 24.721 1.00 93.06 317 ALA A C 1
ATOM 2513 O O . ALA A 1 317 ? -10.166 7.739 23.650 1.00 93.06 317 ALA A O 1
ATOM 2514 N N . PRO A 1 318 ? -8.875 7.212 25.403 1.00 95.31 318 PRO A N 1
ATOM 2515 C CA . PRO A 1 318 ? -7.740 7.994 24.904 1.00 95.31 318 PRO A CA 1
ATOM 2516 C C . PRO A 1 318 ? -7.194 7.497 23.558 1.00 95.31 318 PRO A C 1
ATOM 2518 O O . PRO A 1 318 ? -6.775 8.304 22.729 1.00 95.31 318 PRO A O 1
ATOM 2521 N N . LEU A 1 319 ? -7.223 6.177 23.324 1.00 92.44 319 LEU A N 1
ATOM 2522 C CA . LEU A 1 319 ? -6.793 5.567 22.063 1.00 92.44 319 LEU A CA 1
ATOM 2523 C C . LEU A 1 319 ? -7.755 5.929 20.928 1.00 92.44 319 LEU A C 1
ATOM 2525 O O . LEU A 1 319 ? -7.299 6.351 19.865 1.00 92.44 319 LEU A O 1
ATOM 2529 N N . GLY A 1 320 ? -9.067 5.838 21.169 1.00 93.69 320 GLY A N 1
ATOM 2530 C CA . GLY A 1 320 ? -10.079 6.241 20.191 1.00 93.69 320 GLY A CA 1
ATOM 2531 C C . GLY A 1 320 ? -10.034 7.737 19.878 1.00 93.69 320 GLY A C 1
ATOM 2532 O O . GLY A 1 320 ? -10.076 8.121 18.710 1.00 93.69 320 GLY A O 1
ATOM 2533 N N . TRP A 1 321 ? -9.843 8.593 20.889 1.00 95.38 321 TRP A N 1
ATOM 2534 C CA . TRP A 1 321 ? -9.655 10.033 20.687 1.00 95.38 321 TRP A CA 1
ATOM 2535 C C . TRP A 1 321 ? -8.425 10.335 19.824 1.00 95.38 321 TRP A C 1
ATOM 2537 O O . TRP A 1 321 ? -8.517 11.107 18.868 1.00 95.38 321 TRP A O 1
ATOM 2547 N N . LEU A 1 322 ? -7.280 9.709 20.113 1.00 95.75 322 LEU A N 1
ATOM 2548 C CA . LEU A 1 322 ? -6.066 9.900 19.319 1.00 95.75 322 LEU A CA 1
ATOM 2549 C C . LEU A 1 322 ? -6.281 9.436 17.873 1.00 95.75 322 LEU A C 1
ATOM 2551 O O . LEU A 1 322 ? -5.960 10.169 16.939 1.00 95.75 322 LEU A O 1
ATOM 2555 N N . LEU A 1 323 ? -6.875 8.256 17.687 1.00 95.25 323 LEU A N 1
ATOM 2556 C CA . LEU A 1 323 ? -7.176 7.707 16.369 1.00 95.25 323 LEU A CA 1
ATOM 2557 C C . LEU A 1 323 ? -8.109 8.629 15.565 1.00 95.25 323 LEU A C 1
ATOM 2559 O O . LEU A 1 323 ? -7.829 8.898 14.398 1.00 95.25 323 LEU A O 1
ATOM 2563 N N . ASN A 1 324 ? -9.152 9.187 16.190 1.00 96.31 324 ASN A N 1
ATOM 2564 C CA . ASN A 1 324 ? -10.045 10.165 15.561 1.00 96.31 324 ASN A CA 1
ATOM 2565 C C . ASN A 1 324 ? -9.277 11.384 15.035 1.00 96.31 324 ASN A C 1
ATOM 2567 O O . ASN A 1 324 ? -9.479 11.786 13.892 1.00 96.31 324 ASN A O 1
ATOM 2571 N N . ASN A 1 325 ? -8.364 11.946 15.834 1.00 96.31 325 ASN A N 1
ATOM 2572 C CA . ASN A 1 325 ? -7.581 13.119 15.436 1.00 96.31 325 ASN A CA 1
ATOM 2573 C C . ASN A 1 325 ? -6.635 12.821 14.268 1.00 96.31 325 ASN A C 1
ATOM 2575 O O . ASN A 1 325 ? -6.536 13.617 13.336 1.00 96.31 325 ASN A O 1
ATOM 2579 N N . ILE A 1 326 ? -5.955 11.671 14.289 1.00 95.75 326 ILE A N 1
ATOM 2580 C CA . ILE A 1 326 ? -5.042 11.280 13.206 1.00 95.75 326 ILE A CA 1
ATOM 2581 C C . ILE A 1 326 ? -5.815 11.000 11.910 1.00 95.75 326 ILE A C 1
ATOM 2583 O O . ILE A 1 326 ? -5.389 11.427 10.836 1.00 95.75 326 ILE A O 1
ATOM 2587 N N . VAL A 1 327 ? -6.973 10.339 11.996 1.00 94.69 327 VAL A N 1
ATOM 2588 C CA . VAL A 1 327 ? -7.839 10.111 10.832 1.00 94.69 327 VAL A CA 1
ATOM 2589 C C . VAL A 1 327 ? -8.401 11.425 10.286 1.00 94.69 327 VAL A C 1
ATOM 2591 O O . VAL A 1 327 ? -8.370 11.629 9.072 1.00 94.69 327 VAL A O 1
ATOM 2594 N N . ALA A 1 328 ? -8.840 12.342 11.151 1.00 94.31 328 ALA A N 1
ATOM 2595 C CA . ALA A 1 328 ? -9.307 13.666 10.744 1.00 94.31 328 ALA A CA 1
ATOM 2596 C C . ALA A 1 328 ? -8.190 14.483 10.072 1.00 94.31 328 ALA A C 1
ATOM 2598 O O . ALA A 1 328 ? -8.425 15.129 9.052 1.00 94.31 328 ALA A O 1
ATOM 2599 N N . LEU A 1 329 ? -6.955 14.406 10.583 1.00 95.31 329 LEU A N 1
ATOM 2600 C CA . LEU A 1 329 ? -5.787 15.016 9.945 1.00 95.31 329 LEU A CA 1
ATOM 2601 C C . LEU A 1 329 ? -5.554 14.438 8.544 1.00 95.31 329 LEU A C 1
ATOM 2603 O O . LEU A 1 329 ? -5.368 15.197 7.593 1.00 95.31 329 LEU A O 1
ATOM 2607 N N . GLN A 1 330 ? -5.594 13.109 8.400 1.00 94.19 330 GLN A N 1
ATOM 2608 C CA . GLN A 1 330 ? -5.431 12.447 7.104 1.00 94.19 330 GLN A CA 1
ATOM 2609 C C . GLN A 1 330 ? -6.497 12.895 6.103 1.00 94.19 330 GLN A C 1
ATOM 2611 O O . GLN A 1 330 ? -6.175 13.242 4.967 1.00 94.19 330 GLN A O 1
ATOM 2616 N N . GLN A 1 331 ? -7.759 12.913 6.526 1.00 91.81 331 GLN A N 1
ATOM 2617 C CA . GLN A 1 331 ? -8.878 13.335 5.685 1.00 91.81 331 GLN A CA 1
ATOM 2618 C C . GLN A 1 331 ? -8.764 14.806 5.295 1.00 91.81 331 GLN A C 1
ATOM 2620 O O . GLN A 1 331 ? -8.859 15.116 4.113 1.00 91.81 331 GLN A O 1
ATOM 2625 N N . GLY A 1 332 ? -8.431 15.691 6.237 1.00 91.88 332 GLY A N 1
ATOM 2626 C CA . GLY A 1 332 ? -8.223 17.108 5.947 1.00 91.88 332 GLY A CA 1
ATOM 2627 C C . GLY A 1 332 ? -7.083 17.362 4.954 1.00 91.88 332 GLY A C 1
ATOM 2628 O O . GLY A 1 332 ? -7.188 18.259 4.118 1.00 91.88 332 GLY A O 1
ATOM 2629 N N . ILE A 1 333 ? -6.006 16.565 4.991 1.00 93.25 333 ILE A N 1
ATOM 2630 C CA . ILE A 1 333 ? -4.933 16.627 3.981 1.00 93.25 333 ILE A CA 1
ATOM 2631 C C . ILE A 1 333 ? -5.468 16.211 2.606 1.00 93.25 333 ILE A C 1
ATOM 2633 O O . ILE A 1 333 ? -5.205 16.896 1.619 1.00 93.25 333 ILE A O 1
ATOM 2637 N N . ILE A 1 334 ? -6.220 15.112 2.537 1.00 91.69 334 ILE A N 1
ATOM 2638 C CA . ILE A 1 334 ? -6.768 14.577 1.284 1.00 91.69 334 ILE A CA 1
ATOM 2639 C C . ILE A 1 334 ? -7.779 15.546 0.664 1.00 91.69 334 ILE A C 1
ATOM 2641 O O . ILE A 1 334 ? -7.692 15.829 -0.527 1.00 91.69 334 ILE A O 1
ATOM 2645 N N . GLU A 1 335 ? -8.694 16.097 1.458 1.00 89.94 335 GLU A N 1
ATOM 2646 C CA . GLU A 1 335 ? -9.707 17.050 0.995 1.00 89.94 335 GLU A CA 1
ATOM 2647 C C . GLU A 1 335 ? -9.067 18.331 0.453 1.00 89.94 335 GLU A C 1
ATOM 2649 O O . GLU A 1 335 ? -9.372 18.751 -0.664 1.00 89.94 335 GLU A O 1
ATOM 2654 N N . ARG A 1 336 ? -8.109 18.911 1.190 1.00 90.56 336 ARG A N 1
ATOM 2655 C CA . ARG A 1 336 ? -7.378 20.109 0.743 1.00 90.56 336 ARG A CA 1
ATOM 2656 C C . ARG A 1 336 ? -6.543 19.845 -0.502 1.00 90.56 336 ARG A C 1
ATOM 2658 O O . ARG A 1 336 ? -6.469 20.700 -1.376 1.00 90.56 336 ARG A O 1
ATOM 2665 N N . ALA A 1 337 ? -5.904 18.680 -0.592 1.00 88.25 337 ALA A N 1
ATOM 2666 C CA . ALA A 1 337 ? -5.135 18.317 -1.774 1.00 88.25 337 ALA A CA 1
ATOM 2667 C C . ALA A 1 337 ? -6.044 18.090 -2.992 1.00 88.25 337 ALA A C 1
ATOM 2669 O O . ALA A 1 337 ? -5.689 18.478 -4.102 1.00 88.25 337 ALA A O 1
ATOM 2670 N N . GLY A 1 338 ? -7.229 17.513 -2.779 1.00 84.69 338 GLY A N 1
ATOM 2671 C CA . GLY A 1 338 ? -8.240 17.309 -3.812 1.00 84.69 338 GLY A CA 1
ATOM 2672 C C . GLY A 1 338 ? -8.888 18.604 -4.310 1.00 84.69 338 GLY A C 1
ATOM 2673 O O . GLY A 1 338 ? -9.300 18.655 -5.464 1.00 84.69 338 GLY A O 1
ATOM 2674 N N . SER A 1 339 ? -8.943 19.659 -3.486 1.00 84.75 339 SER A N 1
ATOM 2675 C CA . SER A 1 339 ? -9.489 20.966 -3.884 1.00 84.75 339 SER A CA 1
ATOM 2676 C C . SER A 1 339 ? -8.520 21.834 -4.696 1.00 84.75 339 SER A C 1
ATOM 2678 O O . SER A 1 339 ? -8.921 22.878 -5.208 1.00 84.75 339 SER A O 1
ATOM 2680 N N . ILE A 1 340 ? -7.242 21.451 -4.802 1.00 86.44 340 ILE A N 1
ATOM 2681 C CA . ILE A 1 340 ? -6.252 22.214 -5.573 1.00 86.44 340 ILE A CA 1
ATOM 2682 C C . ILE A 1 340 ? -6.571 22.084 -7.075 1.00 86.44 340 ILE A C 1
ATOM 2684 O O . ILE A 1 340 ? -6.665 20.963 -7.589 1.00 86.44 340 ILE A O 1
ATOM 2688 N N . PRO A 1 341 ? -6.703 23.202 -7.816 1.00 77.62 341 PRO A N 1
ATOM 2689 C CA . PRO A 1 341 ? -6.929 23.149 -9.256 1.00 77.62 341 PRO A CA 1
ATOM 2690 C C . PRO A 1 341 ? -5.768 22.423 -9.948 1.00 77.62 341 PRO A C 1
ATOM 2692 O O . PRO A 1 341 ? -4.605 22.638 -9.613 1.00 77.62 341 PRO A O 1
ATOM 2695 N N . PHE A 1 342 ? -6.086 21.553 -10.910 1.00 78.12 342 PHE A N 1
ATOM 2696 C CA . PHE A 1 342 ? -5.131 20.686 -11.621 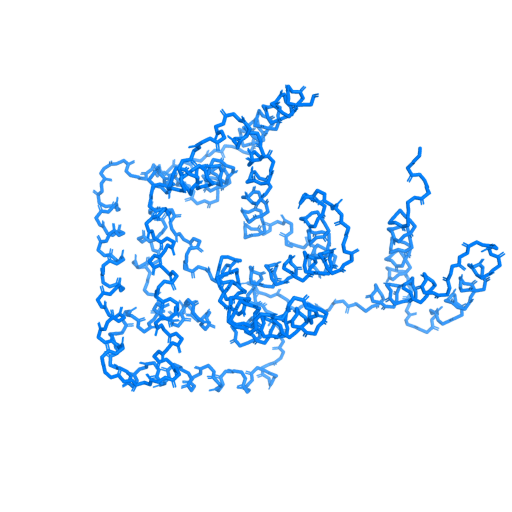1.00 78.12 342 PHE A CA 1
ATOM 2697 C C . PHE A 1 342 ? -4.407 19.627 -10.768 1.00 78.12 342 PHE A C 1
ATOM 2699 O O . PHE A 1 342 ? -3.523 18.948 -11.286 1.00 78.12 342 PHE A O 1
ATOM 2706 N N . ALA A 1 343 ? -4.793 19.399 -9.505 1.00 79.50 343 ALA A N 1
ATOM 2707 C CA . ALA A 1 343 ? -4.241 18.295 -8.707 1.00 79.50 343 ALA A CA 1
ATOM 2708 C C . ALA A 1 343 ? -4.450 16.922 -9.367 1.00 79.50 343 ALA A C 1
ATOM 2710 O O . ALA A 1 343 ? -3.619 16.018 -9.246 1.00 79.50 343 ALA A O 1
ATOM 2711 N N . THR A 1 344 ? -5.569 16.782 -10.080 1.00 81.56 344 THR A N 1
ATOM 2712 C CA . THR A 1 344 ? -5.919 15.606 -10.877 1.00 81.56 344 THR A CA 1
ATOM 2713 C C . THR A 1 344 ? -6.294 16.058 -12.276 1.00 81.56 344 THR A C 1
ATOM 2715 O O . THR A 1 344 ? -7.205 16.870 -12.436 1.00 81.56 344 THR A O 1
ATOM 2718 N N . LEU A 1 345 ? -5.634 15.512 -13.294 1.00 84.00 345 LEU A N 1
ATOM 2719 C CA . LEU A 1 345 ? -6.132 15.629 -14.661 1.00 84.00 345 LEU A CA 1
ATOM 2720 C C . LEU A 1 345 ? -7.199 14.555 -14.862 1.00 84.00 345 LEU A C 1
ATOM 2722 O O . LEU A 1 345 ? -6.934 13.374 -14.646 1.00 84.00 345 LEU A O 1
ATOM 2726 N N . THR A 1 346 ? -8.406 14.962 -15.229 1.00 84.19 346 THR A N 1
ATOM 2727 C CA . THR A 1 346 ? -9.555 14.076 -15.458 1.00 84.19 346 THR A CA 1
ATOM 2728 C C . THR A 1 346 ? -9.853 13.965 -16.957 1.00 84.19 346 THR A C 1
ATOM 2730 O O . THR A 1 346 ? -9.313 14.727 -17.758 1.00 84.19 346 THR A O 1
ATOM 2733 N N . ASN A 1 347 ? -10.710 13.014 -17.346 1.00 82.75 347 ASN A N 1
ATOM 2734 C CA . ASN A 1 347 ? -11.133 12.780 -18.736 1.00 82.75 347 ASN A CA 1
ATOM 2735 C C . ASN A 1 347 ? -9.996 12.373 -19.689 1.00 82.75 347 ASN A C 1
ATOM 2737 O O . ASN A 1 347 ? -9.962 12.772 -20.853 1.00 82.75 347 ASN A O 1
ATOM 2741 N N . LEU A 1 348 ? -9.071 11.545 -19.201 1.00 84.12 348 LEU A N 1
ATOM 2742 C CA . LEU A 1 348 ? -8.002 10.978 -20.019 1.00 84.12 348 LEU A CA 1
ATOM 2743 C C . LEU A 1 348 ? -8.431 9.632 -20.610 1.00 84.12 348 LEU A C 1
ATOM 2745 O O . LEU A 1 348 ? -8.744 8.695 -19.881 1.00 84.12 348 LEU A O 1
ATOM 2749 N N . TYR A 1 349 ? -8.380 9.509 -21.935 1.00 86.94 349 TYR A N 1
ATOM 2750 C CA . TYR A 1 349 ? -8.712 8.272 -22.650 1.00 86.94 349 TYR A CA 1
ATOM 2751 C C . TYR A 1 349 ? -7.539 7.839 -23.540 1.00 86.94 349 TYR A C 1
ATOM 2753 O O . TYR A 1 349 ? -7.616 7.944 -24.767 1.00 86.94 349 TYR A O 1
ATOM 2761 N N . PRO A 1 350 ? -6.408 7.405 -22.950 1.00 86.94 350 PRO A N 1
ATOM 2762 C CA . PRO A 1 350 ? -5.267 6.957 -23.735 1.00 86.94 350 PRO A CA 1
ATOM 2763 C C . PRO A 1 350 ? -5.621 5.687 -24.519 1.00 86.94 350 PRO A C 1
ATOM 2765 O O . PRO A 1 350 ? -6.213 4.748 -23.986 1.00 86.94 350 PRO A O 1
ATOM 2768 N N . SER A 1 351 ? -5.226 5.633 -25.792 1.00 87.50 351 SER A N 1
ATOM 2769 C CA . SER A 1 351 ? -5.391 4.424 -26.599 1.00 87.50 351 SER A CA 1
ATOM 2770 C C . SER A 1 351 ? -4.458 3.309 -26.109 1.00 87.50 351 SER A C 1
ATOM 2772 O O . SER A 1 351 ? -3.359 3.566 -25.611 1.00 87.50 351 SER A O 1
ATOM 2774 N N . LYS A 1 352 ? -4.855 2.044 -26.305 1.00 86.56 352 LYS A N 1
ATOM 2775 C CA . LYS A 1 352 ? -4.012 0.874 -25.978 1.00 86.56 352 LYS A CA 1
ATOM 2776 C C . LYS A 1 352 ? -2.629 0.951 -26.643 1.00 86.56 352 LYS A C 1
ATOM 2778 O O . LYS A 1 352 ? -1.629 0.596 -26.026 1.00 86.56 352 LYS A O 1
ATOM 2783 N N . ALA A 1 353 ? -2.571 1.462 -27.875 1.00 84.31 353 ALA A N 1
ATOM 2784 C CA . ALA A 1 353 ? -1.327 1.652 -28.618 1.00 84.31 353 ALA A CA 1
ATOM 2785 C C . ALA A 1 353 ? -0.403 2.688 -27.958 1.00 84.31 353 ALA A C 1
ATOM 2787 O O . ALA A 1 353 ? 0.799 2.454 -27.849 1.00 84.31 353 ALA A O 1
ATOM 2788 N N . LEU A 1 354 ? -0.958 3.802 -27.466 1.00 86.62 354 LEU A N 1
ATOM 2789 C CA . LEU A 1 354 ? -0.188 4.818 -26.749 1.00 86.62 354 LEU A CA 1
ATOM 2790 C C . LEU A 1 354 ? 0.409 4.254 -25.453 1.00 86.62 354 LEU A C 1
ATOM 2792 O O . LEU A 1 354 ? 1.576 4.490 -25.161 1.00 86.62 354 LEU A O 1
ATOM 2796 N N . ILE A 1 355 ? -0.361 3.463 -24.704 1.00 87.56 355 ILE A N 1
ATOM 2797 C CA . ILE A 1 355 ? 0.111 2.818 -23.469 1.00 87.56 355 ILE A CA 1
ATOM 2798 C C . ILE A 1 355 ? 1.245 1.836 -23.765 1.00 87.56 355 ILE A C 1
ATOM 2800 O O . ILE A 1 355 ? 2.268 1.859 -23.082 1.00 87.56 355 ILE A O 1
ATOM 2804 N N . ALA A 1 356 ? 1.094 1.009 -24.804 1.00 81.94 356 ALA A N 1
ATOM 2805 C CA . ALA A 1 356 ? 2.137 0.084 -25.234 1.00 81.94 356 ALA A CA 1
ATOM 2806 C C . ALA A 1 356 ? 3.422 0.823 -25.645 1.00 81.94 356 ALA A C 1
ATOM 2808 O O . ALA A 1 356 ? 4.518 0.403 -25.274 1.00 81.94 356 ALA A O 1
ATOM 2809 N N . LEU A 1 357 ? 3.296 1.954 -26.348 1.00 87.94 357 LEU A N 1
ATOM 2810 C CA . LEU A 1 357 ? 4.429 2.794 -26.736 1.00 87.94 357 LEU A CA 1
ATOM 2811 C C . LEU A 1 357 ? 5.128 3.407 -25.517 1.00 87.94 357 LEU A C 1
ATOM 2813 O O . LEU A 1 357 ? 6.356 3.369 -25.444 1.00 87.94 357 LEU A O 1
ATOM 2817 N N . ILE A 1 358 ? 4.369 3.922 -24.544 1.00 88.12 358 ILE A N 1
ATOM 2818 C CA . ILE A 1 358 ? 4.921 4.476 -23.300 1.00 88.12 358 ILE A CA 1
ATOM 2819 C C . ILE A 1 358 ? 5.695 3.397 -22.536 1.00 88.12 358 ILE A C 1
ATOM 2821 O O . ILE A 1 358 ? 6.858 3.613 -22.196 1.00 88.12 358 ILE A O 1
ATOM 2825 N N . TYR A 1 359 ? 5.103 2.218 -22.319 1.00 85.69 359 TYR A N 1
ATOM 2826 C CA . TYR A 1 359 ? 5.801 1.120 -21.645 1.00 85.69 359 TYR A CA 1
ATOM 2827 C C . TYR A 1 359 ? 7.034 0.651 -22.421 1.00 85.69 359 TYR A C 1
ATOM 2829 O O . TYR A 1 359 ? 8.083 0.441 -21.814 1.00 85.69 359 TYR A O 1
ATOM 2837 N N . GLY A 1 360 ? 6.951 0.558 -23.751 1.00 80.44 360 GLY A N 1
ATOM 2838 C CA . GLY A 1 360 ? 8.096 0.239 -24.604 1.00 80.44 360 GLY A CA 1
ATOM 2839 C C . GLY A 1 360 ? 9.244 1.237 -24.430 1.00 80.44 360 GLY A C 1
ATOM 2840 O O . GLY A 1 360 ? 10.386 0.835 -24.205 1.00 80.44 360 GLY A O 1
ATOM 2841 N N . ALA A 1 361 ? 8.945 2.539 -24.443 1.00 86.69 361 ALA A N 1
ATOM 2842 C CA . ALA A 1 361 ? 9.934 3.591 -24.221 1.00 86.69 361 ALA A CA 1
ATOM 2843 C C . ALA A 1 361 ? 10.562 3.516 -22.816 1.00 86.69 361 ALA A C 1
ATOM 2845 O O . ALA A 1 361 ? 11.783 3.629 -22.680 1.00 86.69 361 ALA A O 1
ATOM 2846 N N . MET A 1 362 ? 9.754 3.270 -21.779 1.00 86.69 362 MET A N 1
ATOM 2847 C CA . MET A 1 362 ? 10.234 3.116 -20.401 1.00 86.69 362 MET A CA 1
ATOM 2848 C C . MET A 1 362 ? 11.162 1.906 -20.242 1.00 86.69 362 MET A C 1
ATOM 2850 O O . MET A 1 362 ? 12.212 2.022 -19.612 1.00 86.69 362 MET A O 1
ATOM 2854 N N . VAL A 1 363 ? 10.821 0.761 -20.842 1.00 82.25 363 VAL A N 1
ATOM 2855 C CA . VAL A 1 363 ? 11.662 -0.446 -20.799 1.00 82.25 363 VAL A CA 1
ATOM 2856 C C . VAL A 1 363 ? 12.995 -0.206 -21.505 1.00 82.25 363 VAL A C 1
ATOM 2858 O O . VAL A 1 363 ? 14.041 -0.529 -20.946 1.00 82.25 363 VAL A O 1
ATOM 2861 N N . VAL A 1 364 ? 12.996 0.423 -22.686 1.00 82.75 364 VAL A N 1
ATOM 2862 C CA . VAL A 1 364 ? 14.244 0.771 -23.390 1.00 82.75 364 VAL A CA 1
ATOM 2863 C C . VAL A 1 364 ? 15.114 1.704 -22.544 1.00 82.75 364 VAL A C 1
ATOM 2865 O O . VAL A 1 364 ? 16.330 1.515 -22.478 1.00 82.75 364 VAL A O 1
ATOM 2868 N N . ALA A 1 365 ? 14.512 2.689 -21.873 1.00 83.75 365 ALA A N 1
ATOM 2869 C CA . ALA A 1 365 ? 15.233 3.583 -20.973 1.00 83.75 365 ALA A CA 1
ATOM 2870 C C . ALA A 1 365 ? 15.865 2.825 -19.793 1.00 83.75 365 ALA A C 1
ATOM 2872 O O . ALA A 1 365 ? 17.042 3.037 -19.506 1.00 83.75 365 ALA A O 1
ATOM 2873 N N . ILE A 1 366 ? 15.127 1.903 -19.164 1.00 81.88 366 ILE A N 1
ATOM 2874 C CA . ILE A 1 366 ? 15.632 1.054 -18.074 1.00 81.88 366 ILE A CA 1
ATOM 2875 C C . ILE A 1 366 ? 16.805 0.195 -18.550 1.00 81.88 366 ILE A C 1
ATOM 2877 O O . ILE A 1 366 ? 17.852 0.193 -17.910 1.00 81.88 366 ILE A O 1
ATOM 2881 N N . VAL A 1 367 ? 16.665 -0.494 -19.687 1.00 79.38 367 VAL A N 1
ATOM 2882 C CA . VAL A 1 367 ? 17.720 -1.367 -20.228 1.00 79.38 367 VAL A CA 1
ATOM 2883 C C . VAL A 1 367 ? 19.002 -0.577 -20.489 1.00 79.38 367 VAL A C 1
ATOM 2885 O O . VAL A 1 367 ? 20.076 -1.009 -20.080 1.00 79.38 367 VAL A O 1
ATOM 2888 N N . ARG A 1 368 ? 18.897 0.613 -21.097 1.00 80.94 368 ARG A N 1
ATOM 2889 C CA . ARG A 1 368 ? 20.051 1.498 -21.343 1.00 80.94 368 ARG A CA 1
ATOM 2890 C C . ARG A 1 368 ? 20.706 2.008 -20.063 1.00 80.94 368 ARG A C 1
ATOM 2892 O O . ARG A 1 368 ? 21.900 2.293 -20.055 1.00 80.94 368 ARG A O 1
ATOM 2899 N N . LEU A 1 369 ? 19.917 2.204 -19.015 1.00 79.19 369 LEU A N 1
ATOM 2900 C CA . LEU A 1 369 ? 20.391 2.719 -17.740 1.00 79.19 369 LEU A CA 1
ATOM 2901 C C . LEU A 1 369 ? 21.107 1.623 -16.938 1.00 79.19 369 LEU A C 1
ATOM 2903 O O . LEU A 1 369 ? 22.174 1.880 -16.391 1.00 79.19 369 LEU A O 1
ATOM 2907 N N . ILE A 1 370 ? 20.587 0.393 -16.964 1.00 73.12 370 ILE A N 1
ATOM 2908 C CA . ILE A 1 370 ? 21.241 -0.784 -16.374 1.00 73.12 370 ILE A CA 1
ATOM 2909 C C . ILE A 1 370 ? 22.537 -1.116 -17.124 1.00 73.12 370 ILE A C 1
ATOM 2911 O O . ILE A 1 370 ? 23.567 -1.312 -16.489 1.00 73.12 370 ILE A O 1
ATOM 2915 N N . SER A 1 371 ? 22.531 -1.093 -18.463 1.00 74.62 371 SER A N 1
ATOM 2916 C CA . SER A 1 371 ? 23.720 -1.410 -19.273 1.00 74.62 371 SER A CA 1
ATOM 2917 C C . SER A 1 371 ? 24.860 -0.393 -19.154 1.00 74.62 371 SER A C 1
ATOM 2919 O O . SER A 1 371 ? 25.944 -0.641 -19.663 1.00 74.62 371 SER A O 1
ATOM 2921 N N . ARG A 1 372 ? 24.606 0.791 -18.584 1.00 66.62 372 ARG A N 1
ATOM 2922 C CA . ARG A 1 372 ? 25.635 1.805 -18.294 1.00 66.62 372 ARG A CA 1
ATOM 2923 C C . ARG A 1 372 ? 26.227 1.667 -16.889 1.00 66.62 372 ARG A C 1
ATOM 2925 O O . ARG A 1 372 ? 27.234 2.309 -16.614 1.00 66.62 372 ARG A O 1
ATOM 2932 N N . ALA A 1 373 ? 25.566 0.916 -16.008 1.00 58.22 373 ALA A N 1
ATOM 2933 C CA . ALA A 1 373 ? 25.970 0.709 -14.619 1.00 58.22 373 ALA A CA 1
ATOM 2934 C C . ALA A 1 373 ? 26.755 -0.603 -14.410 1.00 58.22 373 ALA A C 1
ATOM 2936 O O . ALA A 1 373 ? 27.475 -0.715 -13.421 1.00 58.22 373 ALA A O 1
ATOM 2937 N N . SER A 1 374 ? 26.611 -1.571 -15.327 1.00 50.09 374 SER A N 1
ATOM 2938 C CA . SER A 1 374 ? 27.469 -2.760 -15.478 1.00 50.09 374 SER A CA 1
ATOM 2939 C C . SER A 1 374 ? 28.711 -2.444 -16.297 1.00 50.09 374 SER A C 1
ATOM 2941 O O . SER A 1 374 ? 29.796 -2.939 -15.930 1.00 50.09 374 SER A O 1
#

Foldseek 3Di:
DPVPDLVVVLVVLLVVLLVVLVPDDDPVVPVVLVVVLVVVVVPPDDDPVSNVVSSVSSVVSNPDADPQDDPQFGNDDPVVCPVLVVVLVLLLVLLVLLVADLQLSLQLCQQQQVDNPSPDPVNCVLCLQQVNNCLSHNALLSLVLLLVVQCCVVCVVVVCPPVLVPSLVVSLVVLVVSCSSNRVRVRSVLSSQLSVLVSVCVVVVDPDQSVVSLVVSLVVSCSNPVCLVVPLSSQLVSQLVVQCSLCVVLVCVVPVPDDPLVSQLVSLVSSLLSRQLSCCAPVVKGQPCRSVLCSVLSVLSSVLNVLSVVSSVPVHNVSSVVSNVSVVVNVVVSVVCSPDPVSMDGRRHDDPVNSVVSVVVVVVVSVVSVVVVD

Sequence (374 aa):
MIIQHPMLWCAIALMAGIALGLNFPLPYYLPLLIICVIACTLLRKTRWHDVLTLVVWVLMGCCRADPLIDNGQWTIDNGQWTMFNELRDALIGRLERSGVSPQTLALGEALVVGKKDDLKFETKQAYRSVGASHLLALSGMHLGILYGFLYFFLVRWFRFSKWRWHILPLILLCLWGYALIAGMPVSLVRAALMLSILTIVSLMQYDTDSLHPLALSAIIILLIAPEELLSVSFQLSFVAVFFILALWRPICDMFPRMPWIVRLFAVSCVASLGTMPLVCYYFHQMPLLAPFLSVILIPLTTIIIYLTIAAMAVPIAPLGWLLNNIVALQQGIIERAGSIPFATLTNLYPSKALIALIYGAMVVAIVRLISRAS

=== Feature glossary ===
Legend for the data blocks above and below:

— What the protein is —

Sequence gives the chain of amino acids in standard one-letter code (A=alanine, C=cysteine, …, Y=tyrosine), read N→C. It is the only feature that is directly encoded by the gene; all structural features are derived from the folded form of this sequence.

The annotation block draws on four external resources. InterPro: which protein families and domains the sequence belongs to. GO: standardized terms for what the protein does, what process it participates in, and where in the cell it acts. CATH: which structural fold it has in the CATH hierarchy. Organism: the species of origin.

— Where its atoms are —

Atomic coordinates in PDBx/mmCIF format — the same representation the Protein Data Bank distributes. Each line of the _atom_site loop places one backbone atom in Cartesian space (units: ångströms, origin: arbitrary).

Six rendered views show the 3D structure from the faces of a cube — i.e. along ±x, ±y, ±z. Rendering representation is drawn randomly per protein from cartoon (secondary-structure ribbons), sticks (backbone bonds), or molecular surface; coloring is either N→C rainbow (blue at the N-terminus through red at the C-terminus) or one color per chain.

— Local backbone conformation —

DSSP 8-state secondary structure assigns each residue one of H (α-helix), G (3₁₀-helix), I (π-helix), E (extended β-strand), B (isolated β-bridge), T (hydrogen-bonded turn), S (bend), or '-' (coil). The assignment is computed from backbone hydrogen-bond geometry via the Kabsch–Sander algorithm.

P-SEA three-state annotation labels each residue as helix, strand, or coil based purely on the geometry of the Cα trace. It serves as a fallback when the full backbone (and thus DSSP) is unavailable.

φ (phi) and ψ (psi) are the two rotatable backbone dihedrals per residue: φ is the C(i-1)–N–Cα–C torsion, ψ is the N–Cα–C–N(i+1) torsion, both in degrees on (−180°, 180°]. α-helical residues cluster near (−60°, −45°); β-strand residues near (−120°, +130°). A Ramachandran plot is simply a scatter of (φ, ψ) for every residue.

— Global shape and packing —

Radius of gyration (Rg) is the root-mean-square distance of Cα atoms from their centroid — a single number for overall size and compactness. A globular domain of N residues has Rg ≈ 2.2·N^0.38 Å; an extended or disordered chain has a much larger Rg. The Cα contact count is the number of residue pairs whose Cα atoms are within 8 Å and are more than four positions apart in sequence — a standard proxy for tertiary packing density. The bounding box is the smallest axis-aligned box enclosing all Cα atoms.

Accessible surface area quantifies burial. A residue with SASA near zero is packed into the hydrophobic core; one with SASA >100 Å² sits on the surface. Computed here via the Shrake–Rupley numerical algorithm with a 1.4 Å probe.

The contact map is a binary N×N matrix image: pixel (i, j) is dark where Cα_i and Cα_j are within 8 Å and |i−j|>4. Because the |i−j|>4 filter removes local helical contacts, off-diagonal stripes parallel to the main diagonal indicate parallel β-sheets; stripes perpendicular to it indicate antiparallel β-sheets. The Ramachandran plot scatters every residue's (φ, ψ) pair against the sterically allowed regions. The PAE heatmap renders the predicted-aligned-error matrix.

— Structural neighborhood —

A 3Di character summarizes, for each residue, the relative orientation of the Cα frame of its nearest spatial neighbor. Because it encodes fold topology rather than chemistry, 3Di alignments detect remote structural similarity that sequence alignment misses.

Structural nearest neighbors (via Foldseek easy-search vs the PDB). Reported per hit: target PDB id, E-value, and alignment TM-score. A TM-score above ~0.5 is the conventional threshold for 'same fold'.

— Confidence and disorder —

For AlphaFold models, the B-factor field carries pLDDT — the model's own estimate of local accuracy on a 0–100 scale. Regions with pLDDT<50 should be treated as essentially unmodeled; they often correspond to intrinsically disordered segments.

B-factor (Debye–Waller factor) reflects atomic displacement in the crystal lattice. It is an experimental observable (units Å²), not a prediction; low values mean the atom is pinned down, high values mean it moves or is heterogeneous across the crystal.

Predicted Aligned Error (PAE) is an AlphaFold confidence matrix: entry (i, j) is the expected error in the position of residue j, in ångströms, when the prediction is superimposed on the true structure at residue i. Low PAE within a block of residues means that block is internally rigid and well-predicted; high PAE between two blocks means their relative placement is uncertain even if each block individually is confident.